Protein 6LNL (pdb70)

Secondary structure (DSSP, 8-state):
--SBSSHHHHHHHH-HHHHHHHHHTT-TTTTS--TT---EEEEEE-SHHHHHHHHHHHTSS-THHHHHHHHHHEESS---SGGG--SS-B-TT-BBP-EEEEETTEEEETTT--EEEE-TT--BPTT--EEEEEEEES----SSPBP----/--SBSSHHHHHHHH-HHHHHHHHHTT-TTTTS--TT---EEEEEE-SHHHHHHHHHHHTSS-THHHHHHHHHTEESS---SGGG--SS-B-SS-BBP-EEEEETTEEEETTT--EEEE-TT--B-TT--EEEEEEEES---SSSPBP-/--SBSSHHHHHHHH-HHHHHHHHHTT-HHHHS--TT-S-EEEEEE-SHHHHHHHHHHHTSS-THHHHHHHHHTEESS---SGGGS-SS-B-TT-BBP-EEEEETTEEEESSSB-EEEE-TT--B-TT--EEEEEEEESB--SSSPBPP-

Foldseek 3Di:
DQAAAFCLVVCCVPPVVLSVLCVVVVNVVLRDDDDPFQAKEFEAEPDVVVVVVLVVLSPDPHSVVNVLQRQQGIWSHQDAFPVRLDAQTGGNLQAGWAFPDHDRFWTFTPQWRFIWGWDPRYHYDVPHSYTYIYRHDTGRHRDHDGGDDDD/DQADAFVLVVCCVVPVPVSVLCVLVVNSVLRGDDDPQQAKEFEAEPDVVLVVVLVVLSPDPHSPVNVLQRQQGMWSHQQAAPVRLDALTGGNQQAGWAFDDDDRFWTFTPQWRFIWGWDPRYHYDPVHSYTYIYRHDTGRHRDDDGRD/DQADAFVLVVCCVPPVVLSVLCVVVVNSVLRDDDPPFQAKEFEAEPDVVVVVVLNVLSPDPHNPVNVLQRQQGIWSHQQAAQVSLDALTGGNLQAGWAFDDDDRFWTFTPQWRFIWGWDPRYHYDPPHSYTYIYGHGTGGHSDHDGGDD

Radius of gyration: 25.39 Å; Cα contacts (8 Å, |Δi|>4): 952; chains: 3; bounding box: 70×62×46 Å

Sequence (448 aa):
MKQFCKISVWLQQHDPDLLEIINNLCMLGNLSAAKYKHGVTFIYPKQAKIRDEIKKHAYSNDPSQAIKTLESLILPFYIPTPAEFTGEIGSYTGVKLEVEKTEANKVILKNGEAVLVPAADFKPFPDRRLAVWIMESGSMPLEGPPYKRKKMKQFCKISVWLQQHDPDLLEIINNLCMLGNLSAAKYKHGVTFIYPKQAKIRDEIKKHAYSNDPSQAIKTLESLILPFYIPTPAEFTGEIGSYTGVKLEVEKTEANKVILKNGEAVLVPAADFKPFPDRRLAVWIMESGSMPLEGPPYKMKQFCKISVWLQQHDPDLLEIINNLCMLGNLSAAKYKHGVTFIYPKQAKIRDEIKKHAYSNDPSQAIKTLESLILPFYIPTPAEFTGEIGSYTGVKLEVEKTEANKVILKNGEAVLVPAADFKPFPDRRLAVWIMESGSMPLEGPPYKR

Nearest PDB structures (foldseek):
  7bq9-assembly1_A  TM=1.002E+00  e=6.071E-31  African swine fever virus
  7cp2-assembly1_C  TM=9.998E-01  e=6.945E-30  African swine fever virus
  7bq9-assembly1_A  TM=1.002E+00  e=2.542E-31  African swine fever virus
  7cp2-assembly1_C  TM=1.000E+00  e=1.228E-29  African swine fever virus
  7bq9-assembly1_A  TM=1.001E+00  e=1.688E-31  African swine fever virus

B-factor: mean 36.99, std 9.95, range [17.79, 78.56]

Solvent-accessible surface area: 21957 Å² total; per-residue (Å²): 29,103,19,2,7,72,0,19,12,0,0,98,87,79,7,62,78,0,16,92,0,0,47,29,4,38,8,72,52,29,4,42,73,58,184,175,44,88,3,0,0,0,0,19,0,126,88,52,134,36,34,73,77,5,37,154,62,0,96,36,98,84,2,60,113,1,37,85,36,0,35,3,5,0,0,22,30,53,2,38,60,17,82,72,12,95,43,70,16,0,3,67,21,3,12,58,8,80,38,106,111,72,91,104,91,50,0,29,1,103,83,32,128,0,22,0,21,32,8,117,70,23,108,35,11,100,143,87,115,4,6,4,0,28,3,59,48,35,58,10,4,83,140,34,108,106,16,167,158,154,243,28,105,26,3,7,77,2,17,9,5,0,94,95,88,19,61,84,3,16,94,3,0,46,22,6,42,7,73,53,28,4,46,71,63,186,208,38,91,4,0,0,0,0,11,0,121,90,50,155,37,59,73,87,3,86,160,65,0,65,35,83,81,2,63,115,1,40,82,34,0,47,3,2,0,0,20,29,55,4,38,59,18,79,71,2,97,46,84,13,0,2,82,9,43,11,45,10,80,47,112,110,74,71,106,84,57,0,38,1,102,84,36,127,0,21,0,26,31,8,90,85,15,116,41,18,130,118,81,112,5,7,5,1,27,5,62,43,28,52,10,5,80,138,38,104,92,51,212,25,102,34,2,4,72,3,18,8,1,0,88,89,83,9,62,84,0,18,97,0,0,46,26,6,39,8,71,48,32,5,47,64,33,213,186,27,93,4,0,0,0,0,17,1,122,76,56,137,28,35,83,75,4,39,124,28,0,89,27,113,84,0,62,96,1,40,82,27,0,42,3,4,0,0,22,32,54,4,42,59,12,77,75,2,91,44,58,15,0,2,73,24,10,7,57,10,84,42,118,97,78,78,103,84,53,0,35,2,97,83,31,127,0,22,0,26,31,4,100,69,10,130,36,19,132,114,69,118,5,7,6,1,36,5,62,42,30,56,7,4,80,135,39,105,90,12,147,224

Organism: African swine fever virus (strain Badajoz 1971 Vero-adapted) (NCBI:txid10498)

GO terms:
  GO:0019069 viral capsid assembly (P, IDA)

Structure (mmCIF, N/CA/C/O backbone):
data_6LNL
#
_entry.id   6LNL
#
_cell.length_a   127.808
_cell.length_b   57.017
_cell.length_c   72.456
_cell.angle_alpha   90.000
_cell.angle_beta   116.180
_cell.angle_gamma   90.000
#
_symmetry.space_group_name_H-M   'C 1 2 1'
#
loop_
_entity.id
_entity.type
_entity.pdbx_description
1 polymer '60 kDa polyprotein'
2 water water
#
loop_
_atom_site.group_PDB
_atom_site.id
_atom_site.type_symbol
_atom_site.label_atom_id
_atom_site.label_alt_id
_atom_site.label_comp_id
_atom_site.label_asym_id
_atom_site.label_entity_id
_atom_site.label_seq_id
_atom_site.pdbx_PDB_ins_code
_atom_site.Cartn_x
_atom_site.Cartn_y
_atom_site.Cartn_z
_atom_site.occupancy
_atom_site.B_iso_or_equiv
_atom_site.auth_seq_id
_atom_site.auth_comp_id
_atom_site.auth_asym_id
_atom_site.auth_atom_id
_atom_site.pdbx_PDB_model_num
ATOM 1 N N . MET A 1 5 ? 33.739 24.685 -0.058 1.00 38.52 5 MET A N 1
ATOM 2 C CA . MET A 1 5 ? 33.936 23.544 0.828 1.00 36.26 5 MET A CA 1
ATOM 3 C C . MET A 1 5 ? 32.964 22.447 0.437 1.00 35.25 5 MET A C 1
ATOM 4 O O . MET A 1 5 ? 31.812 22.708 0.056 1.00 33.12 5 MET A O 1
ATOM 9 N N . LYS A 1 6 ? 33.426 21.209 0.564 1.00 34.42 6 LYS A N 1
ATOM 10 C CA . LYS A 1 6 ? 32.625 20.046 0.229 1.00 33.28 6 LYS A CA 1
ATOM 11 C C . LYS A 1 6 ? 32.347 19.151 1.430 1.00 38.26 6 LYS A C 1
ATOM 12 O O . LYS A 1 6 ? 31.418 18.335 1.372 1.00 36.65 6 LYS A O 1
ATOM 18 N N . GLN A 1 7 ? 33.107 19.291 2.517 1.00 35.32 7 GLN A N 1
ATOM 19 C CA . GLN A 1 7 ? 32.774 18.704 3.811 1.00 31.38 7 GLN A CA 1
ATOM 20 C C . GLN A 1 7 ? 32.716 19.835 4.830 1.00 31.88 7 GLN A C 1
ATOM 21 O O . GLN A 1 7 ? 33.443 20.828 4.709 1.00 32.71 7 GLN A O 1
ATOM 27 N N . PHE A 1 8 ? 31.858 19.706 5.839 1.00 27.86 8 PHE A N 1
ATOM 28 C CA . PHE A 1 8 ? 31.535 20.876 6.647 1.00 28.79 8 PHE A CA 1
ATOM 29 C C . PHE A 1 8 ? 31.771 20.613 8.126 1.00 30.11 8 PHE A C 1
ATOM 30 O O . PHE A 1 8 ? 31.194 19.686 8.699 1.00 27.85 8 PHE A O 1
ATOM 38 N N . CYS A 1 9 ? 32.581 21.455 8.766 1.00 26.12 9 CYS A N 1
ATOM 39 C CA . CYS A 1 9 ? 32.772 21.306 10.203 1.00 28.05 9 CYS A CA 1
ATOM 40 C C . CYS A 1 9 ? 31.815 22.150 11.017 1.00 27.26 9 CYS A C 1
ATOM 41 O O . CYS A 1 9 ? 31.742 21.967 12.242 1.00 29.41 9 CYS A O 1
ATOM 44 N N . LYS A 1 10 ? 31.123 23.090 10.372 1.00 27.95 10 LYS A N 1
ATOM 45 C CA . LYS A 1 10 ? 30.094 23.924 10.984 1.00 23.10 10 LYS A CA 1
ATOM 46 C C . LYS A 1 10 ? 29.080 24.250 9.898 1.00 22.94 10 LYS A C 1
ATOM 47 O O . LYS A 1 10 ? 29.423 24.342 8.713 1.00 21.32 10 LYS A O 1
ATOM 53 N N . ILE A 1 11 ? 27.813 24.359 10.301 1.00 20.55 11 ILE A N 1
ATOM 54 C CA . ILE A 1 11 ? 26.755 24.621 9.328 1.00 20.95 11 ILE A CA 1
ATOM 55 C C . ILE A 1 11 ? 26.908 26.000 8.701 1.00 21.72 11 ILE A C 1
ATOM 56 O O . ILE A 1 11 ? 26.533 26.205 7.537 1.00 23.42 11 ILE A O 1
ATOM 61 N N . SER A 1 12 ? 27.465 26.969 9.440 1.00 23.23 12 SER A N 1
ATOM 62 C CA . SER A 1 12 ? 27.594 28.316 8.884 1.00 23.59 12 SER A CA 1
ATOM 63 C C . SER A 1 12 ? 28.349 28.309 7.551 1.00 23.77 12 SER A C 1
ATOM 64 O O . SER A 1 12 ? 28.042 29.097 6.648 1.00 25.19 12 SER A O 1
ATOM 67 N N . VAL A 1 13 ? 29.328 27.418 7.398 1.00 23.22 13 VAL A N 1
ATOM 68 C CA . VAL A 1 13 ? 30.115 27.400 6.162 1.00 21.91 13 VAL A CA 1
ATOM 69 C C . VAL A 1 13 ? 29.232 27.000 4.989 1.00 28.25 13 VAL A C 1
ATOM 70 O O . VAL A 1 13 ? 29.328 27.571 3.899 1.00 26.00 13 VAL A O 1
ATOM 74 N N . TRP A 1 14 ? 28.319 26.045 5.213 1.00 22.98 14 TRP A N 1
ATOM 75 C CA . TRP A 1 14 ? 27.359 25.639 4.185 1.00 24.92 14 TRP A CA 1
ATOM 76 C C . TRP A 1 14 ? 26.393 26.772 3.867 1.00 24.76 14 TRP A C 1
ATOM 77 O O . TRP A 1 14 ? 26.151 27.082 2.691 1.00 26.46 14 TRP A O 1
ATOM 88 N N . LEU A 1 15 ? 25.851 27.428 4.904 1.00 25.64 15 LEU A N 1
ATOM 89 C CA . LEU A 1 15 ? 24.889 28.501 4.675 1.00 23.87 15 LEU A CA 1
ATOM 90 C C . LEU A 1 15 ? 25.545 29.692 3.977 1.00 26.42 15 LEU A C 1
ATOM 91 O O . LEU A 1 15 ? 24.932 30.325 3.115 1.00 27.57 15 LEU A O 1
ATOM 96 N N . GLN A 1 16 ? 26.796 29.997 4.319 1.00 25.10 16 GLN A N 1
ATOM 97 C CA . GLN A 1 16 ? 27.487 31.073 3.616 1.00 30.18 16 GLN A CA 1
ATOM 98 C C . GLN A 1 16 ? 27.510 30.836 2.112 1.00 31.62 16 GLN A C 1
ATOM 99 O O . GLN A 1 16 ? 27.412 31.787 1.331 1.00 31.60 16 GLN A O 1
ATOM 105 N N . GLN A 1 17 ? 27.575 29.573 1.682 1.00 30.57 17 GLN A N 1
ATOM 106 C CA . GLN A 1 17 ? 27.573 29.275 0.252 1.00 32.16 17 GLN A CA 1
ATOM 107 C C . GLN A 1 17 ? 26.183 29.364 -0.382 1.00 35.97 17 GLN A C 1
ATOM 108 O O . GLN A 1 17 ? 26.096 29.508 -1.605 1.00 38.15 17 GLN A O 1
ATOM 114 N N . HIS A 1 18 ? 25.092 29.158 0.374 1.00 32.73 18 HIS A N 1
ATOM 115 C CA . HIS A 1 18 ? 23.752 29.171 -0.225 1.00 32.24 18 HIS A CA 1
ATOM 116 C C . HIS A 1 18 ? 22.973 30.463 -0.007 1.00 34.57 18 HIS A C 1
ATOM 117 O O . HIS A 1 18 ? 22.266 30.921 -0.917 1.00 33.63 18 HIS A O 1
ATOM 124 N N . ASP A 1 19 ? 23.066 31.080 1.166 1.00 26.75 19 ASP A N 1
ATOM 125 C CA . ASP A 1 19 ? 22.319 32.304 1.445 1.00 33.59 19 ASP A CA 1
ATOM 126 C C . ASP A 1 19 ? 23.096 33.083 2.488 1.00 32.40 19 ASP A C 1
ATOM 127 O O . ASP A 1 19 ? 22.755 33.088 3.684 1.00 27.08 19 ASP A O 1
ATOM 132 N N . PRO A 1 20 ? 24.183 33.750 2.061 1.00 33.44 20 PRO A N 1
ATOM 133 C CA . PRO A 1 20 ? 24.998 34.545 3.004 1.00 29.78 20 PRO A CA 1
ATOM 134 C C . PRO A 1 20 ? 24.209 35.617 3.713 1.00 28.30 20 PRO A C 1
ATOM 135 O O . PRO A 1 20 ? 24.523 35.952 4.864 1.00 31.33 20 PRO A O 1
ATOM 139 N N . ASP A 1 21 ? 23.204 36.189 3.052 1.00 31.15 21 ASP A N 1
ATOM 140 C CA . ASP A 1 21 ? 22.349 37.172 3.712 1.00 29.19 21 ASP A CA 1
ATOM 141 C C . ASP A 1 21 ? 21.637 36.555 4.907 1.00 31.37 21 ASP A C 1
ATOM 142 O O . ASP A 1 21 ? 21.450 37.201 5.946 1.00 30.43 21 ASP A O 1
ATOM 147 N N . LEU A 1 22 ? 21.170 35.322 4.754 1.00 31.34 22 LEU A N 1
ATOM 148 C CA . LEU A 1 22 ? 20.504 34.673 5.875 1.00 29.80 22 LEU A CA 1
ATOM 149 C C . LEU A 1 22 ? 21.488 34.406 7.009 1.00 28.05 22 LEU A C 1
ATOM 150 O O . LEU A 1 22 ? 21.156 34.568 8.193 1.00 26.22 22 LEU A O 1
ATOM 155 N N . LEU A 1 23 ? 22.716 34.011 6.671 1.00 26.52 23 LEU A N 1
ATOM 156 C CA . LEU A 1 23 ? 23.709 33.790 7.717 1.00 26.30 23 LEU A CA 1
ATOM 157 C C . LEU A 1 23 ? 24.018 35.095 8.457 1.00 27.73 23 LEU A C 1
ATOM 158 O O . LEU A 1 23 ? 24.136 35.119 9.695 1.00 27.36 23 LEU A O 1
ATOM 163 N N . GLU A 1 24 ? 24.098 36.204 7.723 1.00 31.06 24 GLU A N 1
ATOM 164 C CA . GLU A 1 24 ? 24.353 37.495 8.362 1.00 30.33 24 GLU A CA 1
ATOM 165 C C . GLU A 1 24 ? 23.240 37.844 9.355 1.00 31.34 24 GLU A C 1
ATOM 166 O O . GLU A 1 24 ? 23.505 38.367 10.451 1.00 33.10 24 GLU A O 1
ATOM 172 N N . ILE A 1 25 ? 21.987 37.549 8.992 1.00 30.21 25 ILE A N 1
ATOM 173 C CA . ILE A 1 25 ? 20.862 37.807 9.900 1.00 32.87 25 ILE A CA 1
ATOM 174 C C . ILE A 1 25 ? 20.982 36.958 11.167 1.00 28.88 25 ILE A C 1
ATOM 175 O O . ILE A 1 25 ? 20.801 37.447 12.294 1.00 31.56 25 ILE A O 1
ATOM 180 N N . ILE A 1 26 ? 21.294 35.672 11.003 1.00 25.62 26 ILE A N 1
ATOM 181 C CA . ILE A 1 26 ? 21.448 34.809 12.166 1.00 26.36 26 ILE A CA 1
ATOM 182 C C . ILE A 1 26 ? 22.546 35.357 13.076 1.00 29.98 26 ILE A C 1
ATOM 183 O O . ILE A 1 26 ? 22.399 35.403 14.307 1.00 27.62 26 ILE A O 1
ATOM 188 N N . ASN A 1 27 ? 23.663 35.778 12.484 1.00 30.12 27 ASN A N 1
ATOM 189 C CA . ASN A 1 27 ? 24.711 36.425 13.268 1.00 29.27 27 ASN A CA 1
ATOM 190 C C . ASN A 1 27 ? 24.197 37.703 13.929 1.00 29.05 27 ASN A C 1
ATOM 191 O O . ASN A 1 27 ? 24.442 37.943 15.113 1.00 29.75 27 ASN A O 1
ATOM 196 N N . ASN A 1 28 ? 23.495 38.546 13.164 1.00 30.33 28 ASN A N 1
ATOM 197 C CA . ASN A 1 28 ? 23.042 39.824 13.699 1.00 30.55 28 ASN A CA 1
ATOM 198 C C . ASN A 1 28 ? 21.939 39.663 14.731 1.00 36.37 28 ASN A C 1
ATOM 199 O O . ASN A 1 28 ? 21.676 40.613 15.476 1.00 33.20 28 ASN A O 1
ATOM 204 N N . LEU A 1 29 ? 21.272 38.504 14.786 1.00 31.82 29 LEU A N 1
ATOM 205 C CA . LEU A 1 29 ? 20.251 38.278 15.802 1.00 28.00 29 LEU A CA 1
ATOM 206 C C . LEU A 1 29 ? 20.781 37.465 16.969 1.00 32.74 29 LEU A C 1
ATOM 207 O O . LEU A 1 29 ? 19.988 36.972 17.778 1.00 34.69 29 LEU A O 1
ATOM 212 N N . CYS A 1 30 ? 22.103 37.330 17.076 1.00 29.58 30 CYS A N 1
ATOM 213 C CA . CYS A 1 30 ? 22.753 36.586 18.151 1.00 30.67 30 CYS A CA 1
ATOM 214 C C . CYS A 1 30 ? 22.236 35.147 18.218 1.00 29.09 30 CYS A C 1
ATOM 215 O O . CYS A 1 30 ? 22.006 34.601 19.296 1.00 31.06 30 CYS A O 1
ATOM 218 N N . MET A 1 31 ? 22.095 34.509 17.055 1.00 29.29 31 MET A N 1
ATOM 219 C CA . MET A 1 31 ? 21.607 33.134 16.975 1.00 29.72 31 MET A CA 1
ATOM 220 C C . MET A 1 31 ? 22.662 32.164 16.467 1.00 29.65 31 MET A C 1
ATOM 221 O O . MET A 1 31 ? 22.354 30.991 16.228 1.00 25.51 31 MET A O 1
ATOM 226 N N . LEU A 1 32 ? 23.915 32.606 16.326 1.00 25.87 32 LEU A N 1
ATOM 227 C CA . LEU A 1 32 ? 24.941 31.687 15.862 1.00 29.22 32 LEU A CA 1
ATOM 228 C C . LEU A 1 32 ? 25.134 30.526 16.824 1.00 27.26 32 LEU A C 1
ATOM 229 O O . LEU A 1 32 ? 25.374 29.390 16.385 1.00 25.50 32 LEU A O 1
ATOM 234 N N . GLY A 1 33 ? 24.985 30.776 18.123 1.00 26.80 33 GLY A N 1
ATOM 235 C CA . GLY A 1 33 ? 25.114 29.695 19.087 1.00 30.06 33 GLY A CA 1
ATOM 236 C C . GLY A 1 33 ? 24.080 28.597 18.879 1.00 27.97 33 GLY A C 1
ATOM 237 O O . GLY A 1 33 ? 24.396 27.413 19.001 1.00 25.44 33 GLY A O 1
ATOM 238 N N . ASN A 1 34 ? 22.829 28.975 18.578 1.00 29.96 34 ASN A N 1
ATOM 239 C CA . ASN A 1 34 ? 21.819 27.975 18.220 1.00 28.52 34 ASN A CA 1
ATOM 240 C C . ASN A 1 34 ? 22.333 27.074 17.104 1.00 28.58 34 ASN A C 1
ATOM 241 O O . ASN A 1 34 ? 22.156 25.846 17.153 1.00 26.31 34 ASN A O 1
ATOM 246 N N . LEU A 1 35 ? 23.031 27.665 16.118 1.00 26.59 35 LEU A N 1
ATOM 247 C CA . LEU A 1 35 ? 23.491 26.921 14.949 1.00 27.67 35 LEU A CA 1
ATOM 248 C C . LEU A 1 35 ? 24.760 26.123 15.209 1.00 26.62 35 LEU A C 1
ATOM 249 O O . LEU A 1 35 ? 25.241 25.445 14.289 1.00 28.55 35 LEU A O 1
ATOM 254 N N . SER A 1 36 ? 25.366 26.270 16.389 1.00 27.47 36 SER A N 1
ATOM 255 C CA . SER A 1 36 ? 26.686 25.730 16.671 1.00 27.57 36 SER A CA 1
ATOM 256 C C . SER A 1 36 ? 26.632 24.527 17.603 1.00 26.83 36 SER A C 1
ATOM 257 O O . SER A 1 36 ? 25.788 24.443 18.511 1.00 29.12 36 SER A O 1
ATOM 260 N N . ALA A 1 37 ? 27.577 23.620 17.382 1.00 26.65 37 ALA A N 1
ATOM 261 C CA . ALA A 1 37 ? 27.791 22.489 18.265 1.00 30.17 37 ALA A CA 1
ATOM 262 C C . ALA A 1 37 ? 28.170 22.995 19.657 1.00 38.36 37 ALA A C 1
ATOM 263 O O . ALA A 1 37 ? 28.711 24.101 19.817 1.00 33.85 37 ALA A O 1
ATOM 265 N N . ALA A 1 38 ? 27.824 22.202 20.676 1.00 32.43 38 ALA A N 1
ATOM 266 C CA . ALA A 1 38 ? 28.206 22.495 22.056 1.00 36.98 38 ALA A CA 1
ATOM 267 C C . ALA A 1 38 ? 28.288 21.179 22.822 1.00 41.92 38 ALA A C 1
ATOM 268 O O . ALA A 1 38 ? 27.555 20.229 22.528 1.00 39.23 38 ALA A O 1
ATOM 270 N N . LYS A 1 39 ? 29.092 21.183 23.893 1.00 40.75 39 LYS A N 1
ATOM 271 C CA . LYS A 1 39 ? 29.545 19.937 24.523 1.00 48.74 39 LYS A CA 1
ATOM 272 C C . LYS A 1 39 ? 28.398 19.000 24.915 1.00 48.97 39 LYS A C 1
ATOM 273 O O . LYS A 1 39 ? 28.471 17.786 24.675 1.00 50.49 39 LYS A O 1
ATOM 279 N N . TYR A 1 40 ? 27.360 19.523 25.566 1.00 44.89 40 TYR A N 1
ATOM 280 C CA . TYR A 1 40 ? 26.248 18.689 26.017 1.00 47.82 40 TYR A CA 1
ATOM 281 C C . TYR A 1 40 ? 25.026 18.783 25.107 1.00 43.24 40 TYR A C 1
ATOM 282 O O . TYR A 1 40 ? 23.917 18.436 25.527 1.00 44.83 40 TYR A O 1
ATOM 291 N N . LYS A 1 41 ? 25.210 19.266 23.882 1.00 39.17 41 LYS A N 1
ATOM 292 C CA . LYS A 1 41 ? 24.126 19.472 22.926 1.00 36.32 41 LYS A CA 1
ATOM 293 C C . LYS A 1 41 ? 24.092 18.282 21.975 1.00 31.80 41 LYS A C 1
ATOM 294 O O . LYS A 1 41 ? 25.108 17.951 21.349 1.00 31.43 41 LYS A O 1
ATOM 300 N N . HIS A 1 42 ? 22.908 17.676 21.842 1.00 33.37 42 HIS A N 1
ATOM 301 C CA . HIS A 1 42 ? 22.747 16.453 21.052 1.00 32.35 42 HIS A CA 1
ATOM 302 C C . HIS A 1 42 ? 23.261 16.645 19.638 1.00 28.72 42 HIS A C 1
ATOM 303 O O . HIS A 1 42 ? 23.935 15.766 19.083 1.00 29.67 42 HIS A O 1
ATOM 310 N N . GLY A 1 43 ? 23.032 17.823 19.073 1.00 28.61 43 GLY A N 1
ATOM 311 C CA . GLY A 1 43 ? 23.572 18.126 17.767 1.00 24.80 43 GLY A CA 1
ATOM 312 C C . GLY A 1 43 ? 22.947 19.400 17.248 1.00 25.70 43 GLY A C 1
ATOM 313 O O . GLY A 1 43 ? 22.273 20.117 17.986 1.00 25.55 43 GLY A O 1
ATOM 314 N N . VAL A 1 44 ? 23.182 19.664 15.963 1.00 22.37 44 VAL A N 1
ATOM 315 C CA . VAL A 1 44 ? 22.500 20.750 15.272 1.00 24.66 44 VAL A CA 1
ATOM 316 C C . VAL A 1 44 ? 21.948 20.201 13.968 1.00 23.27 44 VAL A C 1
ATOM 317 O O . VAL A 1 44 ? 22.689 19.616 13.163 1.00 22.41 44 VAL A O 1
ATOM 321 N N . THR A 1 45 ? 20.652 20.419 13.750 1.00 19.99 45 THR A N 1
ATOM 322 C CA . THR A 1 45 ? 20.027 20.137 12.470 1.00 18.88 45 THR A CA 1
ATOM 323 C C . THR A 1 45 ? 19.363 21.422 12.027 1.00 18.87 45 THR A C 1
ATOM 324 O O . THR A 1 45 ? 18.547 21.984 12.764 1.00 23.70 45 THR A O 1
ATOM 328 N N . PHE A 1 46 ? 19.747 21.907 10.845 1.00 20.47 46 PHE A N 1
ATOM 329 C CA . PHE A 1 46 ? 19.233 23.160 10.296 1.00 19.88 46 PHE A CA 1
ATOM 330 C C . PHE A 1 46 ? 18.297 22.858 9.131 1.00 19.75 46 PHE A C 1
ATOM 331 O O . PHE A 1 46 ? 18.651 22.070 8.247 1.00 19.43 46 PHE A O 1
ATOM 339 N N . ILE A 1 47 ? 17.137 23.525 9.108 1.00 21.98 47 ILE A N 1
ATOM 340 C CA . ILE A 1 47 ? 16.146 23.398 8.040 1.00 20.76 47 ILE A CA 1
ATOM 341 C C . ILE A 1 47 ? 16.217 24.636 7.153 1.00 22.90 47 ILE A C 1
ATOM 342 O O . ILE A 1 47 ? 15.859 25.740 7.570 1.00 23.60 47 ILE A O 1
ATOM 347 N N . TYR A 1 48 ? 16.692 24.467 5.933 1.00 22.91 48 TYR A N 1
ATOM 348 C CA . TYR A 1 48 ? 16.812 25.586 5.016 1.00 24.56 48 TYR A CA 1
ATOM 349 C C . TYR A 1 48 ? 15.558 25.687 4.170 1.00 28.04 48 TYR A C 1
ATOM 350 O O . TYR A 1 48 ? 15.241 24.729 3.444 1.00 25.92 48 TYR A O 1
ATOM 359 N N . PRO A 1 49 ? 14.812 26.795 4.231 1.00 27.84 49 PRO A N 1
ATOM 360 C CA . PRO A 1 49 ? 13.638 26.932 3.347 1.00 29.68 49 PRO A CA 1
ATOM 361 C C . PRO A 1 49 ? 14.061 27.147 1.900 1.00 31.18 49 PRO A C 1
ATOM 362 O O . PRO A 1 49 ? 14.665 28.174 1.577 1.00 33.68 49 PRO A O 1
ATOM 366 N N . LYS A 1 50 ? 13.763 26.189 1.021 1.00 31.10 50 LYS A N 1
ATOM 367 C CA . LYS A 1 50 ? 14.136 26.348 -0.384 1.00 35.10 50 LYS A CA 1
ATOM 368 C C . LYS A 1 50 ? 13.460 27.562 -1.000 1.00 39.72 50 LYS A C 1
ATOM 369 O O . LYS A 1 50 ? 14.078 28.297 -1.777 1.00 39.34 50 LYS A O 1
ATOM 375 N N . GLN A 1 51 ? 12.183 27.771 -0.687 1.00 39.80 51 GLN A N 1
ATOM 376 C CA . GLN A 1 51 ? 11.382 28.772 -1.382 1.00 41.44 51 GLN A CA 1
ATOM 377 C C . GLN A 1 51 ? 11.765 30.168 -0.904 1.00 42.96 51 GLN A C 1
ATOM 378 O O . GLN A 1 51 ? 11.644 30.479 0.289 1.00 41.12 51 GLN A O 1
ATOM 384 N N . ALA A 1 52 ? 12.171 31.021 -1.845 1.00 41.60 52 ALA A N 1
ATOM 385 C CA . ALA A 1 52 ? 12.618 32.367 -1.515 1.00 45.55 52 ALA A CA 1
ATOM 386 C C . ALA A 1 52 ? 11.537 33.158 -0.804 1.00 47.99 52 ALA A C 1
ATOM 387 O O . ALA A 1 52 ? 11.848 34.149 -0.130 1.00 49.88 52 ALA A O 1
ATOM 389 N N . LYS A 1 53 ? 10.277 32.735 -0.950 1.00 48.81 53 LYS A N 1
ATOM 390 C CA . LYS A 1 53 ? 9.159 33.401 -0.291 1.00 51.43 53 LYS A CA 1
ATOM 391 C C . LYS A 1 53 ? 9.356 33.404 1.217 1.00 49.70 53 LYS A C 1
ATOM 392 O O . LYS A 1 53 ? 9.322 34.463 1.852 1.00 52.17 53 LYS A O 1
ATOM 398 N N . ILE A 1 54 ? 9.670 32.236 1.790 1.00 48.14 54 ILE A N 1
ATOM 399 C CA . ILE A 1 54 ? 9.859 32.127 3.239 1.00 47.01 54 ILE A CA 1
ATOM 400 C C . ILE A 1 54 ? 11.085 32.917 3.691 1.00 39.27 54 ILE A C 1
ATOM 401 O O . ILE A 1 54 ? 11.081 33.526 4.767 1.00 39.63 54 ILE A O 1
ATOM 406 N N . ARG A 1 55 ? 12.172 32.867 2.921 1.00 41.68 55 ARG A N 1
ATOM 407 C CA . ARG A 1 55 ? 13.390 33.555 3.342 1.00 40.37 55 ARG A CA 1
ATOM 408 C C . ARG A 1 55 ? 13.233 35.070 3.231 1.00 43.19 55 ARG A C 1
ATOM 409 O O . ARG A 1 55 ? 13.727 35.819 4.085 1.00 41.49 55 ARG A O 1
ATOM 417 N N . ASP A 1 56 ? 12.546 35.541 2.190 1.00 45.59 56 ASP A N 1
ATOM 418 C CA . ASP A 1 56 ? 12.316 36.978 2.060 1.00 44.97 56 ASP A CA 1
ATOM 419 C C . ASP A 1 56 ? 11.506 37.510 3.242 1.00 44.95 56 ASP A C 1
ATOM 420 O O . ASP A 1 56 ? 11.775 38.604 3.754 1.00 46.16 56 ASP A O 1
ATOM 425 N N . GLU A 1 57 ? 10.561 36.709 3.736 1.00 44.03 57 GLU A N 1
ATOM 426 C CA . GLU A 1 57 ? 9.741 37.099 4.879 1.00 43.31 57 GLU A CA 1
ATOM 427 C C . GLU A 1 57 ? 10.597 37.216 6.151 1.00 45.27 57 GLU A C 1
ATOM 428 O O . GLU A 1 57 ? 10.427 38.149 6.956 1.00 46.54 57 GLU A O 1
ATOM 434 N N . ILE A 1 58 ? 11.534 36.279 6.344 1.00 39.55 58 ILE A N 1
ATOM 435 C CA . ILE A 1 58 ? 12.466 36.379 7.460 1.00 37.93 58 ILE A CA 1
ATOM 436 C C . ILE A 1 58 ? 13.265 37.671 7.345 1.00 38.21 58 ILE A C 1
ATOM 437 O O . ILE A 1 58 ? 13.462 38.399 8.330 1.00 37.41 58 ILE A O 1
ATOM 442 N N . LYS A 1 59 ? 13.755 37.957 6.137 1.00 39.39 59 LYS A N 1
ATOM 443 C CA . LYS A 1 59 ? 14.551 39.152 5.898 1.00 39.32 59 LYS A CA 1
ATOM 444 C C . LYS A 1 59 ? 13.756 40.422 6.180 1.00 43.03 59 LYS A C 1
ATOM 445 O O . LYS A 1 59 ? 14.291 41.357 6.782 1.00 43.93 59 LYS A O 1
ATOM 451 N N . LYS A 1 60 ? 12.483 40.481 5.775 1.00 42.84 60 LYS A N 1
ATOM 452 C CA . LYS A 1 60 ? 11.720 41.697 6.047 1.00 46.94 60 LYS A CA 1
ATOM 453 C C . LYS A 1 60 ? 11.576 41.920 7.546 1.00 45.39 60 LYS A C 1
ATOM 454 O O . LYS A 1 60 ? 11.781 43.031 8.043 1.00 45.48 60 LYS A O 1
ATOM 460 N N . HIS A 1 61 ? 11.250 40.864 8.295 1.00 42.85 61 HIS A N 1
ATOM 461 C CA . HIS A 1 61 ? 11.084 41.034 9.736 1.00 42.53 61 HIS A CA 1
ATOM 462 C C . HIS A 1 61 ? 12.408 41.340 10.419 1.00 41.05 61 HIS A C 1
ATOM 463 O O . HIS A 1 61 ? 12.467 42.187 11.312 1.00 41.18 61 HIS A O 1
ATOM 470 N N . ALA A 1 62 ? 13.489 40.681 10.002 1.00 38.63 62 ALA A N 1
ATOM 471 C CA . ALA A 1 62 ? 14.773 40.911 10.655 1.00 43.82 62 ALA A CA 1
ATOM 472 C C . ALA A 1 62 ? 15.205 42.370 10.529 1.00 40.64 62 ALA A C 1
ATOM 473 O O . ALA A 1 62 ? 15.761 42.946 11.470 1.00 43.34 62 ALA A O 1
ATOM 475 N N . TYR A 1 63 ? 14.943 42.992 9.383 1.00 43.27 63 TYR A N 1
ATOM 476 C CA . TYR A 1 63 ? 15.327 44.378 9.155 1.00 42.50 63 TYR A CA 1
ATOM 477 C C . TYR A 1 63 ? 14.235 45.370 9.567 1.00 45.97 63 TYR A C 1
ATOM 478 O O . TYR A 1 63 ? 14.312 46.547 9.199 1.00 49.33 63 TYR A O 1
ATOM 487 N N . SER A 1 64 ? 13.260 44.937 10.359 1.00 44.41 64 SER A N 1
ATOM 488 C CA . SER A 1 64 ? 12.178 45.788 10.808 1.00 44.08 64 SER A CA 1
ATOM 489 C C . SER A 1 64 ? 12.525 46.267 12.216 1.00 51.59 64 SER A C 1
ATOM 490 O O . SER A 1 64 ? 13.546 45.885 12.793 1.00 47.50 64 SER A O 1
ATOM 493 N N . ASN A 1 65 ? 11.658 47.104 12.794 1.00 50.21 65 ASN A N 1
ATOM 494 C CA . ASN A 1 65 ? 11.949 47.654 14.120 1.00 53.41 65 ASN A CA 1
ATOM 495 C C . ASN A 1 65 ? 11.649 46.671 15.238 1.00 52.10 65 ASN A C 1
ATOM 496 O O . ASN A 1 65 ? 12.077 46.898 16.379 1.00 54.35 65 ASN A O 1
ATOM 501 N N . ASP A 1 66 ? 10.974 45.571 14.919 1.00 51.80 66 ASP A N 1
ATOM 502 C CA . ASP A 1 66 ? 10.776 44.486 15.866 1.00 48.42 66 ASP A CA 1
ATOM 503 C C . ASP A 1 66 ? 11.050 43.197 15.105 1.00 47.28 66 ASP A C 1
ATOM 504 O O . ASP A 1 66 ? 10.175 42.691 14.386 1.00 45.71 66 ASP A O 1
ATOM 509 N N . PRO A 1 67 ? 12.251 42.653 15.218 1.00 46.33 67 PRO A N 1
ATOM 510 C CA . PRO A 1 67 ? 12.556 41.402 14.514 1.00 42.47 67 PRO A CA 1
ATOM 511 C C . PRO A 1 67 ? 12.096 40.142 15.236 1.00 40.50 67 PRO A C 1
ATOM 512 O O . PRO A 1 67 ? 12.548 39.052 14.874 1.00 39.61 67 PRO A O 1
ATOM 516 N N . SER A 1 68 ? 11.197 40.247 16.223 1.00 39.31 68 SER A N 1
ATOM 517 C CA . SER A 1 68 ? 10.821 39.067 17.007 1.00 38.33 68 SER A CA 1
ATOM 518 C C . SER A 1 68 ? 10.263 37.950 16.128 1.00 37.68 68 SER A C 1
ATOM 519 O O . SER A 1 68 ? 10.471 36.761 16.409 1.00 38.61 68 SER A O 1
ATOM 522 N N . GLN A 1 69 ? 9.554 38.300 15.056 1.00 37.47 69 GLN A N 1
ATOM 523 C CA . GLN A 1 69 ? 8.993 37.238 14.225 1.00 42.01 69 GLN A CA 1
ATOM 524 C C . GLN A 1 69 ? 10.072 36.580 13.374 1.00 35.78 69 GLN A C 1
ATOM 525 O O . GLN A 1 69 ? 9.982 35.378 13.078 1.00 34.23 69 GLN A O 1
ATOM 531 N N . ALA A 1 70 ? 11.102 37.338 12.987 1.00 32.07 70 ALA A N 1
ATOM 532 C CA . ALA A 1 70 ? 12.258 36.721 12.352 1.00 30.48 70 ALA A CA 1
ATOM 533 C C . ALA A 1 70 ? 12.943 35.752 13.309 1.00 33.81 70 ALA A C 1
ATOM 534 O O . ALA A 1 70 ? 13.393 34.676 12.897 1.00 32.53 70 ALA A O 1
ATOM 536 N N . ILE A 1 71 ? 13.037 36.119 14.591 1.00 31.28 71 ILE A N 1
ATOM 537 C CA . ILE A 1 71 ? 13.680 35.251 15.576 1.00 28.67 71 ILE A CA 1
ATOM 538 C C . ILE A 1 71 ? 12.902 33.958 15.723 1.00 30.71 71 ILE A C 1
ATOM 539 O O . ILE A 1 71 ? 13.459 32.848 15.637 1.00 25.78 71 ILE A O 1
ATOM 544 N N . LYS A 1 72 ? 11.586 34.078 15.891 1.00 29.76 72 LYS A N 1
ATOM 545 C CA . LYS A 1 72 ? 10.764 32.892 16.091 1.00 32.04 72 LYS A CA 1
ATOM 546 C C . LYS A 1 72 ? 10.863 31.944 14.895 1.00 27.38 72 LYS A C 1
ATOM 547 O O . LYS A 1 72 ? 11.014 30.730 15.064 1.00 28.73 72 LYS A O 1
ATOM 553 N N . THR A 1 73 ? 10.799 32.482 13.676 1.00 29.13 73 THR A N 1
ATOM 554 C CA . THR A 1 73 ? 10.872 31.627 12.492 1.00 29.00 73 THR A CA 1
ATOM 555 C C . THR A 1 73 ? 12.209 30.906 12.420 1.00 27.31 73 THR A C 1
ATOM 556 O O . THR A 1 73 ? 12.266 29.693 12.175 1.00 22.80 73 THR A O 1
ATOM 560 N N . LEU A 1 74 ? 13.297 31.647 12.646 1.00 26.38 74 LEU A N 1
ATOM 561 C CA . LEU A 1 74 ? 14.626 31.052 12.659 1.00 27.66 74 LEU A CA 1
ATOM 562 C C . LEU A 1 74 ? 14.767 30.011 13.771 1.00 23.58 74 LEU A C 1
ATOM 563 O O . LEU A 1 74 ? 15.309 28.930 13.543 1.00 23.63 74 LEU A O 1
ATOM 568 N N . GLU A 1 75 ? 14.218 30.282 14.963 1.00 24.94 75 GLU A N 1
ATOM 569 C CA . GLU A 1 75 ? 14.213 29.257 16.007 1.00 26.33 75 GLU A CA 1
ATOM 570 C C . GLU A 1 75 ? 13.486 27.984 15.544 1.00 25.62 75 GLU A C 1
ATOM 571 O O . GLU A 1 75 ? 13.911 26.867 15.864 1.00 25.02 75 GLU A O 1
ATOM 577 N N . SER A 1 76 ? 12.382 28.134 14.800 1.00 25.36 76 SER A N 1
ATOM 578 C CA . SER A 1 76 ? 11.638 26.965 14.306 1.00 24.82 76 SER A CA 1
ATOM 579 C C . SER A 1 76 ? 12.415 26.168 13.256 1.00 25.02 76 SER A C 1
ATOM 580 O O . SER A 1 76 ? 12.063 25.006 12.972 1.00 24.84 76 SER A O 1
ATOM 583 N N . LEU A 1 77 ? 13.457 26.753 12.681 1.00 22.35 77 LEU A N 1
ATOM 584 C CA . LEU A 1 77 ? 14.251 26.115 11.643 1.00 20.09 77 LEU A CA 1
ATOM 585 C C . LEU A 1 77 ? 15.511 25.468 12.183 1.00 21.78 77 LEU A C 1
ATOM 586 O O . LEU A 1 77 ? 16.216 24.821 11.418 1.00 22.14 77 LEU A O 1
ATOM 591 N N . ILE A 1 78 ? 15.801 25.595 13.479 1.00 22.68 78 ILE A N 1
ATOM 592 C CA . ILE A 1 78 ? 17.051 25.096 14.040 1.00 22.45 78 ILE A CA 1
ATOM 593 C C . ILE A 1 78 ? 16.732 24.117 15.152 1.00 21.90 78 ILE A C 1
ATOM 594 O O . ILE A 1 78 ? 16.061 24.489 16.128 1.00 25.49 78 ILE A O 1
ATOM 599 N N . LEU A 1 79 ? 17.209 22.867 15.015 1.00 21.48 79 LEU A N 1
ATOM 600 C CA . LEU A 1 79 ? 16.947 21.817 15.988 1.00 23.04 79 LEU A CA 1
ATOM 601 C C . LEU A 1 79 ? 18.202 21.535 16.784 1.00 22.95 79 LEU A C 1
ATOM 602 O O . LEU A 1 79 ? 19.254 21.284 16.177 1.00 23.55 79 LEU A O 1
ATOM 607 N N . PRO A 1 80 ? 18.151 21.558 18.130 1.00 24.47 80 PRO A N 1
ATOM 608 C CA . PRO A 1 80 ? 19.344 21.218 18.916 1.00 26.15 80 PRO A CA 1
ATOM 609 C C . PRO A 1 80 ? 19.527 19.716 19.022 1.00 29.86 80 PRO A C 1
ATOM 610 O O . PRO A 1 80 ? 19.869 19.193 20.091 1.00 26.13 80 PRO A O 1
ATOM 614 N N . PHE A 1 81 ? 19.293 19.024 17.905 1.00 22.88 81 PHE A N 1
ATOM 615 C CA . PHE A 1 81 ? 19.465 17.592 17.792 1.00 26.35 81 PHE A CA 1
ATOM 616 C C . PHE A 1 81 ? 20.183 17.287 16.488 1.00 23.35 81 PHE A C 1
ATOM 617 O O . PHE A 1 81 ? 20.120 18.067 15.527 1.00 24.64 81 PHE A O 1
ATOM 625 N N . TYR A 1 82 ? 20.844 16.135 16.470 1.00 22.77 82 TYR A N 1
ATOM 626 C CA . TYR A 1 82 ? 21.479 15.592 15.268 1.00 25.02 82 TYR A CA 1
ATOM 627 C C . TYR A 1 82 ? 20.521 14.578 14.641 1.00 27.14 82 TYR A C 1
ATOM 628 O O . TYR A 1 82 ? 20.374 13.460 15.144 1.00 26.73 82 TYR A O 1
ATOM 637 N N . ILE A 1 83 ? 19.885 14.964 13.541 1.00 23.50 83 ILE A N 1
ATOM 638 C CA . ILE A 1 83 ? 18.908 14.105 12.867 1.00 23.52 83 ILE A CA 1
ATOM 639 C C . ILE A 1 83 ? 19.340 13.965 11.413 1.00 21.81 83 ILE A C 1
ATOM 640 O O . ILE A 1 83 ? 18.881 14.739 10.566 1.00 24.26 83 ILE A O 1
ATOM 645 N N . PRO A 1 84 ? 20.228 13.022 11.091 1.00 22.97 84 PRO A N 1
ATOM 646 C CA . PRO A 1 84 ? 20.793 12.952 9.732 1.00 25.20 84 PRO A CA 1
ATOM 647 C C . PRO A 1 84 ? 19.905 12.307 8.673 1.00 28.77 84 PRO A C 1
ATOM 648 O O . PRO A 1 84 ? 20.052 12.629 7.486 1.00 25.04 84 PRO A O 1
ATOM 652 N N . THR A 1 85 ? 19.059 11.352 9.049 1.00 27.29 85 THR A N 1
ATOM 653 C CA . THR A 1 85 ? 18.279 10.565 8.102 1.00 27.74 85 THR A CA 1
ATOM 654 C C . THR A 1 85 ? 16.836 10.481 8.576 1.00 27.67 85 THR A C 1
ATOM 655 O O . THR A 1 85 ? 16.529 10.812 9.729 1.00 25.69 85 THR A O 1
ATOM 659 N N . PRO A 1 86 ? 15.906 10.035 7.705 1.00 27.15 86 PRO A N 1
ATOM 660 C CA . PRO A 1 86 ? 14.510 9.863 8.151 1.00 28.84 86 PRO A CA 1
ATOM 661 C C . PRO A 1 86 ? 14.371 9.014 9.374 1.00 27.55 86 PRO A C 1
ATOM 662 O O . PRO A 1 86 ? 13.512 9.315 10.210 1.00 29.47 86 PRO A O 1
ATOM 666 N N . ALA A 1 87 ? 15.223 7.992 9.538 1.00 30.12 87 ALA A N 1
ATOM 667 C CA . ALA A 1 87 ? 15.103 7.073 10.680 1.00 32.78 87 ALA A CA 1
ATOM 668 C C . ALA A 1 87 ? 15.204 7.788 12.032 1.00 37.14 87 ALA A C 1
ATOM 669 O O . ALA A 1 87 ? 14.567 7.368 13.014 1.00 31.46 87 ALA A O 1
ATOM 671 N N . GLU A 1 88 ? 16.011 8.847 12.123 1.00 29.94 88 GLU A N 1
ATOM 672 C CA . GLU A 1 88 ? 16.199 9.545 13.392 1.00 29.96 88 GLU A CA 1
ATOM 673 C C . GLU A 1 88 ? 15.144 10.596 13.701 1.00 29.71 88 GLU A C 1
ATOM 674 O O . GLU A 1 88 ? 15.224 11.212 14.780 1.00 30.36 88 GLU A O 1
ATOM 680 N N . PHE A 1 89 ? 14.209 10.874 12.781 1.00 27.36 89 PHE A N 1
ATOM 681 C CA . PHE A 1 89 ? 13.131 11.840 13.023 1.00 31.36 89 PHE A CA 1
ATOM 682 C C . PHE A 1 89 ? 12.059 11.156 13.873 1.00 34.19 89 PHE A C 1
ATOM 683 O O . PHE A 1 89 ? 10.967 10.828 13.412 1.00 30.98 89 PHE A O 1
ATOM 691 N N . THR A 1 90 ? 12.402 10.924 15.134 1.00 33.29 90 THR A N 1
ATOM 692 C CA . THR A 1 90 ? 11.504 10.237 16.046 1.00 33.29 90 THR A CA 1
ATOM 693 C C . THR A 1 90 ? 11.716 10.769 17.459 1.00 33.59 90 THR A C 1
ATOM 694 O O . THR A 1 90 ? 12.722 11.429 17.767 1.00 32.56 90 THR A O 1
ATOM 698 N N . GLY A 1 91 ? 10.754 10.470 18.325 1.00 32.08 91 GLY A N 1
ATOM 699 C CA . GLY A 1 91 ? 10.954 10.701 19.733 1.00 29.79 91 GLY A CA 1
ATOM 700 C C . GLY A 1 91 ? 10.699 12.148 20.110 1.00 28.18 91 GLY A C 1
ATOM 701 O O . GLY A 1 91 ? 10.069 12.920 19.379 1.00 29.90 91 GLY A O 1
ATOM 702 N N . GLU A 1 92 ? 11.216 12.517 21.285 1.00 30.24 92 GLU A N 1
ATOM 703 C CA . GLU A 1 92 ? 10.975 13.835 21.875 1.00 30.58 92 GLU A CA 1
ATOM 704 C C . GLU A 1 92 ? 11.990 14.828 21.291 1.00 27.64 92 GLU A C 1
ATOM 705 O O . GLU A 1 92 ? 13.052 15.104 21.861 1.00 30.23 92 GLU A O 1
ATOM 711 N N . ILE A 1 93 ? 11.693 15.306 20.085 1.00 24.88 93 ILE A N 1
ATOM 712 C CA . ILE A 1 93 ? 12.582 16.238 19.393 1.00 30.13 93 ILE A CA 1
ATOM 713 C C . ILE A 1 93 ? 11.778 17.432 18.888 1.00 29.07 93 ILE A C 1
ATOM 714 O O . ILE A 1 93 ? 10.557 17.374 18.754 1.00 27.34 93 ILE A O 1
ATOM 719 N N . GLY A 1 94 ? 12.487 18.525 18.615 1.00 30.00 94 GLY A N 1
ATOM 720 C CA . GLY A 1 94 ? 11.871 19.727 18.075 1.00 23.83 94 GLY A CA 1
ATOM 721 C C . GLY A 1 94 ? 12.906 20.837 17.973 1.00 26.19 94 GLY A C 1
ATOM 722 O O . GLY A 1 94 ? 14.088 20.638 18.267 1.00 25.91 94 GLY A O 1
ATOM 723 N N . SER A 1 95 ? 12.443 22.006 17.533 1.00 25.29 95 SER A N 1
ATOM 724 C CA . SER A 1 95 ? 13.273 23.177 17.273 1.00 27.96 95 SER A CA 1
ATOM 725 C C . SER A 1 95 ? 13.549 23.968 18.550 1.00 29.71 95 SER A C 1
ATOM 726 O O . SER A 1 95 ? 13.117 23.589 19.642 1.00 25.99 95 SER A O 1
ATOM 729 N N . TYR A 1 96 ? 14.217 25.132 18.414 1.00 25.85 96 TYR A N 1
ATOM 730 C CA . TYR A 1 96 ? 14.373 26.024 19.568 1.00 26.95 96 TYR A CA 1
ATOM 731 C C . TYR A 1 96 ? 13.083 26.711 20.001 1.00 29.22 96 TYR A C 1
ATOM 732 O O . TYR A 1 96 ? 13.082 27.368 21.048 1.00 30.01 96 TYR A O 1
ATOM 741 N N . THR A 1 97 ? 11.981 26.576 19.256 1.00 27.22 97 THR A N 1
ATOM 742 C CA . THR A 1 97 ? 10.700 27.000 19.802 1.00 28.81 97 THR A CA 1
ATOM 743 C C . THR A 1 97 ? 10.185 26.065 20.885 1.00 33.22 97 THR A C 1
ATOM 744 O O . THR A 1 97 ? 9.257 26.437 21.617 1.00 30.02 97 THR A O 1
ATOM 748 N N . GLY A 1 98 ? 10.747 24.867 21.004 1.00 28.70 98 GLY A N 1
ATOM 749 C CA . GLY A 1 98 ? 10.261 23.872 21.942 1.00 26.85 98 GLY A CA 1
ATOM 750 C C . GLY A 1 98 ? 9.109 23.018 21.438 1.00 23.75 98 GLY A C 1
ATOM 751 O O . GLY A 1 98 ? 8.728 22.065 22.120 1.00 27.03 98 GLY A O 1
ATOM 752 N N . VAL A 1 99 ? 8.581 23.298 20.2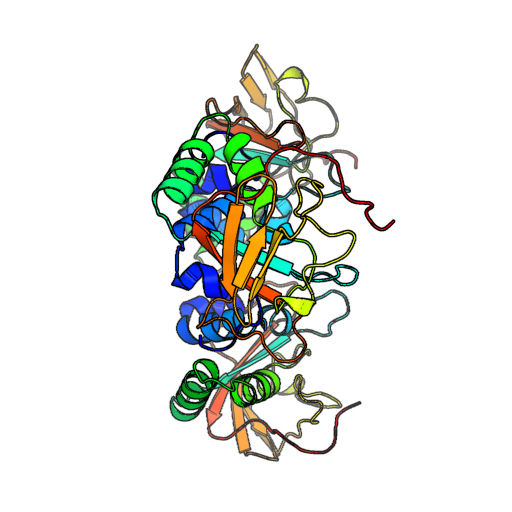62 1.00 25.16 99 VAL A N 1
ATOM 753 C CA . VAL A 1 99 ? 7.402 22.613 19.742 1.00 28.13 99 VAL A CA 1
ATOM 754 C C . VAL A 1 99 ? 7.819 21.228 19.268 1.00 30.72 99 VAL A C 1
ATOM 755 O O . VAL A 1 99 ? 8.768 21.091 18.483 1.00 25.29 99 VAL A O 1
ATOM 75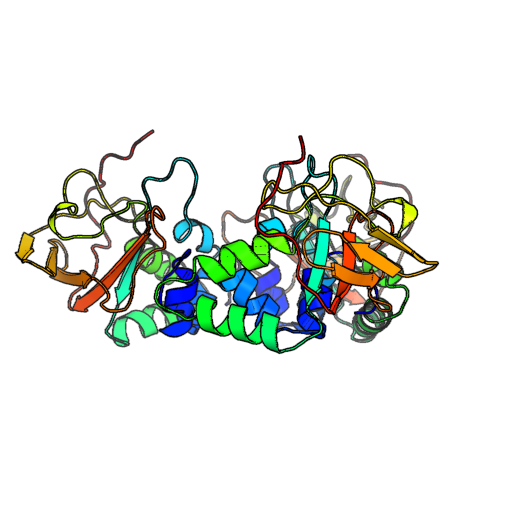9 N N . LYS A 1 100 ? 7.113 20.191 19.720 1.00 27.84 100 LYS A N 1
ATOM 760 C CA . LYS A 1 100 ? 7.478 18.843 19.300 1.00 25.50 100 LYS A CA 1
ATOM 761 C C . LYS A 1 100 ? 7.241 18.668 17.802 1.00 31.10 100 LYS A C 1
ATOM 762 O O . LYS A 1 100 ? 6.214 19.101 17.266 1.00 29.30 100 LYS A O 1
ATOM 768 N N . LEU A 1 101 ? 8.216 18.081 17.115 1.00 28.93 101 LEU A N 1
ATOM 769 C CA . LEU A 1 101 ? 8.059 17.736 15.707 1.00 28.49 101 LEU A CA 1
ATOM 770 C C . LEU A 1 101 ? 7.544 16.313 15.585 1.00 29.56 101 LEU A C 1
ATOM 771 O O . LEU A 1 101 ? 8.074 15.407 16.228 1.00 28.61 101 LEU A O 1
ATOM 776 N N . GLU A 1 102 ? 6.570 16.104 14.709 1.00 30.49 102 GLU A N 1
ATOM 777 C CA . GLU A 1 102 ? 6.029 14.765 14.499 1.00 36.86 102 GLU A CA 1
ATOM 778 C C . GLU A 1 102 ? 5.977 14.413 13.033 1.00 32.37 102 GLU A C 1
ATOM 779 O O . GLU A 1 102 ? 5.394 15.159 12.239 1.00 28.93 102 GLU A O 1
ATOM 785 N N . VAL A 1 103 ? 6.504 13.244 12.698 1.00 31.33 103 VAL A N 1
ATOM 786 C CA . VAL A 1 103 ? 6.483 12.789 11.319 1.00 32.44 103 VAL A CA 1
ATOM 787 C C . VAL A 1 103 ? 5.078 12.294 10.968 1.00 32.07 103 VAL A C 1
ATOM 788 O O . VAL A 1 103 ? 4.463 11.548 11.731 1.00 29.28 103 VAL A O 1
ATOM 792 N N . GLU A 1 104 ? 4.575 12.695 9.798 1.00 29.53 104 GLU A N 1
ATOM 793 C CA . GLU A 1 104 ? 3.406 12.041 9.217 1.00 30.34 104 GLU A CA 1
ATOM 794 C C . GLU A 1 104 ? 3.837 10.815 8.406 1.00 32.52 104 GLU A C 1
ATOM 795 O O . GLU A 1 104 ? 3.308 9.706 8.576 1.00 29.46 104 GLU A O 1
ATOM 801 N N . LYS A 1 105 ? 4.814 10.990 7.523 1.00 30.19 105 LYS A N 1
ATOM 802 C CA . LYS A 1 105 ? 5.273 9.885 6.697 1.00 30.91 105 LYS A CA 1
ATOM 803 C C . LYS A 1 105 ? 6.747 10.095 6.386 1.00 32.52 105 LYS A C 1
ATOM 804 O O . LYS A 1 105 ? 7.221 11.233 6.355 1.00 27.71 105 LYS A O 1
ATOM 810 N N . THR A 1 106 ? 7.463 8.988 6.184 1.00 24.36 106 THR A N 1
ATOM 811 C CA . THR A 1 106 ? 8.865 9.025 5.777 1.00 29.67 106 THR A CA 1
ATOM 812 C C . THR A 1 106 ? 9.034 8.264 4.472 1.00 32.83 106 THR A C 1
ATOM 813 O O . THR A 1 106 ? 8.237 7.380 4.143 1.00 30.17 106 THR A O 1
ATOM 817 N N . GLU A 1 107 ? 10.064 8.629 3.722 1.00 27.49 107 GLU A N 1
ATOM 818 C CA . GLU A 1 107 ? 10.497 7.849 2.585 1.00 26.74 107 GLU A CA 1
ATOM 819 C C . GLU A 1 107 ? 11.973 7.524 2.786 1.00 27.72 107 GLU A C 1
ATOM 820 O O . GLU A 1 107 ? 12.556 7.782 3.845 1.00 26.83 107 GLU A O 1
ATOM 826 N N . ALA A 1 108 ? 12.593 6.986 1.753 1.00 27.04 108 ALA A N 1
ATOM 827 C CA . ALA A 1 108 ? 14.015 6.689 1.879 1.00 30.24 108 ALA A CA 1
ATOM 828 C C . ALA A 1 108 ? 14.796 7.981 2.107 1.00 23.77 108 ALA A C 1
ATOM 829 O O . ALA A 1 108 ? 15.792 8.003 2.835 1.00 30.98 108 ALA A O 1
ATOM 831 N N . ASN A 1 109 ? 14.365 9.065 1.484 1.00 22.61 109 ASN A N 1
ATOM 832 C CA . ASN A 1 109 ? 15.165 10.283 1.523 1.00 25.72 109 ASN A CA 1
ATOM 833 C C . ASN A 1 109 ? 14.293 11.501 1.727 1.00 24.79 109 ASN A C 1
ATOM 834 O O . ASN A 1 109 ? 14.555 12.568 1.160 1.00 23.93 109 ASN A O 1
ATOM 839 N N . LYS A 1 110 ? 13.257 11.371 2.556 1.00 22.20 110 LYS A N 1
ATOM 840 C CA . LYS 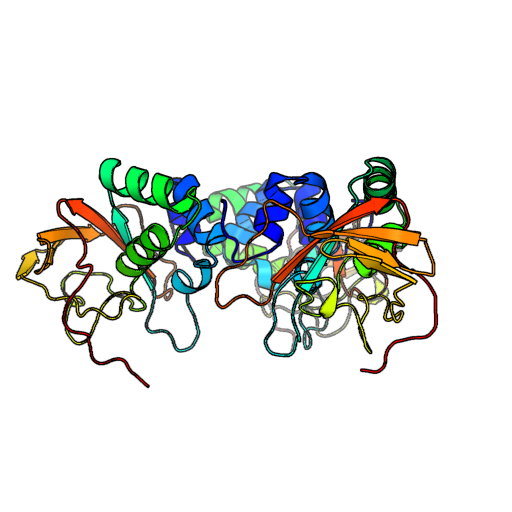A 1 110 ? 12.320 12.463 2.750 1.00 25.75 110 LYS A CA 1
ATOM 841 C C . LYS A 1 110 ? 11.547 12.208 4.039 1.00 22.64 110 LYS A C 1
ATOM 842 O O . LYS A 1 110 ? 11.251 11.055 4.381 1.00 22.63 110 LYS A O 1
ATOM 848 N N . VAL A 1 111 ? 11.224 13.278 4.753 1.00 24.89 111 VAL A N 1
ATOM 849 C CA . VAL A 1 111 ? 10.222 13.185 5.809 1.00 26.37 111 VAL A CA 1
ATOM 850 C C . VAL A 1 111 ? 9.193 14.266 5.549 1.00 28.16 111 VAL A C 1
ATOM 851 O O . VAL A 1 111 ? 9.518 15.313 4.993 1.00 24.48 111 VAL A O 1
ATOM 855 N N . ILE A 1 112 ? 7.928 13.968 5.851 1.00 25.17 112 ILE A N 1
ATOM 856 C CA . ILE A 1 112 ? 6.857 14.949 5.800 1.00 26.19 112 ILE A CA 1
ATOM 857 C C . ILE A 1 112 ? 6.262 15.046 7.208 1.00 26.95 112 ILE A C 1
ATOM 858 O O . ILE A 1 112 ? 5.936 14.020 7.835 1.00 24.35 112 ILE A O 1
ATOM 863 N N . LEU A 1 113 ? 6.216 16.265 7.734 1.00 24.41 113 LEU A N 1
ATOM 864 C CA . LEU A 1 113 ? 5.870 16.501 9.132 1.00 24.36 113 LEU A CA 1
ATOM 865 C C . LEU A 1 113 ? 4.391 16.830 9.257 1.00 26.10 113 LEU A C 1
ATOM 866 O O . LEU A 1 113 ? 3.805 17.410 8.346 1.00 25.79 113 LEU A O 1
ATOM 871 N N . LYS A 1 114 ? 3.820 16.523 10.424 1.00 25.90 114 LYS A N 1
ATOM 872 C CA . LYS A 1 114 ? 2.497 17.068 10.755 1.00 33.03 114 LYS A CA 1
ATOM 873 C C . LYS A 1 114 ? 2.619 18.559 11.065 1.00 34.27 114 LYS A C 1
ATOM 874 O O . LYS A 1 114 ? 3.724 19.093 11.219 1.00 33.51 114 LYS A O 1
ATOM 880 N N . ASN A 1 115 ? 1.465 19.226 11.207 1.00 37.30 115 ASN A N 1
ATOM 881 C CA . ASN A 1 115 ? 1.388 20.634 11.636 1.00 35.76 115 ASN A CA 1
ATOM 882 C C . ASN A 1 115 ? 2.115 21.574 10.667 1.00 39.03 115 ASN A C 1
ATOM 883 O O . ASN A 1 115 ? 2.993 22.361 11.037 1.00 38.84 115 ASN A O 1
ATOM 888 N N . GLY A 1 116 ? 1.761 21.476 9.400 1.00 41.28 116 GLY A N 1
ATOM 889 C CA . GLY A 1 116 ? 2.384 22.340 8.421 1.00 33.79 116 GLY A CA 1
ATOM 890 C C . GLY A 1 116 ? 2.815 21.622 7.154 1.00 32.29 116 GLY A C 1
ATOM 891 O O . GLY A 1 116 ? 3.159 22.277 6.167 1.00 33.02 116 GLY A O 1
ATOM 892 N N . GLU A 1 117 ? 2.825 20.281 7.186 1.00 36.46 117 GLU A N 1
ATOM 893 C CA . GLU A 1 117 ? 3.212 19.442 6.040 1.00 35.65 117 GLU A CA 1
ATOM 894 C C . GLU A 1 117 ? 4.573 19.868 5.479 1.00 30.84 117 GLU A C 1
ATOM 895 O O . GLU A 1 117 ? 4.774 19.949 4.269 1.00 29.70 117 GLU A O 1
ATOM 901 N N . ALA A 1 118 ? 5.491 20.190 6.379 1.00 27.10 118 ALA A N 1
ATOM 902 C CA . ALA A 1 118 ? 6.865 20.467 5.991 1.00 29.70 118 ALA A CA 1
ATOM 903 C C . ALA A 1 118 ? 7.445 19.261 5.252 1.00 23.65 118 ALA A C 1
ATOM 904 O O . ALA A 1 118 ? 7.493 18.158 5.806 1.00 24.51 118 ALA A O 1
ATOM 906 N N . VAL A 1 119 ? 7.873 19.453 4.012 1.00 24.82 119 VAL A N 1
ATOM 907 C CA . VAL A 1 119 ? 8.497 18.374 3.233 1.00 25.95 119 VAL A CA 1
ATOM 908 C C . VAL A 1 119 ? 10.012 18.606 3.234 1.00 24.18 119 VAL A C 1
ATOM 909 O O . VAL A 1 119 ? 10.499 19.571 2.644 1.00 23.53 119 VAL A O 1
ATOM 913 N N . LEU A 1 120 ? 10.758 17.694 3.870 1.00 24.96 120 LEU A N 1
ATOM 914 C CA . LEU A 1 120 ? 12.177 17.869 4.177 1.00 24.41 120 LEU A CA 1
ATOM 915 C C . LEU A 1 120 ? 13.001 16.804 3.465 1.00 22.24 120 LEU A C 1
ATOM 916 O O . LEU A 1 120 ? 12.720 15.606 3.608 1.00 24.96 120 LEU A O 1
ATOM 921 N N . VAL A 1 121 ? 14.034 17.234 2.742 1.00 24.05 121 VAL A N 1
ATOM 922 C CA . VAL A 1 121 ? 14.943 16.292 2.094 1.00 21.17 121 VAL A CA 1
ATOM 923 C C . VAL A 1 121 ? 16.373 16.668 2.502 1.00 22.19 121 VAL A C 1
ATOM 924 O O . VAL A 1 121 ? 16.722 17.855 2.469 1.00 21.35 121 VAL A O 1
ATOM 928 N N . PRO A 1 122 ? 17.216 15.716 2.894 1.00 22.06 122 PRO A N 1
ATOM 929 C CA . PRO A 1 122 ? 18.599 16.060 3.274 1.00 24.86 122 PRO A CA 1
ATOM 930 C C . PRO A 1 122 ? 19.285 16.811 2.154 1.00 23.65 122 PRO A C 1
ATOM 931 O O . PRO A 1 122 ? 19.045 16.558 0.968 1.00 23.79 122 PRO A O 1
ATOM 935 N N . ALA A 1 123 ? 20.059 17.817 2.526 1.00 24.22 123 ALA A N 1
ATOM 936 C CA . ALA A 1 123 ? 20.777 18.600 1.530 1.00 21.02 123 ALA A CA 1
ATOM 937 C C . ALA A 1 123 ? 21.797 17.719 0.823 1.00 24.37 123 ALA A C 1
ATOM 938 O O . ALA A 1 123 ? 22.644 17.101 1.467 1.00 26.57 123 ALA A O 1
ATOM 940 N N . ALA A 1 124 ? 21.703 17.668 -0.510 1.00 24.98 124 ALA A N 1
ATOM 941 C CA . ALA A 1 124 ? 22.559 16.782 -1.284 1.00 29.86 124 ALA A CA 1
ATOM 942 C C . ALA A 1 124 ? 24.026 17.172 -1.123 1.00 27.86 124 ALA A C 1
ATOM 943 O O . ALA A 1 124 ? 24.910 16.315 -1.166 1.00 31.70 124 ALA A O 1
ATOM 945 N N . ASP A 1 125 ? 24.300 18.451 -0.911 1.00 29.86 125 ASP A N 1
ATOM 946 C CA . ASP A 1 125 ? 25.668 18.938 -0.824 1.00 30.68 125 ASP A CA 1
ATOM 947 C C . ASP A 1 125 ? 26.111 19.200 0.607 1.00 32.41 125 ASP A C 1
ATOM 948 O O . ASP A 1 125 ? 26.981 20.041 0.812 1.00 33.34 125 ASP A O 1
ATOM 953 N N . PHE A 1 126 ? 25.488 18.574 1.618 1.00 28.33 126 PHE A N 1
ATOM 954 C CA . PHE A 1 126 ? 25.943 18.749 2.999 1.00 27.54 126 PHE A CA 1
ATOM 955 C C . PHE A 1 126 ? 26.470 17.421 3.521 1.00 27.66 126 PHE A C 1
ATOM 956 O O . PHE A 1 126 ? 25.714 16.454 3.685 1.00 26.27 126 PHE A O 1
ATOM 964 N N . LYS A 1 127 ? 27.774 17.352 3.731 1.00 27.92 127 LYS A N 1
ATOM 965 C CA . LYS A 1 127 ? 28.381 16.200 4.392 1.00 31.29 127 LYS A CA 1
ATOM 966 C C . LYS A 1 127 ? 29.157 16.744 5.579 1.00 31.13 127 LYS A C 1
ATOM 967 O O . LYS A 1 127 ? 30.046 17.593 5.387 1.00 32.71 127 LYS A O 1
ATOM 973 N N . PRO A 1 128 ? 28.839 16.364 6.804 1.00 29.90 128 PRO A N 1
ATOM 974 C CA . PRO A 1 128 ? 29.622 16.849 7.939 1.00 30.21 128 PRO A CA 1
ATOM 975 C C . PRO A 1 128 ? 30.994 16.208 7.934 1.00 35.07 128 PRO A C 1
ATOM 976 O O . PRO A 1 128 ? 31.190 15.129 7.357 1.00 31.37 128 PRO A O 1
ATOM 980 N N . PHE A 1 129 ? 31.939 16.871 8.625 1.00 28.13 129 PHE A N 1
ATOM 981 C CA . PHE A 1 129 ? 33.190 16.205 8.960 1.00 34.63 129 PHE A CA 1
ATOM 982 C C . PHE A 1 129 ? 32.852 14.962 9.772 1.00 35.89 129 PHE A C 1
ATOM 983 O O . PHE A 1 129 ? 31.906 14.980 10.568 1.00 34.09 129 PHE A O 1
ATOM 991 N N . PRO A 1 130 ? 33.651 13.905 9.653 1.00 41.83 130 PRO A N 1
ATOM 992 C CA . PRO A 1 130 ? 33.378 12.694 10.432 1.00 43.47 130 PRO A CA 1
ATOM 993 C C . PRO A 1 130 ? 33.301 13.072 11.899 1.00 44.20 130 PRO A C 1
ATOM 994 O O . PRO A 1 130 ? 34.141 13.826 12.398 1.00 44.94 130 PRO A O 1
ATOM 998 N N . ASP A 1 131 ? 32.249 12.601 12.570 1.00 38.84 131 ASP A N 1
ATOM 999 C CA . ASP A 1 131 ? 32.031 12.817 13.995 1.00 48.46 131 ASP A CA 1
ATOM 1000 C C . ASP A 1 131 ? 31.595 14.240 14.355 1.00 44.10 131 ASP A C 1
ATOM 1001 O O . ASP A 1 131 ? 31.669 14.622 15.537 1.00 45.61 131 ASP A O 1
ATOM 1006 N N . ARG A 1 132 ? 31.196 15.060 13.387 1.00 40.56 132 ARG A N 1
ATOM 1007 C CA . ARG A 1 132 ? 30.527 16.319 13.680 1.00 35.49 132 ARG A CA 1
ATOM 1008 C C . ARG A 1 132 ? 29.052 15.967 13.628 1.00 31.65 132 ARG A C 1
ATOM 1009 O O . ARG A 1 132 ? 28.579 15.452 12.613 1.00 31.18 132 ARG A O 1
ATOM 1017 N N . ARG A 1 133 ? 28.318 16.265 14.685 1.00 27.99 133 ARG A N 1
ATOM 1018 C CA . ARG A 1 133 ? 26.912 15.839 14.724 1.00 24.94 133 ARG A CA 1
ATOM 1019 C C . ARG A 1 133 ? 26.038 16.972 14.193 1.00 22.68 133 ARG A C 1
ATOM 1020 O O . ARG A 1 133 ? 25.317 17.658 14.924 1.00 24.48 133 ARG A O 1
ATOM 1028 N N . LEU A 1 134 ? 26.138 17.158 12.875 1.00 20.60 134 LEU A N 1
ATOM 1029 C CA . LEU A 1 134 ? 25.491 18.254 12.173 1.00 22.68 134 LEU A CA 1
ATOM 1030 C C . LEU A 1 134 ? 24.678 17.709 11.004 1.00 21.40 134 LEU A C 1
ATOM 1031 O O . LEU A 1 134 ? 25.107 16.774 10.323 1.00 24.44 134 LEU A O 1
ATOM 1036 N N . ALA A 1 135 ? 23.532 18.328 10.742 1.00 20.62 135 ALA A N 1
ATOM 1037 C CA . ALA A 1 135 ? 22.727 17.903 9.607 1.00 22.48 135 ALA A CA 1
ATOM 1038 C C . ALA A 1 135 ? 21.980 19.092 9.034 1.00 20.48 135 ALA A C 1
ATOM 1039 O O . ALA A 1 135 ? 21.608 20.030 9.755 1.00 20.58 135 ALA A O 1
ATOM 1041 N N . VAL A 1 136 ? 21.780 19.055 7.718 1.00 20.41 136 VAL A N 1
ATOM 1042 C CA . VAL A 1 136 ? 21.009 20.070 7.020 1.00 21.67 136 VAL A CA 1
ATOM 1043 C C . VAL A 1 136 ? 19.976 19.380 6.135 1.00 20.88 136 VAL A C 1
ATOM 1044 O O . VAL A 1 136 ? 20.317 18.471 5.365 1.00 20.85 136 VAL A O 1
ATOM 1048 N N . TRP A 1 137 ? 18.721 19.803 6.257 1.00 19.41 137 TRP A N 1
ATOM 1049 C CA . TRP A 1 137 ? 17.650 19.368 5.378 1.00 21.80 137 TRP A CA 1
ATOM 1050 C C . TRP A 1 137 ? 17.153 20.578 4.608 1.00 23.85 137 TRP A C 1
ATOM 1051 O O . TRP A 1 137 ? 17.198 21.708 5.115 1.00 25.33 137 TRP A O 1
ATOM 1062 N N . ILE A 1 138 ? 16.640 20.341 3.392 1.00 22.72 138 ILE A N 1
ATOM 1063 C CA . ILE A 1 138 ? 15.974 21.377 2.601 1.00 21.35 138 ILE A CA 1
ATOM 1064 C C . ILE A 1 138 ? 14.477 21.214 2.798 1.00 24.02 138 ILE A C 1
ATOM 1065 O O . ILE A 1 138 ? 13.944 20.114 2.628 1.00 23.41 138 ILE A O 1
ATOM 1070 N N . MET A 1 139 ? 13.802 22.283 3.202 1.00 27.43 139 MET A N 1
ATOM 1071 C CA . MET A 1 139 ? 12.352 22.274 3.260 1.00 22.33 139 MET A CA 1
ATOM 1072 C C . MET A 1 139 ? 11.851 22.721 1.896 1.00 28.64 139 MET A C 1
ATOM 1073 O O . MET A 1 139 ? 11.972 23.898 1.534 1.00 29.23 139 MET A O 1
ATOM 1078 N N . GLU A 1 140 ? 11.294 21.771 1.128 1.00 30.50 140 GLU A N 1
ATOM 1079 C CA . GLU A 1 140 ? 10.909 22.066 -0.246 1.00 27.53 140 GLU A CA 1
ATOM 1080 C C . GLU A 1 140 ? 9.559 22.749 -0.309 1.00 32.31 140 GLU A C 1
ATOM 1081 O O . GLU A 1 140 ? 9.306 23.536 -1.224 1.00 34.42 140 GLU A O 1
ATOM 1087 N N . SER A 1 141 ? 8.688 22.476 0.645 1.00 28.13 141 SER A N 1
ATOM 1088 C CA . SER A 1 141 ? 7.363 23.077 0.651 1.00 30.06 141 SER A CA 1
ATOM 1089 C C . SER A 1 141 ? 6.788 22.884 2.044 1.00 32.05 141 SER A C 1
ATOM 1090 O O . SER A 1 141 ? 7.343 22.138 2.858 1.00 29.77 141 SER A O 1
ATOM 1093 N N . GLY A 1 142 ? 5.675 23.586 2.319 1.00 31.23 142 GLY A N 1
ATOM 1094 C CA . GLY A 1 142 ? 5.054 23.539 3.635 1.00 32.06 142 GLY A CA 1
ATOM 1095 C C . GLY A 1 142 ? 5.731 24.531 4.574 1.00 35.88 142 GLY A C 1
ATOM 1096 O O . GLY A 1 142 ? 6.483 25.409 4.148 1.00 37.77 142 GLY A O 1
ATOM 1097 N N . SER A 1 143 ? 5.479 24.372 5.877 1.00 38.81 143 SER A N 1
ATOM 1098 C CA . SER A 1 143 ? 6.135 25.219 6.868 1.00 36.03 143 SER A CA 1
ATOM 1099 C C . SER A 1 143 ? 6.462 24.393 8.103 1.00 32.21 143 SER A C 1
ATOM 1100 O O . SER A 1 143 ? 5.710 23.483 8.468 1.00 34.29 143 SER A O 1
ATOM 1103 N N . MET A 1 144 ? 7.608 24.706 8.728 1.00 35.61 144 MET A N 1
ATOM 1104 C CA . MET A 1 144 ? 7.946 24.052 9.983 1.00 34.07 144 MET A CA 1
ATOM 1105 C C . MET A 1 144 ? 6.946 24.502 11.030 1.00 39.10 144 MET A C 1
ATOM 1106 O O . MET A 1 144 ? 6.590 25.692 11.066 1.00 39.67 144 MET A O 1
ATOM 1111 N N . PRO A 1 145 ? 6.528 23.602 11.920 1.00 38.69 145 PRO A N 1
ATOM 1112 C CA . PRO A 1 145 ? 5.533 23.976 12.936 1.00 41.07 145 PRO A CA 1
ATOM 1113 C C . PRO A 1 145 ? 6.025 25.191 13.718 1.00 43.46 145 PRO A C 1
ATOM 1114 O O . PRO A 1 145 ? 7.200 25.275 14.096 1.00 38.46 145 PRO A O 1
ATOM 1118 N N . LEU A 1 146 ? 5.149 26.183 13.861 1.00 39.84 146 LEU A N 1
ATOM 1119 C CA . LEU A 1 146 ? 5.475 27.378 14.624 1.00 44.45 146 LEU A CA 1
ATOM 1120 C C . LEU A 1 146 ? 4.918 27.332 16.042 1.00 45.09 146 LEU A C 1
ATOM 1121 O O . LEU A 1 146 ? 5.623 27.710 16.991 1.00 42.77 146 LEU A O 1
ATOM 1126 N N . GLU A 1 147 ? 3.678 26.851 16.199 1.00 41.61 147 GLU A N 1
ATOM 1127 C CA . GLU A 1 147 ? 3.042 26.694 17.495 1.00 43.10 147 GLU A CA 1
ATOM 1128 C C . GLU A 1 147 ? 2.512 25.268 17.619 1.00 44.53 147 GLU A C 1
ATOM 1129 O O . GLU A 1 147 ? 2.056 24.672 16.640 1.00 43.56 147 GLU A O 1
ATOM 1135 N N . GLY A 1 148 ? 2.520 24.747 18.848 1.00 40.85 148 GLY A N 1
ATOM 1136 C CA . GLY A 1 148 ? 2.037 23.417 19.125 1.00 33.94 148 GLY A CA 1
ATOM 1137 C C . GLY A 1 148 ? 2.572 22.887 20.444 1.00 31.62 148 GLY A C 1
ATOM 1138 O O . GLY A 1 148 ? 3.366 23.537 21.125 1.00 34.13 148 GLY A O 1
ATOM 1139 N N . PRO A 1 149 ? 2.143 21.691 20.823 1.00 35.65 149 PRO A N 1
ATOM 1140 C CA . PRO A 1 149 ? 2.546 21.118 22.112 1.00 34.52 149 PRO A CA 1
ATOM 1141 C C . PRO A 1 149 ? 4.049 20.956 22.204 1.00 31.17 149 PRO A C 1
ATOM 1142 O O . PRO A 1 149 ? 4.694 20.520 21.236 1.00 30.14 149 PRO A O 1
ATOM 1146 N N . PRO A 1 150 ? 4.625 21.235 23.368 1.00 30.79 150 PRO A N 1
ATOM 1147 C CA . PRO A 1 150 ? 6.084 21.158 23.524 1.00 28.56 150 PRO A CA 1
ATOM 1148 C C . PRO A 1 150 ? 6.546 19.720 23.659 1.00 31.88 150 PRO A C 1
ATOM 1149 O O . PRO A 1 150 ? 5.81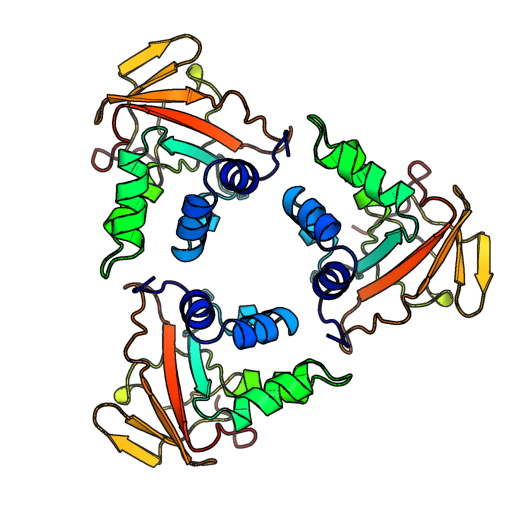1 18.849 24.126 1.00 28.48 150 PRO A O 1
ATOM 1153 N N . TYR A 1 151 ? 7.758 19.453 23.178 1.00 26.64 151 TYR A N 1
ATOM 1154 C CA . TYR A 1 151 ? 8.397 18.188 23.484 1.00 27.04 151 TYR A CA 1
ATOM 1155 C C . TYR A 1 151 ? 9.044 18.228 24.868 1.00 30.00 151 TYR A C 1
ATOM 1156 O O . TYR A 1 151 ? 9.343 19.294 25.411 1.00 31.77 151 TYR A O 1
ATOM 1165 N N . LYS A 1 152 ? 9.269 17.044 25.438 1.00 29.17 152 LYS A N 1
ATOM 1166 C CA . LYS A 1 152 ? 9.939 16.929 26.740 1.00 34.35 152 LYS A CA 1
ATOM 1167 C C . LYS A 1 152 ? 11.447 17.124 26.576 1.00 35.81 152 LYS A C 1
ATOM 1168 O O . LYS A 1 152 ? 12.127 16.241 26.055 1.00 37.27 152 LYS A O 1
ATOM 1174 N N . ARG A 1 153 ? 11.976 18.258 27.051 1.00 37.74 153 ARG A N 1
ATOM 1175 C CA . ARG A 1 153 ? 13.401 18.564 26.936 1.00 35.62 153 ARG A CA 1
ATOM 1176 C C . ARG A 1 153 ? 14.197 17.904 28.051 1.00 41.06 153 ARG A C 1
ATOM 1177 O O . ARG A 1 153 ? 13.720 17.756 29.179 1.00 40.95 153 ARG A O 1
ATOM 1185 N N . LYS A 1 154 ? 15.445 17.558 27.749 1.00 40.24 154 LYS A N 1
ATOM 1186 C CA . LYS A 1 154 ? 16.316 17.084 28.813 1.00 44.81 154 LYS A CA 1
ATOM 1187 C C . LYS A 1 154 ? 16.589 18.212 29.803 1.00 44.36 154 LYS A C 1
ATOM 1188 O O . LYS A 1 154 ? 16.476 19.401 29.487 1.00 39.21 154 LYS A O 1
ATOM 1194 N N . LYS A 1 155 ? 16.955 17.823 31.015 1.00 48.93 155 LYS A N 1
ATOM 1195 C CA . LYS A 1 155 ? 17.446 18.772 31.999 1.00 50.59 155 LYS A CA 1
ATOM 1196 C C . LYS A 1 155 ? 18.924 19.079 31.734 1.00 45.41 155 LYS A C 1
ATOM 1197 O O . LYS A 1 155 ? 19.282 20.235 31.509 1.00 56.90 155 LYS A O 1
ATOM 1203 N N . MET B 1 5 ? 47.069 47.295 9.802 1.00 42.12 5 MET B N 1
ATOM 1204 C CA . MET B 1 5 ? 47.660 47.181 11.141 1.00 42.37 5 MET B CA 1
ATOM 1205 C C . MET B 1 5 ? 49.160 46.857 11.092 1.00 42.00 5 MET B C 1
ATOM 1206 O O . MET B 1 5 ? 49.620 46.078 10.257 1.00 43.71 5 MET B O 1
ATOM 1211 N N . LYS B 1 6 ? 49.918 47.438 12.018 1.00 38.65 6 LYS B N 1
ATOM 1212 C CA . LYS B 1 6 ? 51.354 47.217 12.097 1.00 40.25 6 LYS B CA 1
ATOM 1213 C C . LYS B 1 6 ? 51.785 46.552 13.394 1.00 40.56 6 LYS B C 1
ATOM 1214 O O . LYS B 1 6 ? 52.931 46.109 13.493 1.00 37.66 6 LYS B O 1
ATOM 1220 N N . GLN B 1 7 ? 50.925 46.512 14.404 1.00 36.75 7 GLN B N 1
ATOM 1221 C CA . GLN B 1 7 ? 51.142 45.724 15.608 1.00 36.95 7 GLN B CA 1
ATOM 1222 C C . GLN B 1 7 ? 49.933 44.821 15.817 1.00 35.60 7 GLN B C 1
ATOM 1223 O O . GLN B 1 7 ? 48.804 45.201 15.467 1.00 34.47 7 GLN B O 1
ATOM 1229 N N . PHE B 1 8 ? 50.156 43.630 16.386 1.00 31.22 8 PHE B N 1
ATOM 1230 C CA . PHE B 1 8 ? 49.154 42.559 16.300 1.00 33.60 8 PHE B CA 1
ATOM 1231 C C . PHE B 1 8 ? 48.802 41.975 17.667 1.00 31.42 8 PHE B C 1
ATOM 1232 O O . PHE B 1 8 ? 49.673 41.482 18.389 1.00 29.00 8 PHE B O 1
ATOM 1240 N N . CYS B 1 9 ? 47.512 41.986 18.008 1.00 33.52 9 CYS B N 1
ATOM 1241 C CA . CYS B 1 9 ? 47.070 41.285 19.207 1.00 32.41 9 CYS B CA 1
ATOM 1242 C C . CYS B 1 9 ? 46.616 39.858 18.916 1.00 32.84 9 CYS B C 1
ATOM 1243 O O . CYS B 1 9 ? 46.458 39.070 19.854 1.00 33.73 9 CYS B O 1
ATOM 1246 N N . LYS B 1 10 ? 46.453 39.502 17.639 1.00 32.03 10 LYS B N 1
ATOM 1247 C CA . LYS B 1 10 ? 46.010 38.189 17.178 1.00 27.82 10 LYS B CA 1
ATOM 1248 C C . LYS B 1 10 ? 46.776 37.858 15.914 1.00 23.96 10 LYS B C 1
ATOM 1249 O O . LYS B 1 10 ? 46.954 38.727 15.063 1.00 25.99 10 LYS B O 1
ATOM 1255 N N . ILE B 1 11 ? 47.151 36.588 15.749 1.00 22.21 11 ILE B N 1
ATOM 1256 C CA . ILE B 1 11 ? 47.848 36.217 14.515 1.00 23.63 11 ILE B CA 1
ATOM 1257 C C . ILE B 1 11 ? 46.923 36.364 13.303 1.00 25.22 11 ILE B C 1
ATOM 1258 O O . ILE B 1 11 ? 47.381 36.691 12.196 1.00 22.38 11 ILE B O 1
ATOM 1263 N N . SER B 1 12 ? 45.610 36.114 13.479 1.00 20.32 12 SER B N 1
ATOM 1264 C CA . SER B 1 12 ? 44.677 36.233 12.357 1.00 22.25 12 SER B CA 1
ATOM 1265 C C . SER B 1 12 ? 44.741 37.608 11.692 1.00 22.18 12 SER B C 1
ATOM 1266 O O . SER B 1 12 ? 44.513 37.717 10.481 1.00 24.65 12 SER B O 1
ATOM 1269 N N . VAL B 1 13 ? 45.008 38.673 12.454 1.00 21.78 13 VAL B N 1
ATOM 1270 C CA . VAL B 1 13 ? 45.036 40.003 11.835 1.00 24.85 13 VAL B CA 1
ATOM 1271 C C . VAL B 1 13 ? 46.204 40.103 10.857 1.00 23.59 13 VAL B C 1
ATOM 1272 O O . VAL B 1 13 ? 46.073 40.648 9.759 1.00 26.40 13 VAL B O 1
ATOM 1276 N N . TRP B 1 14 ? 47.346 39.542 11.224 1.00 20.61 14 TRP B N 1
ATOM 1277 C CA . TRP B 1 14 ? 48.483 39.516 10.301 1.00 22.29 14 TRP B CA 1
ATOM 1278 C C . TRP B 1 14 ? 48.182 38.636 9.097 1.00 25.27 14 TRP B C 1
ATOM 1279 O O . TRP B 1 14 ? 48.498 38.995 7.947 1.00 22.90 14 TRP B O 1
ATOM 1290 N N . LEU B 1 15 ? 47.576 37.469 9.338 1.00 22.61 15 LEU B N 1
ATOM 1291 C CA . LEU B 1 15 ? 47.276 36.563 8.238 1.00 22.17 15 LEU B CA 1
ATOM 1292 C C . LEU B 1 15 ? 46.229 37.154 7.308 1.00 23.23 15 LEU B C 1
ATOM 1293 O O . LEU B 1 15 ? 46.284 36.947 6.091 1.00 22.90 15 LEU B O 1
ATOM 1298 N N . GLN B 1 16 ? 45.264 37.886 7.853 1.00 23.93 16 GLN B N 1
ATOM 1299 C CA . GLN B 1 16 ? 44.297 38.526 6.976 1.00 26.90 16 GLN B CA 1
ATOM 1300 C C . GLN B 1 16 ? 44.990 39.474 5.997 1.00 26.29 16 GLN B C 1
ATOM 1301 O O . GLN B 1 16 ? 44.509 39.662 4.879 1.00 26.28 16 GLN B O 1
ATOM 1307 N N . GLN B 1 17 ? 46.101 40.105 6.397 1.00 25.96 17 GLN B N 1
ATOM 1308 C CA . GLN B 1 17 ? 46.806 40.968 5.442 1.00 26.72 17 GLN B CA 1
ATOM 1309 C C . GLN B 1 17 ? 47.739 40.188 4.523 1.00 26.60 17 GLN B C 1
ATOM 1310 O O . GLN B 1 17 ? 47.817 40.468 3.323 1.00 28.54 17 GLN B O 1
ATOM 1316 N N . HIS B 1 18 ? 48.373 39.141 5.027 1.00 26.01 18 HIS B N 1
ATOM 1317 C CA . HIS B 1 18 ? 49.436 38.487 4.269 1.00 26.63 18 HIS B CA 1
ATOM 1318 C C . HIS B 1 18 ? 48.886 37.407 3.337 1.00 27.63 18 HIS B C 1
ATOM 1319 O O . HIS B 1 18 ? 49.436 37.186 2.245 1.00 20.93 18 HIS B O 1
ATOM 1326 N N . ASP B 1 19 ? 47.820 36.701 3.755 1.00 22.80 19 ASP B N 1
ATOM 1327 C CA . ASP B 1 19 ? 47.240 35.625 2.964 1.00 23.79 19 ASP B CA 1
ATOM 1328 C C . ASP B 1 19 ? 45.789 35.425 3.413 1.00 24.23 19 ASP B C 1
ATOM 1329 O O . ASP B 1 19 ? 45.501 34.458 4.129 1.00 23.96 19 ASP B O 1
ATOM 1334 N N . PRO B 1 20 ? 44.854 36.319 3.051 1.00 27.25 20 PRO B N 1
ATOM 1335 C CA . PRO B 1 20 ? 43.461 36.115 3.484 1.00 27.67 20 PRO B CA 1
ATOM 1336 C C . PRO B 1 20 ? 42.891 34.797 3.015 1.00 24.94 20 PRO B C 1
ATOM 1337 O O . PRO B 1 20 ? 42.024 34.226 3.694 1.00 24.78 20 PRO B O 1
ATOM 1341 N N . ASP B 1 21 ? 43.338 34.289 1.870 1.00 26.20 21 ASP B N 1
ATOM 1342 C CA . ASP B 1 21 ? 42.852 32.977 1.440 1.00 31.10 21 ASP B CA 1
ATOM 1343 C C . ASP B 1 21 ? 43.181 31.882 2.452 1.00 29.70 21 ASP B C 1
ATOM 1344 O O . ASP B 1 21 ? 42.333 31.036 2.761 1.00 29.19 21 ASP B O 1
ATOM 1349 N N . LEU B 1 22 ? 44.416 31.865 2.971 1.00 24.94 22 LEU B N 1
ATOM 1350 C CA . LEU B 1 22 ? 44.772 30.848 3.955 1.00 23.35 22 LEU B CA 1
ATOM 1351 C C . LEU B 1 22 ? 44.005 31.056 5.249 1.00 23.29 22 LEU B C 1
ATOM 1352 O O . LEU B 1 22 ? 43.685 30.090 5.955 1.00 23.98 22 LEU B O 1
ATOM 1357 N N . LEU B 1 23 ? 43.775 32.308 5.636 1.00 24.55 23 LEU B N 1
ATOM 1358 C CA . LEU B 1 23 ? 42.980 32.524 6.838 1.00 22.59 23 LEU B CA 1
ATOM 1359 C C . LEU B 1 23 ? 41.570 31.955 6.655 1.00 26.85 23 LEU B C 1
ATOM 1360 O O . LEU B 1 23 ? 41.014 31.336 7.574 1.00 24.28 23 LEU B O 1
ATOM 1365 N N . GLU B 1 24 ? 40.988 32.144 5.467 1.00 26.39 24 GLU B N 1
ATOM 1366 C CA . GLU B 1 24 ? 39.653 31.593 5.199 1.00 30.33 24 GLU B CA 1
ATOM 1367 C C . GLU B 1 24 ? 39.654 30.064 5.262 1.00 28.26 24 GLU B C 1
ATOM 1368 O O . GLU B 1 24 ? 38.719 29.448 5.792 1.00 30.75 24 GLU B O 1
ATOM 1374 N N . ILE B 1 25 ? 40.709 29.431 4.744 1.00 26.71 25 ILE B N 1
ATOM 1375 C CA . ILE B 1 25 ? 40.819 27.977 4.860 1.00 26.60 25 ILE B CA 1
ATOM 1376 C C . ILE B 1 25 ? 40.850 27.572 6.331 1.00 27.51 25 ILE B C 1
ATOM 1377 O O . ILE B 1 25 ? 40.194 26.599 6.743 1.00 28.09 25 ILE B O 1
ATOM 1382 N N . ILE B 1 26 ? 41.620 28.302 7.147 1.00 22.24 26 ILE B N 1
ATOM 1383 C CA . ILE B 1 26 ? 41.725 27.974 8.565 1.00 20.30 26 ILE B CA 1
ATOM 1384 C C . ILE B 1 26 ? 40.360 28.112 9.239 1.00 25.26 26 ILE B C 1
ATOM 1385 O O . ILE B 1 26 ? 39.933 27.240 10.006 1.00 25.76 26 ILE B O 1
ATOM 1390 N N . ASN B 1 27 ? 39.655 29.210 8.961 1.00 22.65 27 ASN B N 1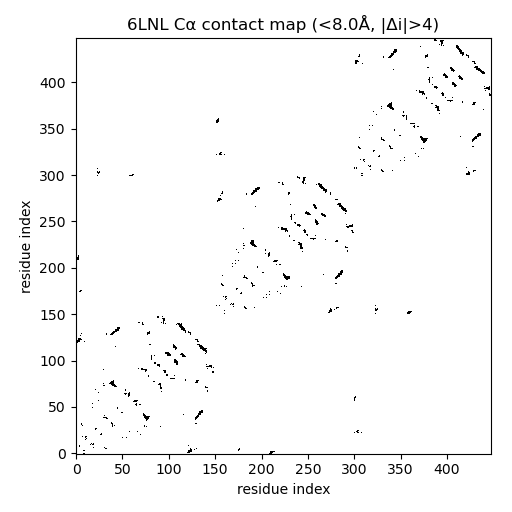
ATOM 1391 C CA . ASN B 1 27 ? 38.295 29.363 9.506 1.00 26.47 27 ASN B CA 1
ATOM 1392 C C . ASN B 1 27 ? 37.365 28.260 8.989 1.00 29.95 27 ASN B C 1
ATOM 1393 O O . ASN B 1 27 ? 36.559 27.716 9.755 1.00 27.11 27 ASN B O 1
ATOM 1398 N N . ASN B 1 28 ? 37.457 27.926 7.689 1.00 29.08 28 ASN B N 1
ATOM 1399 C CA . ASN B 1 28 ? 36.587 26.906 7.099 1.00 31.31 28 ASN B CA 1
ATOM 1400 C C . ASN B 1 28 ? 36.885 25.500 7.610 1.00 36.65 28 ASN B C 1
ATOM 1401 O O . ASN B 1 28 ? 36.064 24.593 7.407 1.00 33.86 28 ASN B O 1
ATOM 1406 N N . LEU B 1 29 ? 38.051 25.276 8.216 1.00 27.13 29 LEU B N 1
ATOM 1407 C CA . LEU B 1 29 ? 38.370 23.992 8.819 1.00 30.03 29 LEU B CA 1
ATOM 1408 C C . LEU B 1 29 ? 38.179 24.014 10.318 1.00 28.61 29 LEU B C 1
ATOM 1409 O O . LEU B 1 29 ? 38.617 23.083 11.009 1.00 26.76 29 LEU B O 1
ATOM 1414 N N . CYS B 1 30 ? 37.545 25.059 10.835 1.00 28.55 30 CYS B N 1
ATOM 1415 C CA . CYS B 1 30 ? 37.301 25.205 12.268 1.00 28.64 30 CYS B CA 1
ATOM 1416 C C . CYS B 1 30 ? 38.601 25.110 13.061 1.00 29.58 30 CYS B C 1
ATOM 1417 O O . CYS B 1 30 ? 38.657 24.500 14.128 1.00 28.20 30 CYS B O 1
ATOM 1420 N N . MET B 1 31 ? 39.656 25.762 12.564 1.00 26.97 31 MET B N 1
ATOM 1421 C CA . MET B 1 31 ? 40.960 25.740 13.225 1.00 28.26 31 MET B CA 1
ATOM 1422 C C . MET B 1 31 ? 41.380 27.102 13.765 1.00 29.91 31 MET B C 1
ATOM 1423 O O . MET B 1 31 ? 42.530 27.268 14.179 1.00 28.60 31 MET B O 1
ATOM 1428 N N . LEU B 1 32 ? 40.485 28.083 13.782 1.00 28.46 32 LEU B N 1
ATOM 1429 C CA . LEU B 1 32 ? 40.884 29.389 14.308 1.00 28.48 32 LEU B CA 1
ATOM 1430 C C . LEU B 1 32 ? 41.318 29.306 15.769 1.00 32.37 32 LEU B C 1
ATOM 1431 O O . LEU B 1 32 ? 42.228 30.034 16.183 1.00 29.52 32 LEU B O 1
ATOM 1436 N N . GLY B 1 33 ? 40.719 28.391 16.546 1.00 30.50 33 GLY B N 1
ATOM 1437 C CA . GLY B 1 33 ? 41.115 28.206 17.938 1.00 32.37 33 GLY B CA 1
ATOM 1438 C C . GLY B 1 33 ? 42.555 27.748 18.118 1.00 32.05 33 GLY B C 1
ATOM 1439 O O . GLY B 1 33 ? 43.215 28.134 19.089 1.00 29.04 33 GLY B O 1
ATOM 1440 N N . ASN B 1 34 ? 43.037 26.867 17.235 1.00 29.24 34 ASN B N 1
ATOM 1441 C CA . ASN B 1 34 ? 44.450 26.490 17.261 1.00 31.22 34 ASN B CA 1
ATOM 1442 C C . ASN B 1 34 ? 45.338 27.727 17.220 1.00 31.03 34 ASN B C 1
ATOM 1443 O O . ASN B 1 34 ? 46.370 27.786 17.896 1.00 32.26 34 ASN B O 1
ATOM 1448 N N . LEU B 1 35 ? 44.946 28.726 16.437 1.00 29.61 35 LEU B N 1
ATOM 1449 C CA . LEU B 1 35 ? 45.769 29.914 16.213 1.00 30.39 35 LEU B CA 1
ATOM 1450 C C . LEU B 1 35 ? 45.652 30.935 17.326 1.00 33.82 35 LEU B C 1
ATOM 1451 O O . LEU B 1 35 ? 46.391 31.930 17.306 1.00 29.40 35 LEU B O 1
ATOM 1456 N N . SER B 1 36 ? 44.732 30.732 18.279 1.00 28.65 36 SER B N 1
ATOM 1457 C CA . SER B 1 36 ? 44.352 31.766 19.226 1.00 29.07 36 SER B CA 1
ATOM 1458 C C . SER B 1 36 ? 44.978 31.522 20.598 1.00 29.12 36 SER B C 1
ATOM 1459 O O . SER B 1 36 ? 45.164 30.382 21.026 1.00 30.42 36 SER B O 1
ATOM 1462 N N . ALA B 1 37 ? 45.288 32.609 21.293 1.00 29.06 37 ALA B N 1
ATOM 1463 C CA . ALA B 1 37 ? 45.741 32.532 22.683 1.00 34.24 37 ALA B CA 1
ATOM 1464 C C . ALA B 1 37 ? 44.640 31.922 23.572 1.00 41.10 37 ALA B C 1
ATOM 1465 O O . ALA B 1 37 ? 43.448 32.026 23.261 1.00 36.09 37 ALA B O 1
ATOM 1467 N N . ALA B 1 38 ? 45.049 31.256 24.667 1.00 41.97 38 ALA B N 1
ATOM 1468 C CA . ALA B 1 38 ? 44.147 30.673 25.671 1.00 44.83 38 ALA B CA 1
ATOM 1469 C C . ALA B 1 38 ? 44.865 30.716 27.026 1.00 48.54 38 ALA B C 1
ATOM 1470 O O . ALA B 1 38 ? 46.106 30.694 27.072 1.00 43.01 38 ALA B O 1
ATOM 1472 N N . LYS B 1 39 ? 44.099 30.738 28.146 1.00 53.21 39 LYS B N 1
ATOM 1473 C CA . LYS B 1 39 ? 44.727 31.022 29.452 1.00 53.73 39 LYS B CA 1
ATOM 1474 C C . LYS B 1 39 ? 45.860 30.054 29.774 1.00 51.69 39 LYS B C 1
ATOM 1475 O O . LYS B 1 39 ? 46.961 30.478 30.143 1.00 59.53 39 LYS B O 1
ATOM 1481 N N . TYR B 1 40 ? 45.625 28.756 29.588 1.00 47.70 40 TYR B N 1
ATOM 1482 C CA . TYR B 1 40 ? 46.555 27.701 29.980 1.00 53.20 40 TYR B CA 1
ATOM 1483 C C . TYR B 1 40 ? 47.450 27.252 28.824 1.00 50.63 40 TYR B C 1
ATOM 1484 O O . TYR B 1 40 ? 48.031 26.159 28.871 1.00 48.57 40 TYR B O 1
ATOM 1493 N N . LYS B 1 41 ? 47.523 28.059 27.771 1.00 43.95 41 LYS B N 1
ATOM 1494 C CA . LYS B 1 41 ? 48.284 27.755 26.569 1.00 45.07 41 LYS B CA 1
ATOM 1495 C C . LYS B 1 41 ? 49.581 28.546 26.624 1.00 39.33 41 LYS B C 1
ATOM 1496 O O . LYS B 1 41 ? 49.547 29.770 26.795 1.00 38.74 41 LYS B O 1
ATOM 1502 N N . HIS B 1 42 ? 50.714 27.850 26.475 1.00 39.06 42 HIS B N 1
ATOM 1503 C CA . HIS B 1 42 ? 52.024 28.501 26.563 1.00 38.87 42 HIS B CA 1
ATOM 1504 C C . HIS B 1 42 ? 52.125 29.665 25.580 1.00 37.49 42 HIS B C 1
ATOM 1505 O O . HIS B 1 42 ? 52.769 30.681 25.868 1.00 38.90 42 HIS B O 1
ATOM 1512 N N . GLY B 1 43 ? 51.506 29.535 24.416 1.00 37.02 43 GLY B N 1
ATOM 1513 C CA . GLY B 1 43 ? 51.490 30.620 23.456 1.00 34.21 43 GLY B CA 1
ATOM 1514 C C . GLY B 1 43 ? 51.001 30.112 22.115 1.00 32.33 43 GLY B C 1
ATOM 1515 O O . GLY B 1 43 ? 50.472 29.007 22.014 1.00 32.25 43 GLY B O 1
ATOM 1516 N N . VAL B 1 44 ? 51.190 30.932 21.079 1.00 27.11 44 VAL B N 1
ATOM 1517 C CA . VAL B 1 44 ? 50.940 30.461 19.726 1.00 26.41 44 VAL B CA 1
ATOM 1518 C C . VAL B 1 44 ? 52.112 30.879 18.856 1.00 25.96 44 VAL B C 1
ATOM 1519 O O . VAL B 1 44 ? 52.454 32.062 18.810 1.00 23.96 44 VAL B O 1
ATOM 1523 N N . THR B 1 45 ? 52.677 29.927 18.122 1.00 21.34 45 THR B N 1
ATOM 1524 C CA . THR B 1 45 ? 53.648 30.248 17.080 1.00 25.06 45 THR B CA 1
ATOM 1525 C C . THR B 1 45 ? 53.140 29.658 15.776 1.00 23.84 45 THR B C 1
ATOM 1526 O O . THR B 1 45 ? 52.952 28.445 15.672 1.00 24.38 45 THR B O 1
ATOM 1530 N N . PHE B 1 46 ? 52.946 30.512 14.784 1.00 21.08 46 PHE B N 1
ATOM 1531 C CA . PHE B 1 46 ? 52.449 30.108 13.478 1.00 23.39 46 PHE B CA 1
ATOM 1532 C C . PHE B 1 46 ? 53.614 30.092 12.505 1.00 25.35 46 PHE B C 1
ATOM 1533 O O . PHE B 1 46 ? 54.394 31.053 12.452 1.00 23.30 46 PHE B O 1
ATOM 1541 N N . ILE B 1 47 ? 53.710 29.030 11.719 1.00 21.90 47 ILE B N 1
ATOM 1542 C CA . ILE B 1 47 ? 54.736 28.899 10.695 1.00 21.99 47 ILE B CA 1
ATOM 1543 C C . ILE B 1 47 ? 54.047 29.058 9.347 1.00 23.16 47 ILE B C 1
ATOM 1544 O O . ILE B 1 47 ? 53.225 28.218 8.945 1.00 22.93 47 ILE B O 1
ATOM 1549 N N . TYR B 1 48 ? 54.334 30.175 8.683 1.00 20.76 48 TYR B N 1
ATOM 1550 C CA . TYR B 1 48 ? 53.721 30.498 7.398 1.00 22.04 48 TYR B CA 1
ATOM 1551 C C . TYR B 1 48 ? 54.540 29.895 6.275 1.00 23.63 48 TYR B C 1
ATOM 1552 O O . TYR B 1 48 ? 55.717 30.234 6.145 1.00 23.47 48 TYR B O 1
ATOM 1561 N N . PRO B 1 49 ? 53.980 29.017 5.438 1.00 25.74 49 PRO B N 1
ATOM 1562 C CA . PRO B 1 49 ? 54.754 28.482 4.313 1.00 27.31 49 PRO B CA 1
ATOM 1563 C C . PRO B 1 49 ? 54.985 29.488 3.190 1.00 27.32 49 PRO B C 1
ATOM 1564 O O . PRO B 1 49 ? 54.048 29.841 2.479 1.00 28.14 49 PRO B O 1
ATOM 1568 N N . LYS B 1 50 ? 56.232 29.922 2.991 1.00 26.40 50 LYS B N 1
ATOM 1569 C CA . LYS B 1 50 ? 56.515 30.888 1.927 1.00 27.26 50 LYS B CA 1
ATOM 1570 C C . LYS B 1 50 ? 56.195 30.313 0.552 1.00 32.89 50 LYS B C 1
ATOM 1571 O O . LYS B 1 50 ? 55.575 30.980 -0.283 1.00 30.38 50 LYS B O 1
ATOM 1577 N N . GLN B 1 51 ? 56.591 29.062 0.304 1.00 31.50 51 GLN B N 1
ATOM 1578 C CA . GLN B 1 51 ? 56.529 28.502 -1.048 1.00 34.41 51 GLN B CA 1
ATOM 1579 C C . GLN B 1 51 ? 55.097 28.103 -1.413 1.00 35.69 51 GLN B C 1
ATOM 1580 O O . GLN B 1 51 ? 54.369 27.517 -0.601 1.00 34.95 51 GLN B O 1
ATOM 1586 N N . ALA B 1 52 ? 54.662 28.526 -2.599 1.00 32.54 52 ALA B N 1
ATOM 1587 C CA . ALA B 1 52 ? 53.266 28.324 -2.986 1.00 37.15 52 ALA B CA 1
ATOM 1588 C C . ALA B 1 52 ? 52.864 26.855 -3.064 1.00 37.95 52 ALA B C 1
ATOM 1589 O O . ALA B 1 52 ? 51.680 26.540 -2.912 1.00 33.05 52 ALA B O 1
ATOM 1591 N N . LYS B 1 53 ? 53.813 25.940 -3.283 1.00 33.96 53 LYS B N 1
ATOM 1592 C CA . LYS B 1 53 ? 53.422 24.539 -3.431 1.00 38.68 53 LYS B CA 1
ATOM 1593 C C . LYS B 1 53 ? 52.760 24.001 -2.172 1.00 37.45 53 LYS B C 1
ATOM 1594 O O . LYS B 1 53 ? 51.727 23.330 -2.253 1.00 33.90 53 LYS B O 1
ATOM 1600 N N . ILE B 1 54 ? 53.320 24.302 -0.996 1.00 35.56 54 ILE B N 1
ATOM 1601 C CA . ILE B 1 54 ? 52.715 23.831 0.248 1.00 35.94 54 ILE B CA 1
ATOM 1602 C C . ILE B 1 54 ? 51.316 24.422 0.402 1.00 34.14 54 ILE B C 1
ATOM 1603 O O . ILE B 1 54 ? 50.360 23.715 0.743 1.00 34.78 54 ILE B O 1
ATOM 1608 N N . ARG B 1 55 ? 51.162 25.712 0.105 1.00 33.25 55 ARG B N 1
ATOM 1609 C CA . ARG B 1 55 ? 49.868 26.360 0.326 1.00 32.60 55 ARG B CA 1
ATOM 1610 C C . ARG B 1 55 ? 48.826 25.867 -0.678 1.00 36.52 55 ARG B C 1
ATOM 1611 O O . ARG B 1 55 ? 47.670 25.637 -0.305 1.00 33.92 55 ARG B O 1
ATOM 1619 N N . ASP B 1 56 ? 49.225 25.669 -1.942 1.00 31.63 56 ASP B N 1
ATOM 1620 C CA . ASP B 1 56 ? 48.301 25.143 -2.949 1.00 37.13 56 ASP B CA 1
ATOM 1621 C C . ASP B 1 56 ? 47.819 23.742 -2.595 1.00 34.52 56 ASP B C 1
ATOM 1622 O O . ASP B 1 56 ? 46.657 23.401 -2.839 1.00 39.74 56 ASP B O 1
ATOM 1627 N N . GLU B 1 57 ? 48.694 22.912 -2.019 1.00 35.13 57 GLU B N 1
ATOM 1628 C CA . GLU B 1 57 ? 48.264 21.581 -1.612 1.00 32.65 57 GLU B CA 1
ATOM 1629 C C . GLU B 1 57 ? 47.297 21.665 -0.440 1.00 39.49 57 GLU B C 1
ATOM 1630 O O . GLU B 1 57 ? 46.315 20.911 -0.386 1.00 32.98 57 GLU B O 1
ATOM 1636 N N . ILE B 1 58 ? 47.540 22.597 0.492 1.00 33.49 58 ILE B N 1
ATOM 1637 C CA . ILE B 1 58 ? 46.563 22.826 1.554 1.00 34.59 58 ILE B CA 1
ATOM 1638 C C . ILE B 1 58 ? 45.240 23.241 0.942 1.00 34.00 58 ILE B C 1
ATOM 1639 O O . ILE B 1 58 ? 44.175 22.703 1.294 1.00 33.05 58 ILE B O 1
ATOM 1644 N N . LYS B 1 59 ? 45.275 24.188 0.001 1.00 29.27 59 LYS B N 1
ATOM 1645 C CA . LYS B 1 59 ? 44.003 24.648 -0.548 1.00 34.91 59 LYS B CA 1
ATOM 1646 C C . LYS B 1 59 ? 43.284 23.518 -1.287 1.00 41.01 59 LYS B C 1
ATOM 1647 O O . LYS B 1 59 ? 42.077 23.306 -1.081 1.00 36.09 59 LYS B O 1
ATOM 1653 N N . LYS B 1 60 ? 44.025 22.730 -2.087 1.00 37.08 60 LYS B N 1
ATOM 1654 C CA . LYS B 1 60 ? 43.361 21.703 -2.888 1.00 39.80 60 LYS B CA 1
ATOM 1655 C C . LYS B 1 60 ? 42.738 20.663 -1.969 1.00 39.97 60 LYS B C 1
ATOM 1656 O O . LYS B 1 60 ? 41.612 20.199 -2.197 1.00 42.38 60 LYS B O 1
ATOM 1662 N N . HIS B 1 61 ? 43.471 20.260 -0.920 1.00 35.23 61 HIS B N 1
ATOM 1663 C CA . HIS B 1 61 ? 42.895 19.278 -0.007 1.00 36.13 61 HIS B CA 1
ATOM 1664 C C . HIS B 1 61 ? 41.755 19.869 0.794 1.00 39.62 61 HIS B C 1
ATOM 1665 O O . HIS B 1 61 ? 40.769 19.176 1.075 1.00 37.88 61 HIS B O 1
ATOM 1672 N N . ALA B 1 62 ? 41.872 21.143 1.169 1.00 34.88 62 ALA B N 1
ATOM 1673 C CA . ALA B 1 62 ? 40.848 21.762 2.005 1.00 38.06 62 ALA B CA 1
ATOM 1674 C C . ALA B 1 62 ? 39.486 21.760 1.319 1.00 37.80 62 ALA B C 1
ATOM 1675 O O . ALA B 1 62 ? 38.457 21.525 1.966 1.00 35.40 62 ALA B O 1
ATOM 1677 N N . TYR B 1 63 ? 39.461 22.040 0.017 1.00 38.75 63 TYR B N 1
ATOM 1678 C CA . TYR B 1 63 ? 38.218 22.119 -0.736 1.00 41.55 63 TYR B CA 1
ATOM 1679 C C . TYR B 1 63 ? 37.838 20.793 -1.418 1.00 43.12 63 TYR B C 1
ATOM 1680 O O . TYR B 1 63 ? 36.991 20.799 -2.320 1.00 45.86 63 TYR B O 1
ATOM 1689 N N . SER B 1 64 ? 38.405 19.657 -0.971 1.00 42.65 64 SER B N 1
ATOM 1690 C CA . SER B 1 64 ? 38.108 18.337 -1.515 1.00 42.66 64 SER B CA 1
ATOM 1691 C C . SER B 1 64 ? 37.069 17.627 -0.637 1.00 45.83 64 SER B C 1
ATOM 1692 O O . SER B 1 64 ? 36.607 18.154 0.379 1.00 42.05 64 SER B O 1
ATOM 1695 N N . ASN B 1 65 ? 36.687 16.412 -1.024 1.00 48.83 65 ASN B N 1
ATOM 1696 C CA . ASN B 1 65 ? 35.707 15.703 -0.204 1.00 48.42 65 ASN B CA 1
ATOM 1697 C C . ASN B 1 65 ? 36.358 14.994 0.977 1.00 49.78 65 ASN B C 1
ATOM 1698 O O . ASN B 1 65 ? 35.659 14.310 1.735 1.00 46.55 65 ASN B O 1
ATOM 1703 N N . ASP B 1 66 ? 37.682 15.102 1.111 1.00 41.37 66 ASP B N 1
ATOM 1704 C CA . ASP B 1 66 ? 38.397 14.674 2.310 1.00 42.84 66 ASP B CA 1
ATOM 1705 C C . ASP B 1 66 ? 39.443 15.742 2.615 1.00 44.00 66 ASP B C 1
ATOM 1706 O O . ASP B 1 66 ? 40.542 15.737 2.044 1.00 39.49 66 ASP B O 1
ATOM 1711 N N . PRO B 1 67 ? 39.106 16.722 3.477 1.00 40.86 67 PRO B N 1
ATOM 1712 C CA . PRO B 1 67 ? 40.094 17.754 3.843 1.00 42.61 67 PRO B CA 1
ATOM 1713 C C . PRO B 1 67 ? 41.033 17.338 4.969 1.00 41.32 67 PRO B C 1
ATOM 1714 O O . PRO B 1 67 ? 41.713 18.191 5.560 1.00 36.95 67 PRO B O 1
ATOM 1718 N N . SER B 1 68 ? 41.092 16.027 5.255 1.00 42.25 68 SER B N 1
ATOM 1719 C CA . SER B 1 68 ? 41.858 15.517 6.396 1.00 39.61 68 SER B CA 1
ATOM 1720 C C . SER B 1 68 ? 43.343 15.877 6.326 1.00 39.01 68 SER B C 1
ATOM 1721 O O . SER B 1 68 ? 43.980 16.098 7.368 1.00 38.05 68 SER B O 1
ATOM 1724 N N . GLN B 1 69 ? 43.932 15.857 5.128 1.00 36.38 69 GLN B N 1
ATOM 1725 C CA . GLN B 1 69 ? 45.362 16.148 5.022 1.00 41.57 69 GLN B CA 1
ATOM 1726 C C . GLN B 1 69 ? 45.642 17.645 5.108 1.00 36.09 69 GLN B C 1
ATOM 1727 O O . GLN B 1 69 ? 46.697 18.051 5.608 1.00 36.16 69 GLN B O 1
ATOM 1733 N N . ALA B 1 70 ? 44.707 18.481 4.669 1.00 36.91 70 ALA B N 1
ATOM 1734 C CA . ALA B 1 70 ? 44.860 19.909 4.927 1.00 38.78 70 ALA B CA 1
ATOM 1735 C C . ALA B 1 70 ? 44.850 20.189 6.428 1.00 33.77 70 ALA B C 1
ATOM 1736 O O . ALA B 1 70 ? 45.643 20.995 6.928 1.00 32.30 70 ALA B O 1
ATOM 1738 N N . ILE B 1 71 ? 43.975 19.519 7.170 1.00 33.10 71 ILE B N 1
ATOM 1739 C CA . ILE B 1 71 ? 43.927 19.721 8.618 1.00 29.21 71 ILE B CA 1
ATOM 1740 C C . ILE B 1 71 ? 45.247 19.306 9.262 1.00 34.12 71 ILE B C 1
ATOM 1741 O O . ILE B 1 71 ? 45.829 20.059 10.048 1.00 32.44 71 ILE B O 1
ATOM 1746 N N . LYS B 1 72 ? 45.741 18.103 8.943 1.00 33.75 72 LYS B N 1
ATOM 1747 C CA . LYS B 1 72 ? 46.999 17.669 9.550 1.00 34.82 72 LYS B CA 1
ATOM 1748 C C . LYS B 1 72 ? 48.165 18.571 9.152 1.00 31.81 72 LYS B C 1
ATOM 1749 O O . LYS B 1 72 ? 49.024 18.854 9.988 1.00 34.43 72 LYS B O 1
ATOM 1755 N N . THR B 1 73 ? 48.231 19.028 7.900 1.00 32.72 73 THR B N 1
ATOM 1756 C CA . THR B 1 73 ? 49.312 19.952 7.553 1.00 36.06 73 THR B CA 1
ATOM 1757 C C . THR B 1 73 ? 49.211 21.233 8.380 1.00 31.53 73 THR B C 1
ATOM 1758 O O . THR B 1 73 ? 50.212 21.716 8.925 1.00 28.64 73 THR B O 1
ATOM 1762 N N . LEU B 1 74 ? 48.009 21.808 8.479 1.00 29.67 74 LEU B N 1
ATOM 1763 C CA . LEU B 1 74 ? 47.858 23.040 9.257 1.00 28.30 74 LEU B CA 1
ATOM 1764 C C . LEU B 1 74 ? 48.188 22.806 10.732 1.00 29.88 74 LEU B C 1
ATOM 1765 O O . LEU B 1 74 ? 48.813 23.654 11.373 1.00 28.34 74 LEU B O 1
ATOM 1770 N N . GLU B 1 75 ? 47.823 21.644 11.282 1.00 27.68 75 GLU B N 1
ATOM 1771 C CA . GLU B 1 75 ? 48.256 21.317 12.640 1.00 26.38 75 GLU B CA 1
ATOM 1772 C C . GLU B 1 75 ? 49.779 21.321 12.765 1.00 27.52 75 GLU B C 1
ATOM 1773 O O . GLU B 1 75 ? 50.325 21.729 13.799 1.00 27.77 75 GLU B O 1
ATOM 1779 N N . SER B 1 76 ? 50.480 20.828 11.752 1.00 25.62 76 SER B N 1
ATOM 1780 C CA . SER B 1 76 ? 51.948 20.801 11.837 1.00 30.74 76 SER B CA 1
ATOM 1781 C C . SER B 1 76 ? 52.574 22.189 11.746 1.00 31.88 76 SER B C 1
ATOM 1782 O O . SER B 1 76 ? 53.791 22.332 11.962 1.00 30.44 76 SER B O 1
ATOM 1785 N N . LEU B 1 77 ? 51.800 23.187 11.342 1.00 28.14 77 LEU B N 1
ATOM 1786 C CA . LEU B 1 77 ? 52.301 24.548 11.184 1.00 28.32 77 LEU B CA 1
ATOM 1787 C C . LEU B 1 77 ? 51.982 25.436 12.381 1.00 25.93 77 LEU B C 1
ATOM 1788 O O . LEU B 1 77 ? 52.365 26.605 12.387 1.00 26.25 77 LEU B O 1
ATOM 1793 N N . ILE B 1 78 ? 51.275 24.927 13.382 1.00 25.86 78 ILE B N 1
ATOM 1794 C CA . ILE B 1 78 ? 50.804 25.745 14.498 1.00 26.33 78 ILE B CA 1
ATOM 1795 C C . ILE B 1 78 ? 51.329 25.132 15.785 1.00 27.90 78 ILE B C 1
ATOM 1796 O O . ILE B 1 78 ? 51.077 23.952 16.063 1.00 29.39 78 ILE B O 1
ATOM 1801 N N . LEU B 1 79 ? 52.086 25.915 16.545 1.00 26.20 79 LEU B N 1
ATOM 1802 C CA . LEU B 1 79 ? 52.723 25.448 17.769 1.00 29.83 79 LEU B CA 1
ATOM 1803 C C . LEU B 1 79 ? 51.999 26.073 18.933 1.00 27.54 79 LEU B C 1
ATOM 1804 O O . LEU B 1 79 ? 51.872 27.295 18.962 1.00 27.19 79 LEU B O 1
ATOM 1809 N N . PRO B 1 80 ? 51.495 25.306 19.879 1.00 28.95 80 PRO B N 1
ATOM 1810 C CA . PRO B 1 80 ? 50.870 25.915 21.057 1.00 33.18 80 PRO B CA 1
ATOM 1811 C C . PRO B 1 80 ? 51.931 26.349 22.066 1.00 35.86 80 PRO B C 1
ATOM 1812 O O . PRO B 1 80 ? 51.775 26.190 23.284 1.00 32.83 80 PRO B O 1
ATOM 1816 N N . PHE B 1 81 ? 53.024 26.922 21.547 1.00 31.18 81 PHE B N 1
ATOM 1817 C CA . PHE B 1 81 ? 54.087 27.509 22.350 1.00 32.70 81 PHE B CA 1
ATOM 1818 C C . PHE B 1 81 ? 54.430 28.881 21.795 1.00 31.08 81 PHE B C 1
ATOM 1819 O O . PHE B 1 81 ? 54.254 29.140 20.600 1.00 31.47 81 PHE B O 1
ATOM 1827 N N . TYR B 1 82 ? 54.957 29.741 22.663 1.00 31.41 82 TYR B N 1
ATOM 1828 C CA . TYR B 1 82 ? 55.460 31.060 22.289 1.00 31.11 82 TYR B CA 1
ATOM 1829 C C . TYR B 1 82 ? 56.957 30.944 22.045 1.00 33.30 82 TYR B C 1
ATOM 1830 O O . TYR B 1 82 ? 57.733 30.814 23.001 1.00 31.06 82 TYR B O 1
ATOM 1839 N N . ILE B 1 83 ? 57.363 30.985 20.775 1.00 29.70 83 ILE B N 1
ATOM 1840 C CA . ILE B 1 83 ? 58.769 30.826 20.380 1.00 29.21 83 ILE B CA 1
ATOM 1841 C C . ILE B 1 83 ? 59.195 32.029 19.543 1.00 30.88 83 ILE B C 1
ATOM 1842 O O . ILE B 1 83 ? 59.175 31.958 18.301 1.00 28.72 83 ILE B O 1
ATOM 1847 N N . PRO B 1 84 ? 59.610 33.135 20.158 1.00 30.17 84 PRO B N 1
ATOM 1848 C CA . PRO B 1 84 ? 59.834 34.358 19.382 1.00 33.51 84 PRO B CA 1
ATOM 1849 C C . PRO B 1 84 ? 61.170 34.437 18.638 1.00 31.70 84 PRO B C 1
ATOM 1850 O O . PRO B 1 84 ? 61.232 35.137 17.624 1.00 29.07 84 PRO B O 1
ATOM 1854 N N . THR B 1 85 ? 62.234 33.811 19.133 1.00 30.21 85 THR B N 1
ATOM 1855 C CA . THR B 1 85 ? 63.583 33.947 18.580 1.00 32.03 85 THR B CA 1
ATOM 1856 C C . THR B 1 85 ? 64.245 32.593 18.466 1.00 32.19 85 THR B C 1
ATOM 1857 O O . THR B 1 85 ? 63.732 31.576 18.963 1.00 31.96 85 THR B O 1
ATOM 1861 N N . PRO B 1 86 ? 65.386 32.511 17.782 1.00 31.75 86 PRO B N 1
ATOM 1862 C CA . PRO B 1 86 ? 66.071 31.213 17.724 1.00 33.23 86 PRO B CA 1
ATOM 1863 C C . PRO B 1 86 ? 66.382 30.632 19.103 1.00 35.16 86 PRO B C 1
ATOM 1864 O O . PRO B 1 86 ? 66.331 29.406 19.280 1.00 35.44 86 PRO B O 1
ATOM 1868 N N . ALA B 1 87 ? 66.660 31.476 20.095 1.00 34.50 87 ALA B N 1
ATOM 1869 C CA . ALA B 1 87 ? 67.016 30.980 21.421 1.00 35.53 87 ALA B CA 1
ATOM 1870 C C . ALA B 1 87 ? 65.920 30.095 22.007 1.00 40.86 87 ALA B C 1
ATOM 1871 O O . ALA B 1 87 ? 66.215 29.113 22.694 1.00 43.05 87 ALA B O 1
ATOM 1873 N N . GLU B 1 88 ? 64.646 30.420 21.752 1.00 36.91 88 GLU B N 1
ATOM 1874 C CA . GLU B 1 88 ? 63.557 29.674 22.372 1.00 37.40 88 GLU B CA 1
ATOM 1875 C C . GLU B 1 88 ? 63.188 28.388 21.631 1.00 41.14 88 GLU B C 1
ATOM 1876 O O . GLU B 1 88 ? 62.318 27.649 22.103 1.00 34.85 88 GLU B O 1
ATOM 1882 N N . PHE B 1 89 ? 63.806 28.103 20.486 1.00 39.64 89 PHE B N 1
ATOM 1883 C CA . PHE B 1 89 ? 63.549 26.860 19.752 1.00 39.65 89 PHE B CA 1
ATOM 1884 C C . PHE B 1 89 ? 64.349 25.713 20.374 1.00 43.20 89 PHE B C 1
ATOM 1885 O O . PHE B 1 89 ? 65.335 25.229 19.820 1.00 44.94 89 PHE B O 1
ATOM 1893 N N . THR B 1 90 ? 63.938 25.304 21.569 1.00 45.39 90 THR B N 1
ATOM 1894 C CA . THR B 1 90 ? 64.598 24.207 22.267 1.00 46.01 90 THR B CA 1
ATOM 1895 C C . THR B 1 90 ? 63.573 23.478 23.109 1.00 46.86 90 THR B C 1
ATOM 1896 O O . THR B 1 90 ? 62.480 23.987 23.372 1.00 46.31 90 THR B O 1
ATOM 1900 N N . GLY B 1 91 ? 63.962 22.297 23.563 1.00 44.31 91 GLY B N 1
ATOM 1901 C CA . GLY B 1 91 ? 63.200 21.596 24.564 1.00 46.95 91 GLY B CA 1
ATOM 1902 C C . GLY B 1 91 ? 62.045 20.821 23.970 1.00 44.96 91 GLY B C 1
ATOM 1903 O O . GLY B 1 91 ? 62.012 20.502 22.788 1.00 46.93 91 GLY B O 1
ATOM 1904 N N . GLU B 1 92 ? 61.084 20.501 24.837 1.00 47.77 92 GLU B N 1
ATOM 1905 C CA . GLU B 1 92 ? 59.928 19.675 24.470 1.00 48.06 92 GLU B CA 1
ATOM 1906 C C . GLU B 1 92 ? 58.844 20.563 23.867 1.00 43.68 92 GLU B C 1
ATOM 1907 O O . GLU B 1 92 ? 57.841 20.903 24.503 1.00 48.07 92 GLU B O 1
ATOM 1913 N N . ILE B 1 93 ? 59.056 20.942 22.609 1.00 44.28 93 ILE B N 1
ATOM 1914 C CA . ILE B 1 93 ? 58.126 21.800 21.888 1.00 38.00 93 ILE B CA 1
ATOM 1915 C C . ILE B 1 93 ? 57.763 21.096 20.588 1.00 40.52 93 ILE B C 1
ATOM 1916 O O . ILE B 1 93 ? 58.481 20.221 20.106 1.00 39.91 93 ILE B O 1
ATOM 1921 N N . GLY B 1 94 ? 56.631 21.501 20.020 1.00 39.80 94 GLY B N 1
ATOM 1922 C CA . GLY B 1 94 ? 56.163 20.931 18.770 1.00 37.31 94 GLY B CA 1
ATOM 1923 C C . GLY B 1 94 ? 54.813 21.512 18.415 1.00 33.66 94 GLY B C 1
ATOM 1924 O O . GLY B 1 94 ? 54.284 22.381 19.106 1.00 29.66 94 GLY B O 1
ATOM 1925 N N . SER B 1 95 ? 54.299 21.060 17.283 1.00 32.23 95 SER B N 1
ATOM 1926 C CA . SER B 1 95 ? 53.053 21.563 16.715 1.00 34.81 95 SER B CA 1
ATOM 1927 C C . SER B 1 95 ? 51.849 20.881 17.363 1.00 35.77 95 SER B C 1
ATOM 1928 O O . SER B 1 95 ? 51.976 20.178 18.370 1.00 35.65 95 SER B O 1
ATOM 1931 N N . TYR B 1 96 ? 50.656 21.114 16.803 1.00 31.57 96 TYR B N 1
ATOM 1932 C CA . TYR B 1 96 ? 49.466 20.367 17.223 1.00 34.77 96 TYR B CA 1
ATOM 1933 C C . TYR B 1 96 ? 49.501 18.915 16.771 1.00 39.11 96 TYR B C 1
ATOM 1934 O O . TYR B 1 96 ? 48.722 18.093 17.268 1.00 38.30 96 TYR B O 1
ATOM 1943 N N . THR B 1 97 ? 50.398 18.556 15.876 1.00 38.67 97 THR B N 1
ATOM 1944 C CA . THR B 1 97 ? 50.745 17.158 15.831 1.00 39.97 97 THR B CA 1
ATOM 1945 C C . THR B 1 97 ? 51.643 16.945 17.043 1.00 44.36 97 THR B C 1
ATOM 1946 O O . THR B 1 97 ? 52.344 17.857 17.474 1.00 52.49 97 THR B O 1
ATOM 1950 N N . GLY B 1 98 ? 51.601 15.785 17.627 1.00 50.70 98 GLY B N 1
ATOM 1951 C CA . GLY B 1 98 ? 52.455 15.718 18.811 1.00 48.85 98 GLY B CA 1
ATOM 1952 C C . GLY B 1 98 ? 53.963 15.751 18.567 1.00 46.72 98 GLY B C 1
ATOM 1953 O O . GLY B 1 98 ? 54.725 15.680 19.535 1.00 49.28 98 GLY B O 1
ATOM 1954 N N . VAL B 1 99 ? 54.421 15.905 17.324 1.00 45.58 99 VAL B N 1
ATOM 1955 C CA . VAL B 1 99 ? 55.810 15.612 16.978 1.00 46.85 99 VAL B CA 1
ATOM 1956 C C . VAL B 1 99 ? 56.787 16.646 17.540 1.00 47.00 99 VAL B C 1
ATOM 1957 O O . VAL B 1 99 ? 56.636 17.858 17.340 1.00 40.54 99 VAL B O 1
ATOM 1961 N N . LYS B 1 100 ? 57.827 16.157 18.221 1.00 46.21 100 LYS B N 1
ATOM 1962 C CA . LYS B 1 100 ? 58.881 17.014 18.766 1.00 45.57 100 LYS B CA 1
ATOM 1963 C C . LYS B 1 100 ? 59.759 17.615 17.664 1.00 43.83 100 LYS B C 1
ATOM 1964 O O . LYS B 1 100 ? 60.221 16.910 16.762 1.00 44.50 100 LYS B O 1
ATOM 1970 N N . LEU B 1 101 ? 60.020 18.920 17.759 1.00 38.65 101 LEU B N 1
ATOM 1971 C CA . LEU B 1 101 ? 60.889 19.621 16.815 1.00 39.65 101 LEU B CA 1
ATOM 1972 C C . LEU B 1 101 ? 62.339 19.612 17.293 1.00 40.52 101 LEU B C 1
ATOM 1973 O O . LEU B 1 101 ? 62.606 19.842 18.471 1.00 43.05 101 LEU B O 1
ATOM 1978 N N . GLU B 1 102 ? 63.278 19.393 16.366 1.00 45.38 102 GLU B N 1
ATOM 1979 C CA . GLU B 1 102 ? 64.701 19.371 16.701 1.00 40.20 102 GLU B CA 1
ATOM 1980 C C . GLU B 1 102 ? 65.464 20.334 15.802 1.00 43.01 102 GLU B C 1
ATOM 1981 O O . GLU B 1 102 ? 65.336 20.282 14.574 1.00 42.52 102 GLU B O 1
ATOM 1987 N N . VAL B 1 103 ? 66.261 21.202 16.417 1.00 38.26 103 VAL B N 1
ATOM 1988 C CA . VAL B 1 103 ? 67.052 22.187 15.686 1.00 42.79 103 VAL B CA 1
ATOM 1989 C C . VAL B 1 103 ? 68.278 21.511 15.077 1.00 44.92 103 VAL B C 1
ATOM 1990 O O . VAL B 1 103 ? 69.012 20.793 15.764 1.00 45.97 103 VAL B O 1
ATOM 1994 N N . GLU B 1 104 ? 68.523 21.767 13.791 1.00 43.16 104 GLU B N 1
ATOM 1995 C CA . GLU B 1 104 ? 69.773 21.357 13.168 1.00 42.15 104 GLU B CA 1
ATOM 1996 C C . GLU B 1 104 ? 70.840 22.449 13.268 1.00 47.16 104 GLU B C 1
ATOM 1997 O O . GLU B 1 104 ? 71.975 22.190 13.690 1.00 47.31 104 GLU B O 1
ATOM 2003 N N . LYS B 1 105 ? 70.492 23.675 12.897 1.00 39.69 105 LYS B N 1
ATOM 2004 C CA . LYS B 1 105 ? 71.448 24.768 12.886 1.00 42.16 105 LYS B CA 1
ATOM 2005 C C . LYS B 1 105 ? 70.702 26.038 13.253 1.00 42.85 105 LYS B C 1
ATOM 2006 O O . LYS B 1 105 ? 69.504 26.168 12.975 1.00 39.00 105 LYS B O 1
ATOM 2012 N N . THR B 1 106 ? 71.400 26.948 13.929 1.00 39.02 106 THR B N 1
ATOM 2013 C CA . THR B 1 106 ? 70.842 28.235 14.321 1.00 38.89 106 THR B CA 1
ATOM 2014 C C . THR B 1 106 ? 71.707 29.350 13.760 1.00 43.41 106 THR B C 1
ATOM 2015 O O . THR B 1 106 ? 72.936 29.234 13.743 1.00 42.61 106 THR B O 1
ATOM 2019 N N . GLU B 1 107 ? 71.072 30.452 13.343 1.00 36.82 107 GLU B N 1
ATOM 2020 C CA . GLU B 1 107 ? 71.806 31.664 12.997 1.00 37.72 107 GLU B CA 1
ATOM 2021 C C . GLU B 1 107 ? 71.214 32.841 13.762 1.00 36.56 107 GLU B C 1
ATOM 2022 O O . GLU B 1 107 ? 70.336 32.648 14.610 1.00 38.60 107 GLU B O 1
ATOM 2028 N N . ALA B 1 108 ? 71.626 34.070 13.433 1.00 32.98 108 ALA B N 1
ATOM 2029 C CA . ALA B 1 108 ? 71.176 35.203 14.237 1.00 36.69 108 ALA B CA 1
ATOM 2030 C C . ALA B 1 108 ? 69.665 35.385 14.135 1.00 36.75 108 ALA B C 1
ATOM 2031 O O . ALA B 1 108 ? 68.996 35.675 15.140 1.00 39.04 108 ALA B O 1
ATOM 2033 N N . ASN B 1 109 ? 69.108 35.178 12.946 1.00 32.35 109 ASN B N 1
ATOM 2034 C CA . ASN B 1 109 ? 67.683 35.400 12.690 1.00 30.48 109 ASN B CA 1
ATOM 2035 C C . ASN B 1 109 ? 67.115 34.232 11.887 1.00 30.66 109 ASN B C 1
ATOM 2036 O O . ASN B 1 109 ? 66.279 34.413 10.995 1.00 30.18 109 ASN B O 1
ATOM 2041 N N . LYS B 1 110 ? 67.560 33.011 12.189 1.00 30.04 110 LYS B N 1
ATOM 2042 C CA . LYS B 1 110 ? 67.132 31.866 11.400 1.00 30.17 110 LYS B CA 1
ATOM 2043 C C . LYS B 1 110 ? 67.322 30.587 12.207 1.00 34.33 110 LYS B C 1
ATOM 2044 O O . LYS B 1 110 ? 68.291 30.445 12.962 1.00 34.26 110 LYS B O 1
ATOM 2050 N N . VAL B 1 111 ? 66.396 29.647 12.026 1.00 31.79 111 VAL B N 1
ATOM 2051 C CA . VAL B 1 111 ? 66.524 28.292 12.556 1.00 31.17 111 VAL B CA 1
ATOM 2052 C C . VAL B 1 111 ? 66.290 27.329 11.402 1.00 32.71 111 VAL B C 1
ATOM 2053 O O . VAL B 1 111 ? 65.495 27.623 10.504 1.00 32.41 111 VAL B O 1
ATOM 2057 N N . ILE B 1 112 ? 67.021 26.215 11.391 1.00 33.51 112 ILE B N 1
ATOM 2058 C CA . ILE B 1 112 ? 66.831 25.124 10.433 1.00 34.13 112 ILE B CA 1
ATOM 2059 C C . ILE B 1 112 ? 66.527 23.866 11.234 1.00 32.47 112 ILE B C 1
ATOM 2060 O O . ILE B 1 112 ? 67.252 23.544 12.179 1.00 34.90 112 ILE B O 1
ATOM 2065 N N . LEU B 1 113 ? 65.430 23.190 10.902 1.00 32.97 113 LEU B N 1
ATOM 2066 C CA . LEU B 1 113 ? 64.977 22.036 11.664 1.00 32.56 113 LEU B CA 1
ATOM 2067 C C . LEU B 1 113 ? 65.441 20.739 11.012 1.00 39.09 113 LEU B C 1
ATOM 2068 O O . LEU B 1 113 ? 65.637 20.671 9.799 1.00 35.07 113 LEU B O 1
ATOM 2073 N N . LYS B 1 114 ? 65.599 19.703 11.834 1.00 40.51 114 LYS B N 1
ATOM 2074 C CA . LYS B 1 114 ? 65.757 18.338 11.352 1.00 44.90 114 LYS B CA 1
ATOM 2075 C C . LYS B 1 114 ? 64.390 17.831 10.877 1.00 43.89 114 LYS B C 1
ATOM 2076 O O . LYS B 1 114 ? 63.364 18.482 11.075 1.00 40.27 114 LYS B O 1
ATOM 2082 N N . ASN B 1 115 ? 64.376 16.645 10.263 1.00 45.79 115 ASN B N 1
ATOM 2083 C CA . ASN B 1 115 ? 63.130 15.951 9.930 1.00 42.25 115 ASN B CA 1
ATOM 2084 C C . ASN B 1 115 ? 62.261 16.792 8.993 1.00 45.44 115 ASN B C 1
ATOM 2085 O O . ASN B 1 115 ? 61.069 17.014 9.241 1.00 42.74 115 ASN B O 1
ATOM 2090 N N . GLY B 1 116 ? 62.881 17.264 7.911 1.00 42.02 116 GLY B N 1
ATOM 2091 C CA . GLY B 1 116 ? 62.221 18.061 6.892 1.00 40.61 116 GLY B CA 1
ATOM 2092 C C . GLY B 1 116 ? 63.007 19.276 6.418 1.00 37.05 116 GLY B C 1
ATOM 2093 O O . GLY B 1 116 ? 62.678 19.850 5.377 1.00 36.92 116 GLY B O 1
ATOM 2094 N N . GLU B 1 117 ? 64.061 19.652 7.147 1.00 36.01 117 GLU B N 1
ATOM 2095 C CA . GLU B 1 117 ? 64.902 20.823 6.832 1.00 37.35 117 GLU B CA 1
ATOM 2096 C C . GLU B 1 117 ? 64.094 22.117 6.698 1.00 31.08 117 GLU B C 1
ATOM 2097 O O . GLU B 1 117 ? 64.317 22.923 5.789 1.00 30.29 117 GLU B O 1
ATOM 2103 N N . ALA B 1 118 ? 63.123 22.302 7.578 1.00 35.13 118 ALA B N 1
ATOM 2104 C CA . ALA B 1 118 ? 62.394 23.566 7.606 1.00 30.00 118 ALA B CA 1
ATOM 2105 C C . ALA B 1 118 ? 63.344 24.723 7.905 1.00 29.05 118 ALA B C 1
ATOM 2106 O O . ALA B 1 118 ? 64.006 24.727 8.943 1.00 31.26 118 ALA B O 1
ATOM 2108 N N . VAL B 1 119 ? 63.413 25.702 7.003 1.00 28.20 119 VAL B N 1
ATOM 2109 C CA . VAL B 1 119 ? 64.213 26.918 7.202 1.00 28.07 119 VAL B CA 1
ATOM 2110 C C . VAL B 1 119 ? 63.250 28.034 7.635 1.00 29.33 119 VAL B C 1
ATOM 2111 O O . VAL B 1 119 ? 62.427 28.514 6.837 1.00 25.87 119 VAL B O 1
ATOM 2115 N N . LEU B 1 120 ? 63.397 28.493 8.880 1.00 26.39 120 LEU B N 1
ATOM 2116 C CA . LEU B 1 120 ? 62.427 29.356 9.543 1.00 26.59 120 LEU B CA 1
ATOM 2117 C C . LEU B 1 120 ? 63.057 30.702 9.874 1.00 28.27 120 LEU B C 1
ATOM 2118 O O . LEU B 1 120 ? 64.103 30.753 10.531 1.00 30.53 120 LEU B O 1
ATOM 2123 N N . VAL B 1 121 ? 62.409 31.786 9.452 1.00 24.88 121 VAL B N 1
ATOM 2124 C CA . VAL B 1 121 ? 62.882 33.138 9.763 1.00 23.32 121 VAL B CA 1
ATOM 2125 C C . VAL B 1 121 ? 61.720 33.927 10.369 1.00 25.64 121 VAL B C 1
ATOM 2126 O O . VAL B 1 121 ? 60.635 33.940 9.772 1.00 24.51 121 VAL B O 1
ATOM 2130 N N . PRO B 1 122 ? 61.900 34.638 11.491 1.00 27.67 122 PRO B N 1
ATOM 2131 C CA . PRO B 1 122 ? 60.798 35.443 12.037 1.00 26.82 122 PRO B CA 1
ATOM 2132 C C . PRO B 1 122 ? 60.227 36.386 10.996 1.00 29.59 122 PRO B C 1
ATOM 2133 O O . PRO B 1 122 ? 60.959 36.957 10.187 1.00 24.53 122 PRO B O 1
ATOM 2137 N N . ALA B 1 123 ? 58.894 36.513 10.988 1.00 24.75 123 ALA B N 1
ATOM 2138 C CA . ALA B 1 123 ? 58.257 37.423 10.051 1.00 28.31 123 ALA B CA 1
ATOM 2139 C C . ALA B 1 123 ? 58.656 38.841 10.436 1.00 30.22 123 ALA B C 1
ATOM 2140 O O . ALA B 1 123 ? 58.343 39.287 11.541 1.00 27.58 123 ALA B O 1
ATOM 2142 N N . ALA B 1 124 ? 59.303 39.561 9.517 1.00 28.29 124 ALA B N 1
ATOM 2143 C CA . ALA B 1 124 ? 59.841 40.874 9.873 1.00 31.51 124 ALA B CA 1
ATOM 2144 C C . ALA B 1 124 ? 58.738 41.837 10.271 1.00 33.20 124 ALA B C 1
ATOM 2145 O O . ALA B 1 124 ? 58.920 42.669 11.167 1.00 37.48 124 ALA B O 1
ATOM 2147 N N . ASP B 1 125 ? 57.567 41.702 9.675 1.00 29.16 125 ASP B N 1
ATOM 2148 C CA . ASP B 1 125 ? 56.515 42.663 9.942 1.00 29.38 125 ASP B CA 1
ATOM 2149 C C . ASP B 1 125 ? 55.510 42.145 10.960 1.00 31.91 125 ASP B C 1
ATOM 2150 O O . ASP B 1 125 ? 54.418 42.702 11.068 1.00 31.49 125 ASP B O 1
ATOM 2155 N N . PHE B 1 126 ? 55.872 41.152 11.767 1.00 27.15 126 PHE B N 1
ATOM 2156 C CA . PHE B 1 126 ? 54.957 40.686 12.804 1.00 30.20 126 PHE B CA 1
ATOM 2157 C C . PHE B 1 126 ? 55.537 41.152 14.129 1.00 32.79 126 PHE B C 1
ATOM 2158 O O . PHE B 1 126 ? 56.546 40.614 14.593 1.00 35.92 126 PHE B O 1
ATOM 2166 N N . LYS B 1 127 ? 54.884 42.134 14.737 1.00 32.72 127 LYS B N 1
ATOM 2167 C CA . LYS B 1 127 ? 55.247 42.605 16.068 1.00 35.03 127 LYS B CA 1
ATOM 2168 C C . LYS B 1 127 ? 54.031 42.453 16.956 1.00 34.72 127 LYS B C 1
ATOM 2169 O O . LYS B 1 127 ? 53.044 43.184 16.760 1.00 34.93 127 LYS B O 1
ATOM 2175 N N . PRO B 1 128 ? 54.063 41.587 17.962 1.00 36.62 128 PRO B N 1
ATOM 2176 C CA . PRO B 1 128 ? 52.925 41.477 18.883 1.00 33.60 128 PRO B CA 1
ATOM 2177 C C . PRO B 1 128 ? 52.818 42.711 19.771 1.00 41.71 128 PRO B C 1
ATOM 2178 O O . PRO B 1 128 ? 53.739 43.527 19.867 1.00 37.99 128 PRO B O 1
ATOM 2182 N N . PHE B 1 129 ? 51.626 42.896 20.335 1.00 39.68 129 PHE B N 1
ATOM 2183 C CA . PHE B 1 129 ? 51.453 43.775 21.489 1.00 44.60 129 PHE B CA 1
ATOM 2184 C C . PHE B 1 129 ? 52.198 43.235 22.715 1.00 46.98 129 PHE B C 1
ATOM 2185 O O . PHE B 1 129 ? 52.403 42.018 22.847 1.00 46.76 129 PHE B O 1
ATOM 2193 N N . PRO B 1 130 ? 52.593 44.121 23.636 1.00 50.23 130 PRO B N 1
ATOM 2194 C CA . PRO B 1 130 ? 53.478 43.719 24.753 1.00 54.35 130 PRO B CA 1
ATOM 2195 C C . PRO B 1 130 ? 53.021 42.572 25.722 1.00 52.79 130 PRO B C 1
ATOM 2196 O O . PRO B 1 130 ? 53.884 41.988 26.390 1.00 61.11 130 PRO B O 1
ATOM 2200 N N . ASP B 1 131 ? 51.734 42.217 25.816 1.00 56.82 131 ASP B N 1
ATOM 2201 C CA . ASP B 1 131 ? 51.260 41.100 26.644 1.00 60.13 131 ASP B CA 1
ATOM 2202 C C . ASP B 1 131 ? 51.409 39.784 25.924 1.00 56.83 131 ASP B C 1
ATOM 2203 O O . ASP B 1 131 ? 51.495 38.705 26.552 1.00 56.86 131 ASP B O 1
ATOM 2208 N N . ARG B 1 132 ? 50.978 39.909 24.674 1.00 52.72 132 ARG B N 1
ATOM 2209 C CA . ARG B 1 132 ? 50.799 38.831 23.726 1.00 44.62 132 ARG B CA 1
ATOM 2210 C C . ARG B 1 132 ? 51.931 37.867 23.536 1.00 44.56 132 ARG B C 1
ATOM 2211 O O . ARG B 1 132 ? 53.038 38.240 23.163 1.00 42.14 132 ARG B O 1
ATOM 2219 N N . ARG B 1 133 ? 51.632 36.606 23.791 1.00 37.20 133 ARG B N 1
ATOM 2220 C CA . ARG B 1 133 ? 52.650 35.598 23.590 1.00 36.62 133 ARG B CA 1
ATOM 2221 C C . ARG B 1 133 ? 52.401 34.902 22.255 1.00 31.90 133 ARG B C 1
ATOM 2222 O O . ARG B 1 133 ? 52.055 33.728 22.187 1.00 28.36 133 ARG B O 1
ATOM 2230 N N . LEU B 1 134 ? 52.642 35.668 21.183 1.00 28.31 134 LEU B N 1
ATOM 2231 C CA . LEU B 1 134 ? 52.398 35.253 19.811 1.00 27.50 134 LEU B CA 1
ATOM 2232 C C . LEU B 1 134 ? 53.675 35.410 19.000 1.00 27.67 134 LEU B C 1
ATOM 2233 O O . LEU B 1 134 ? 54.413 36.378 19.191 1.00 27.00 134 LEU B O 1
ATOM 2238 N N . ALA B 1 135 ? 53.903 34.489 18.071 1.00 22.15 135 ALA B N 1
ATOM 2239 C CA . ALA B 1 135 ? 55.047 34.592 17.163 1.00 26.44 135 ALA B CA 1
ATOM 2240 C C . ALA B 1 135 ? 54.659 34.044 15.796 1.00 25.35 135 ALA B C 1
ATOM 2241 O O . ALA B 1 135 ? 53.868 33.103 15.688 1.00 24.50 135 ALA B O 1
ATOM 2243 N N . VAL B 1 136 ? 55.215 34.646 14.741 1.00 23.11 136 VAL B N 1
ATOM 2244 C CA . VAL B 1 136 ? 55.034 34.150 13.380 1.00 21.70 136 VAL B CA 1
ATOM 2245 C C . VAL B 1 136 ? 56.420 34.000 12.746 1.00 24.73 136 VAL B C 1
ATOM 2246 O O . VAL B 1 136 ? 57.183 34.974 12.705 1.00 22.51 136 VAL B O 1
ATOM 2250 N N . TRP B 1 137 ? 56.718 32.808 12.218 1.00 22.43 137 TRP B N 1
ATOM 2251 C CA . TRP B 1 137 ? 57.911 32.552 11.425 1.00 24.99 137 TRP B CA 1
ATOM 2252 C C . TRP B 1 137 ? 57.489 32.230 10.000 1.00 26.34 137 TRP B C 1
ATOM 2253 O O . TRP B 1 137 ? 56.445 31.605 9.776 1.00 24.55 137 TRP B O 1
ATOM 2264 N N . ILE B 1 138 ? 58.341 32.598 9.047 1.00 22.39 138 ILE B N 1
ATOM 2265 C CA . ILE B 1 138 ? 58.165 32.272 7.635 1.00 23.54 138 ILE B CA 1
ATOM 2266 C C . ILE B 1 138 ? 59.016 31.051 7.376 1.00 25.36 138 ILE B C 1
ATOM 2267 O O . ILE B 1 138 ? 60.219 31.061 7.665 1.00 24.56 138 ILE B O 1
ATOM 2272 N N . MET B 1 139 ? 58.402 29.986 6.873 1.00 23.62 139 MET B N 1
ATOM 2273 C CA . MET B 1 139 ? 59.166 28.817 6.450 1.00 26.87 139 MET B CA 1
ATOM 2274 C C . MET B 1 139 ? 59.586 29.056 5.008 1.00 27.16 139 MET B C 1
ATOM 2275 O O . MET B 1 139 ? 58.752 29.011 4.093 1.00 25.15 139 MET B O 1
ATOM 2280 N N . GLU B 1 140 ? 60.881 29.308 4.797 1.00 28.22 140 GLU B N 1
ATOM 2281 C CA . GLU B 1 140 ? 61.335 29.688 3.469 1.00 29.81 140 GLU B CA 1
ATOM 2282 C C . GLU B 1 140 ? 61.471 28.476 2.557 1.00 33.00 140 GLU B C 1
ATOM 2283 O O . GLU B 1 140 ? 61.345 28.614 1.337 1.00 31.27 140 GLU B O 1
ATOM 2289 N N . SER B 1 141 ? 61.744 27.303 3.126 1.00 31.87 141 SER B N 1
ATOM 2290 C CA . SER B 1 141 ? 61.922 26.078 2.354 1.00 31.53 141 SER B CA 1
ATOM 2291 C C . SER B 1 141 ? 61.826 24.906 3.320 1.00 32.85 141 SER B C 1
ATOM 2292 O O . SER B 1 141 ? 61.893 25.081 4.540 1.00 28.26 141 SER B O 1
ATOM 2295 N N . GLY B 1 142 ? 61.693 23.696 2.758 1.00 30.90 142 GLY B N 1
ATOM 2296 C CA . GLY B 1 142 ? 61.552 22.508 3.576 1.00 33.16 142 GLY B CA 1
ATOM 2297 C C . GLY B 1 142 ? 60.117 22.271 3.997 1.00 36.50 142 GLY B C 1
ATOM 2298 O O . GLY B 1 142 ? 59.183 22.897 3.499 1.00 34.53 142 GLY B O 1
ATOM 2299 N N . SER B 1 143 ? 59.946 21.387 4.981 1.00 37.64 143 SER B N 1
ATOM 2300 C CA . SER B 1 143 ? 58.628 21.022 5.490 1.00 39.99 143 SER B CA 1
ATOM 2301 C C . SER B 1 143 ? 58.712 20.846 6.993 1.00 39.43 143 SER B C 1
ATOM 2302 O O . SER B 1 143 ? 59.758 20.432 7.513 1.00 37.26 143 SER B O 1
ATOM 2305 N N . MET B 1 144 ? 57.620 21.208 7.690 1.00 36.63 144 MET B N 1
ATOM 2306 C CA . MET B 1 144 ? 57.498 20.925 9.113 1.00 37.95 144 MET B CA 1
ATOM 2307 C C . MET B 1 144 ? 57.204 19.435 9.314 1.00 42.64 144 MET B C 1
ATOM 2308 O O . MET B 1 144 ? 56.423 18.850 8.550 1.00 41.92 144 MET B O 1
ATOM 2313 N N . PRO B 1 145 ? 57.771 18.813 10.352 1.00 43.94 145 PRO B N 1
ATOM 2314 C CA . PRO B 1 145 ? 57.585 17.367 10.561 1.00 43.63 145 PRO B CA 1
ATOM 2315 C C . PRO B 1 145 ? 56.126 16.958 10.732 1.00 45.76 145 PRO B C 1
ATOM 2316 O O . PRO B 1 145 ? 55.358 17.592 11.468 1.00 43.31 145 PRO B O 1
ATOM 2320 N N . LEU B 1 146 ? 55.749 15.877 10.034 1.00 44.46 146 LEU B N 1
ATOM 2321 C CA . LEU B 1 146 ? 54.421 15.301 10.194 1.00 51.70 146 LEU B CA 1
ATOM 2322 C C . LEU B 1 146 ? 54.430 14.158 11.199 1.00 52.11 146 LEU B C 1
ATOM 2323 O O . LEU B 1 146 ? 53.532 14.067 12.040 1.00 53.29 146 LEU B O 1
ATOM 2328 N N . GLU B 1 147 ? 55.455 13.310 11.150 1.00 54.56 147 GLU B N 1
ATOM 2329 C CA . GLU B 1 147 ? 55.581 12.156 12.031 1.00 58.19 147 GLU B CA 1
ATOM 2330 C C . GLU B 1 147 ? 56.950 12.152 12.701 1.00 54.92 147 GLU B C 1
ATOM 2331 O O . GLU B 1 147 ? 57.933 12.665 12.161 1.00 49.68 147 GLU B O 1
ATOM 2337 N N . GLY B 1 148 ? 56.991 11.576 13.899 1.00 57.36 148 GLY B N 1
ATOM 2338 C CA . GLY B 1 148 ? 58.210 11.450 14.656 1.00 51.24 148 GLY B CA 1
ATOM 2339 C C . GLY B 1 148 ? 57.894 11.294 16.127 1.00 50.63 148 GLY B C 1
ATOM 2340 O O . GLY B 1 148 ? 56.728 11.259 16.531 1.00 51.89 148 GLY B O 1
ATOM 2341 N N . PRO B 1 149 ? 58.925 11.182 16.956 1.00 51.21 149 PRO B N 1
ATOM 2342 C CA . PRO B 1 149 ? 58.708 11.052 18.402 1.00 52.32 149 PRO B CA 1
ATOM 2343 C C . PRO B 1 149 ? 57.994 12.269 18.966 1.00 52.53 149 PRO B C 1
ATOM 2344 O O . PRO B 1 149 ? 58.276 13.414 18.583 1.00 51.09 149 PRO B O 1
ATOM 2348 N N . PRO B 1 150 ? 57.051 12.070 19.877 1.00 52.67 150 PRO B N 1
ATOM 2349 C CA . PRO B 1 150 ? 56.303 13.205 20.406 1.00 50.83 150 PRO B CA 1
ATOM 2350 C C . PRO B 1 150 ? 57.069 13.938 21.490 1.00 53.77 150 PRO B C 1
ATOM 2351 O O . PRO B 1 150 ? 57.855 13.352 22.236 1.00 54.99 150 PRO B O 1
ATOM 2355 N N . TYR B 1 151 ? 56.838 15.245 21.564 1.00 48.83 151 TYR B N 1
ATOM 2356 C CA . TYR B 1 151 ? 57.281 15.953 22.747 1.00 50.35 151 TYR B CA 1
ATOM 2357 C C . TYR B 1 151 ? 56.316 15.605 23.872 1.00 52.02 151 TYR B C 1
ATOM 2358 O O . TYR B 1 151 ? 55.195 15.150 23.632 1.00 54.14 151 TYR B O 1
ATOM 2367 N N . LYS B 1 152 ? 56.753 15.776 25.110 1.00 53.06 152 LYS B N 1
ATOM 2368 C CA . LYS B 1 152 ? 55.811 15.455 26.187 1.00 60.02 152 LYS B CA 1
ATOM 2369 C C . LYS B 1 152 ? 55.783 16.440 27.360 1.00 59.80 152 LYS B C 1
ATOM 2370 O O . LYS B 1 152 ? 56.715 17.213 27.564 1.00 59.63 152 LYS B O 1
ATOM 2376 N N . MET C 1 5 ? 19.133 46.466 10.518 1.00 54.52 5 MET C N 1
ATOM 2377 C CA . MET C 1 5 ? 18.667 46.109 11.865 1.00 52.01 5 MET C CA 1
ATOM 2378 C C . MET C 1 5 ? 18.227 47.362 12.656 1.00 48.42 5 MET C C 1
ATOM 2379 O O . MET C 1 5 ? 18.899 48.393 12.620 1.00 51.90 5 MET C O 1
ATOM 2384 N N . LYS C 1 6 ? 17.106 47.269 13.376 1.00 52.14 6 LYS C N 1
ATOM 2385 C CA . LYS C 1 6 ? 16.561 48.399 14.119 1.00 48.17 6 LYS C CA 1
ATOM 2386 C C . LYS C 1 6 ? 16.352 48.181 15.626 1.00 51.43 6 LYS C C 1
ATOM 2387 O O . LYS C 1 6 ? 16.159 49.171 16.355 1.00 50.33 6 LYS C O 1
ATOM 2393 N N . GLN C 1 7 ? 16.386 46.935 16.109 1.00 49.80 7 GLN C N 1
ATOM 2394 C CA . GLN C 1 7 ? 16.501 46.594 17.526 1.00 42.09 7 GLN C CA 1
ATOM 2395 C C . GLN C 1 7 ? 17.747 45.730 17.617 1.00 39.56 7 GLN C C 1
ATOM 2396 O O . GLN C 1 7 ? 18.047 44.985 16.686 1.00 42.55 7 GLN C O 1
ATOM 2402 N N . PHE C 1 8 ? 18.495 45.823 18.708 1.00 34.21 8 PHE C N 1
ATOM 2403 C CA . PHE C 1 8 ? 19.865 45.324 18.659 1.00 29.31 8 PHE C CA 1
ATOM 2404 C C . PHE C 1 8 ? 20.137 44.377 19.804 1.00 31.94 8 PHE C C 1
ATOM 2405 O O . PHE C 1 8 ? 19.830 44.698 20.958 1.00 29.21 8 PHE C O 1
ATOM 2413 N N . CYS C 1 9 ? 20.665 43.192 19.484 1.00 29.36 9 CYS C N 1
ATOM 2414 C CA . CYS C 1 9 ? 21.124 42.288 20.533 1.00 32.38 9 CYS C CA 1
ATOM 2415 C C . CYS C 1 9 ? 22.605 42.452 20.833 1.00 31.69 9 CYS C C 1
ATOM 2416 O O . CYS C 1 9 ? 23.086 41.874 21.810 1.00 30.68 9 CYS C O 1
ATOM 2419 N N . LYS C 1 10 ? 23.329 43.221 20.009 1.00 29.58 10 LYS C N 1
ATOM 2420 C CA . LYS C 1 10 ? 24.758 43.466 20.130 1.00 29.71 10 LYS C CA 1
ATOM 2421 C C . LYS C 1 10 ? 25.027 44.906 19.733 1.00 24.83 10 LYS C C 1
ATOM 2422 O O . LYS C 1 10 ? 24.459 45.386 18.751 1.00 27.22 10 LYS C O 1
ATOM 2428 N N . ILE C 1 11 ? 25.934 45.576 20.444 1.00 25.57 11 ILE C N 1
ATOM 2429 C CA . ILE C 1 11 ? 26.279 46.935 20.025 1.00 21.02 11 ILE C CA 1
ATOM 2430 C C . ILE C 1 11 ? 27.009 46.901 18.681 1.00 27.84 11 ILE C C 1
ATOM 2431 O O . ILE C 1 11 ? 26.823 47.793 17.837 1.00 24.93 11 ILE C O 1
ATOM 2436 N N . SER C 1 12 ? 27.807 45.854 18.434 1.00 22.98 12 SER C N 1
ATOM 2437 C CA . SER C 1 12 ? 28.541 45.776 17.168 1.00 25.91 12 SER C CA 1
ATOM 2438 C C . SER C 1 12 ? 27.617 45.925 15.962 1.00 27.79 12 SER C C 1
ATOM 2439 O O . SER C 1 12 ? 28.009 46.488 14.933 1.00 30.11 12 SER C O 1
ATOM 2442 N N . VAL C 1 13 ? 26.389 45.403 16.058 1.00 27.71 13 VAL C N 1
ATOM 2443 C CA . VAL C 1 13 ? 25.481 45.475 14.913 1.00 27.71 13 VAL C CA 1
ATOM 2444 C C . VAL C 1 13 ? 25.069 46.918 14.658 1.00 28.45 13 VAL C C 1
ATOM 2445 O O . VAL C 1 13 ? 24.962 47.358 13.511 1.00 30.82 13 VAL C O 1
ATOM 2449 N N . TRP C 1 14 ? 24.846 47.684 15.720 1.00 26.16 14 TRP C N 1
ATOM 2450 C CA . TRP C 1 14 ? 24.569 49.109 15.538 1.00 29.00 14 TRP C CA 1
ATOM 2451 C C . TRP C 1 14 ? 25.788 49.828 14.970 1.00 28.30 14 TRP C C 1
ATOM 2452 O O . TRP C 1 14 ? 25.667 50.650 14.052 1.00 30.23 14 TRP C O 1
ATOM 2463 N N . LEU C 1 15 ? 26.973 49.524 15.492 1.00 28.00 15 LEU C N 1
ATOM 2464 C CA . LEU C 1 15 ? 28.178 50.221 15.035 1.00 26.00 15 LEU C CA 1
ATOM 2465 C C . LEU C 1 15 ? 28.502 49.886 13.578 1.00 33.44 15 LEU C C 1
ATOM 2466 O O . LEU C 1 15 ? 28.947 50.754 12.815 1.00 31.50 15 LEU C O 1
ATOM 2471 N N . GLN C 1 16 ? 28.271 48.638 13.171 1.00 29.61 16 GLN C N 1
ATOM 2472 C CA . GLN C 1 16 ? 28.458 48.255 11.776 1.00 33.73 16 GLN C CA 1
ATOM 2473 C C . GLN C 1 16 ? 27.638 49.129 10.826 1.00 36.85 16 GLN C C 1
ATOM 2474 O O . GLN C 1 16 ? 28.077 49.399 9.696 1.00 34.06 16 GLN C O 1
ATOM 2480 N N . GLN C 1 17 ? 26.472 49.609 11.273 1.00 32.31 17 GLN C N 1
ATOM 2481 C CA . GLN C 1 17 ? 25.624 50.446 10.433 1.00 35.59 17 GLN C CA 1
ATOM 2482 C C . GLN C 1 17 ? 26.099 51.889 10.386 1.00 37.63 17 GLN C C 1
ATOM 2483 O O . GLN C 1 17 ? 25.845 52.581 9.393 1.00 39.10 17 GLN C O 1
ATOM 2489 N N . HIS C 1 18 ? 26.772 52.371 11.432 1.00 38.84 18 HIS C N 1
ATOM 2490 C CA . HIS C 1 18 ? 27.175 53.774 11.480 1.00 39.21 18 HIS C CA 1
ATOM 2491 C C . HIS C 1 18 ? 28.621 54.026 11.128 1.00 39.05 18 HIS C C 1
ATOM 2492 O O . HIS C 1 18 ? 28.911 55.018 10.462 1.00 41.87 18 HIS C O 1
ATOM 2499 N N . ASP C 1 19 ? 29.535 53.164 11.555 1.00 35.52 19 ASP C N 1
ATOM 2500 C CA . ASP C 1 19 ? 30.956 53.350 11.281 1.00 35.25 19 ASP C CA 1
ATOM 2501 C C . ASP C 1 19 ? 31.611 51.985 11.257 1.00 36.83 19 ASP C C 1
ATOM 2502 O O . ASP C 1 19 ? 32.273 51.578 12.219 1.00 34.14 19 ASP C O 1
ATOM 2507 N N . PRO C 1 20 ? 31.424 51.237 10.159 1.00 36.24 20 PRO C N 1
ATOM 2508 C CA . PRO C 1 20 ? 32.059 49.901 10.063 1.00 36.84 20 PRO C CA 1
ATOM 2509 C C . PRO C 1 20 ? 33.570 49.937 10.186 1.00 36.44 20 PRO C C 1
ATOM 2510 O O . PRO C 1 20 ? 34.164 48.973 10.694 1.00 33.79 20 PRO C O 1
ATOM 2514 N N . ASP C 1 21 ? 34.214 51.021 9.745 1.00 33.88 21 ASP C N 1
ATOM 2515 C CA . ASP C 1 21 ? 35.660 51.122 9.906 1.00 37.30 21 ASP C CA 1
ATOM 2516 C C . ASP C 1 21 ? 36.063 51.073 11.383 1.00 33.34 21 ASP C C 1
ATOM 2517 O O . ASP C 1 21 ? 37.037 50.399 11.752 1.00 36.24 21 ASP C O 1
ATOM 2522 N N . LEU C 1 22 ? 35.316 51.776 12.238 1.00 33.41 22 LEU C N 1
ATOM 2523 C CA . LEU C 1 22 ? 35.603 51.774 13.668 1.00 33.80 22 LEU C CA 1
ATOM 2524 C C . LEU C 1 22 ? 35.399 50.386 14.270 1.00 28.11 22 LEU C C 1
ATOM 2525 O O . LEU C 1 22 ? 36.234 49.909 15.039 1.00 27.56 22 LEU C O 1
ATOM 2530 N N . LEU C 1 23 ? 34.342 49.685 13.861 1.00 30.72 23 LEU C N 1
ATOM 2531 C CA . LEU C 1 23 ? 34.146 48.326 14.359 1.00 30.26 23 LEU C CA 1
ATOM 2532 C C . LEU C 1 23 ? 35.301 47.425 13.959 1.00 30.46 23 LEU C C 1
ATOM 2533 O O . LEU C 1 23 ? 35.765 46.607 14.757 1.00 30.47 23 LEU C O 1
ATOM 2538 N N . GLU C 1 24 ? 35.817 47.585 12.734 1.00 34.06 24 GLU C N 1
ATOM 2539 C CA . GLU C 1 24 ? 36.948 46.756 12.332 1.00 33.40 24 GLU C CA 1
ATOM 2540 C C . GLU C 1 24 ? 38.172 47.014 13.207 1.00 32.37 24 GLU C C 1
ATOM 2541 O O . GLU C 1 24 ? 38.908 46.081 13.558 1.00 36.54 24 GLU C O 1
ATOM 2547 N N . ILE C 1 25 ? 38.416 48.273 13.563 1.00 33.15 25 ILE C N 1
ATOM 2548 C CA . ILE C 1 25 ? 39.529 48.587 14.461 1.00 31.64 25 ILE C CA 1
ATOM 2549 C C . ILE C 1 25 ? 39.312 47.943 15.822 1.00 32.68 25 ILE C C 1
ATOM 2550 O O . ILE C 1 25 ? 40.236 47.402 16.439 1.00 30.46 25 ILE C O 1
ATOM 2555 N N . ILE C 1 26 ? 38.090 48.022 16.331 1.00 30.58 26 ILE C N 1
ATOM 2556 C CA . ILE C 1 26 ? 37.816 47.407 17.625 1.00 28.18 26 ILE C CA 1
ATOM 2557 C C . ILE C 1 26 ? 38.107 45.916 17.554 1.00 29.97 26 ILE C C 1
ATOM 2558 O O . ILE C 1 26 ? 38.759 45.347 18.436 1.00 30.58 26 ILE C O 1
ATOM 2563 N N . ASN C 1 27 ? 37.656 45.270 16.475 1.00 32.62 27 ASN C N 1
ATOM 2564 C CA . ASN C 1 27 ? 37.960 43.855 16.283 1.00 36.92 27 ASN C CA 1
ATOM 2565 C C . ASN C 1 27 ? 39.467 43.629 16.190 1.00 38.09 27 ASN C C 1
ATOM 2566 O O . ASN C 1 27 ? 40.026 42.765 16.879 1.00 34.17 27 ASN C O 1
ATOM 2571 N N . ASN C 1 28 ? 40.143 44.442 15.374 1.00 36.37 28 ASN C N 1
ATOM 2572 C CA . ASN C 1 28 ? 41.568 44.247 15.131 1.00 39.29 28 ASN C CA 1
ATOM 2573 C C . ASN C 1 28 ? 42.428 44.589 16.338 1.00 39.92 28 ASN C C 1
ATOM 2574 O O . ASN C 1 28 ? 43.592 44.180 16.370 1.00 44.83 28 ASN C O 1
ATOM 2579 N N . LEU C 1 29 ? 41.900 45.323 17.321 1.00 37.66 29 LEU C N 1
ATOM 2580 C CA . LEU C 1 29 ? 42.621 45.600 18.558 1.00 35.34 29 LEU C CA 1
ATOM 2581 C C . LEU C 1 29 ? 42.197 44.660 19.676 1.00 37.18 29 LEU C C 1
ATOM 2582 O O . LEU C 1 29 ? 42.546 44.891 20.842 1.00 39.70 29 LEU C O 1
ATOM 2587 N N . CYS C 1 30 ? 41.480 43.589 19.331 1.00 35.24 30 CYS C N 1
ATOM 2588 C CA . CYS C 1 30 ? 41.011 42.587 20.287 1.00 35.87 30 CYS C CA 1
ATOM 2589 C C . CYS C 1 30 ? 40.187 43.211 21.406 1.00 35.14 30 CYS C C 1
ATOM 2590 O O . CYS C 1 30 ? 40.268 42.806 22.566 1.00 36.92 30 CYS C O 1
ATOM 2593 N N . MET C 1 31 ? 39.312 44.142 21.043 1.00 32.84 31 MET C N 1
ATOM 2594 C CA . MET C 1 31 ? 38.478 44.810 22.034 1.00 31.67 31 MET C CA 1
ATOM 2595 C C . MET C 1 31 ? 37.003 44.485 21.858 1.00 30.04 31 MET C C 1
ATOM 2596 O O . MET C 1 31 ? 36.151 45.131 22.485 1.00 27.75 31 MET C O 1
ATOM 2601 N N . LEU C 1 32 ? 36.674 43.525 20.997 1.00 31.13 32 LEU C N 1
ATOM 2602 C CA . LEU C 1 32 ? 35.270 43.157 20.855 1.00 31.87 32 LEU C CA 1
ATOM 2603 C C . LEU C 1 32 ? 34.701 42.662 22.180 1.00 29.89 32 LEU C C 1
ATOM 2604 O O . LEU C 1 32 ? 33.512 42.834 22.437 1.00 32.35 32 LEU C O 1
ATOM 2609 N N . GLY C 1 33 ? 35.525 42.033 23.018 1.00 31.36 33 GLY C N 1
ATOM 2610 C CA . GLY C 1 33 ? 35.043 41.559 24.308 1.00 31.43 33 GLY C CA 1
ATOM 2611 C C . GLY C 1 33 ? 34.605 42.682 25.236 1.00 34.37 33 GLY C C 1
ATOM 2612 O O . GLY C 1 33 ? 33.591 42.564 25.938 1.00 29.94 33 GLY C O 1
ATOM 2613 N N . ASN C 1 34 ? 35.378 43.778 25.276 1.00 29.01 34 ASN C N 1
ATOM 2614 C CA . ASN C 1 34 ? 34.973 44.932 26.073 1.00 30.27 34 ASN C CA 1
ATOM 2615 C C . ASN C 1 34 ? 33.565 45.376 25.711 1.00 31.30 34 ASN C C 1
ATOM 2616 O O . ASN C 1 34 ? 32.797 45.811 26.574 1.00 29.84 34 ASN C O 1
ATOM 2621 N N . LEU C 1 35 ? 33.230 45.298 24.430 1.00 27.01 35 LEU C N 1
ATOM 2622 C CA . LEU C 1 35 ? 31.979 45.774 23.893 1.00 28.83 35 LEU C CA 1
ATOM 2623 C C . LEU C 1 35 ? 30.841 44.790 24.112 1.00 29.77 35 LEU C C 1
ATOM 2624 O O . LEU C 1 35 ? 29.679 45.168 23.929 1.00 29.88 35 LEU C O 1
ATOM 2629 N N . SER C 1 36 ? 31.133 43.566 24.572 1.00 30.64 36 SER C N 1
ATOM 2630 C CA . SER C 1 36 ? 30.149 42.489 24.591 1.00 30.79 36 SER C CA 1
ATOM 2631 C C . SER C 1 36 ? 29.594 42.266 25.995 1.00 34.12 36 SER C C 1
ATOM 2632 O O . SER C 1 36 ? 30.297 42.402 26.994 1.00 31.94 36 SER C O 1
ATOM 2635 N N . ALA C 1 37 ? 28.325 41.883 26.045 1.00 35.19 37 ALA C N 1
ATOM 2636 C CA . ALA C 1 37 ? 27.693 41.505 27.296 1.00 37.43 37 ALA C CA 1
ATOM 2637 C C . ALA C 1 37 ? 28.410 40.309 27.905 1.00 40.20 37 ALA C C 1
ATOM 2638 O O . ALA C 1 37 ? 29.011 39.488 27.207 1.00 43.08 37 ALA C O 1
ATOM 2640 N N . ALA C 1 38 ? 28.382 40.234 29.227 1.00 41.16 38 ALA C N 1
ATOM 2641 C CA . ALA C 1 38 ? 28.968 39.097 29.911 1.00 46.15 38 ALA C CA 1
ATOM 2642 C C . ALA C 1 38 ? 28.254 38.901 31.239 1.00 52.02 38 ALA C C 1
ATOM 2643 O O . ALA C 1 38 ? 27.634 39.822 31.780 1.00 48.51 38 ALA C O 1
ATOM 2645 N N . LYS C 1 39 ? 28.327 37.659 31.734 1.00 55.04 39 LYS C N 1
ATOM 2646 C CA . LYS C 1 39 ? 27.551 37.256 32.902 1.00 55.83 39 LYS C CA 1
ATOM 2647 C C . LYS C 1 39 ? 27.896 38.125 34.101 1.00 54.03 39 LYS C C 1
ATOM 2648 O O . LYS C 1 39 ? 27.011 38.547 34.855 1.00 55.17 39 LYS C O 1
ATOM 2654 N N . TYR C 1 40 ? 29.176 38.445 34.253 1.00 51.32 40 TYR C N 1
ATOM 2655 C CA . TYR C 1 40 ? 29.720 39.189 35.375 1.00 51.58 40 TYR C CA 1
ATOM 2656 C C . TYR C 1 40 ? 29.730 40.705 35.154 1.00 50.78 40 TYR C C 1
ATOM 2657 O O . TYR C 1 40 ? 30.224 41.438 36.015 1.00 50.61 40 TYR C O 1
ATOM 2666 N N . LYS C 1 41 ? 29.170 41.189 34.050 1.00 45.60 41 LYS C N 1
ATOM 2667 C CA . LY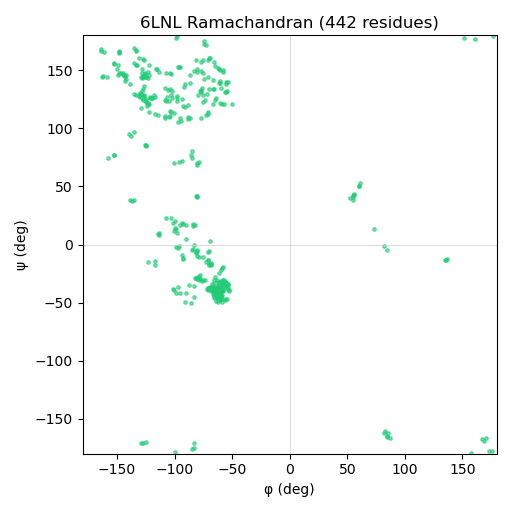S C 1 41 ? 29.221 42.601 33.689 1.00 42.08 41 LYS C CA 1
ATOM 2668 C C . LYS C 1 41 ? 27.896 43.271 34.012 1.00 34.76 41 LYS C C 1
ATOM 2669 O O . LYS C 1 41 ? 26.838 42.742 33.670 1.00 38.16 41 LYS C O 1
ATOM 2675 N N . HIS C 1 42 ? 27.957 44.426 34.679 1.00 34.16 42 HIS C N 1
ATOM 2676 C CA . HIS C 1 42 ? 26.746 45.200 34.934 1.00 34.43 42 HIS C CA 1
ATOM 2677 C C . HIS C 1 42 ? 26.014 45.510 33.622 1.00 34.25 42 HIS C C 1
ATOM 2678 O O . HIS C 1 42 ? 24.780 45.469 33.550 1.00 31.92 42 HIS C O 1
ATOM 2685 N N . GLY C 1 43 ? 26.770 45.745 32.552 1.00 30.93 43 GLY C N 1
ATOM 2686 C CA . GLY C 1 43 ? 26.184 45.998 31.253 1.00 31.07 43 GLY C CA 1
ATOM 2687 C C . GLY C 1 43 ? 27.274 46.469 30.303 1.00 27.07 43 GLY C C 1
ATOM 2688 O O . GLY C 1 43 ? 28.457 46.327 30.589 1.00 27.50 43 GLY C O 1
ATOM 2689 N N . VAL C 1 44 ? 26.854 47.007 29.161 1.00 25.02 44 VAL C N 1
ATOM 2690 C CA . VAL C 1 44 ? 27.775 47.704 28.266 1.00 24.12 44 VAL C CA 1
ATOM 2691 C C . VAL C 1 44 ? 27.148 49.004 27.786 1.00 24.41 44 VAL C C 1
ATOM 2692 O O . VAL C 1 44 ? 26.033 49.014 27.263 1.00 24.96 44 VAL C O 1
ATOM 2696 N N . THR C 1 45 ? 27.888 50.095 27.915 1.00 24.40 45 THR C N 1
ATOM 2697 C CA . THR C 1 45 ? 27.461 51.360 27.344 1.00 27.13 45 THR C CA 1
ATOM 2698 C C . THR C 1 45 ? 28.587 51.855 26.441 1.00 23.42 45 THR C C 1
ATOM 2699 O O . THR C 1 45 ? 29.740 51.928 26.872 1.00 22.89 45 THR C O 1
ATOM 2703 N N . PHE C 1 46 ? 28.256 52.123 25.181 1.00 22.31 46 PHE C N 1
ATOM 2704 C CA . PHE C 1 46 ? 29.238 52.561 24.197 1.00 24.30 46 PHE C CA 1
ATOM 2705 C C . PHE C 1 46 ? 29.046 54.051 23.939 1.00 25.21 46 PHE C C 1
ATOM 2706 O O . PHE C 1 46 ? 27.918 54.496 23.720 1.00 28.14 46 PHE C O 1
ATOM 2714 N N . ILE C 1 47 ? 30.145 54.804 23.944 1.00 26.63 47 ILE C N 1
ATOM 2715 C CA . ILE C 1 47 ? 30.107 56.234 23.677 1.00 25.54 47 ILE C CA 1
ATOM 2716 C C . ILE C 1 47 ? 30.641 56.417 22.261 1.00 23.61 47 ILE C C 1
ATOM 2717 O O . ILE C 1 47 ? 31.810 56.160 21.992 1.00 26.79 47 ILE C O 1
ATOM 2722 N N . TYR C 1 48 ? 29.767 56.777 21.329 1.00 26.68 48 TYR C N 1
ATOM 2723 C CA . TYR C 1 48 ? 30.169 56.955 19.942 1.00 28.63 48 TYR C CA 1
ATOM 2724 C C . TYR C 1 48 ? 30.588 58.398 19.705 1.00 29.78 48 TYR C C 1
ATOM 2725 O O . TYR C 1 48 ? 29.760 59.287 19.850 1.00 30.46 48 TYR C O 1
ATOM 2734 N N . PRO C 1 49 ? 31.842 58.676 19.315 1.00 33.27 49 PRO C N 1
ATOM 2735 C CA . PRO C 1 49 ? 32.226 60.068 19.020 1.00 36.02 49 PRO C CA 1
ATOM 2736 C C . PRO C 1 49 ? 31.598 60.570 17.734 1.00 34.05 49 PRO C C 1
ATOM 2737 O O . PRO C 1 49 ? 31.966 60.110 16.649 1.00 33.96 49 PRO C O 1
ATOM 2741 N N . LYS C 1 50 ? 30.675 61.525 17.822 1.00 34.83 50 LYS C N 1
ATOM 2742 C CA . LYS C 1 50 ? 30.074 62.054 16.601 1.00 38.90 50 LYS C CA 1
ATOM 2743 C C . LYS C 1 50 ? 31.122 62.739 15.720 1.00 42.75 50 LYS C C 1
ATOM 2744 O O . LYS C 1 50 ? 31.131 62.553 14.497 1.00 40.79 50 LYS C O 1
ATOM 2750 N N . GLN C 1 51 ? 32.048 63.488 16.325 1.00 43.46 51 GLN C N 1
ATOM 2751 C CA . GLN C 1 51 ? 32.960 64.326 15.546 1.00 46.15 51 GLN C CA 1
ATOM 2752 C C . GLN C 1 51 ? 34.005 63.479 14.833 1.00 47.63 51 GLN C C 1
ATOM 2753 O O . GLN C 1 51 ? 34.765 62.736 15.472 1.00 44.55 51 GLN C O 1
ATOM 2759 N N . ALA C 1 52 ? 34.088 63.628 13.507 1.00 51.15 52 ALA C N 1
ATOM 2760 C CA . ALA C 1 52 ? 35.014 62.810 12.731 1.00 48.28 52 ALA C CA 1
ATOM 2761 C C . ALA C 1 52 ? 36.451 63.025 13.183 1.00 47.94 52 ALA C C 1
ATOM 2762 O O . ALA C 1 52 ? 37.293 62.139 12.972 1.00 49.49 52 ALA C O 1
ATOM 2764 N N . LYS C 1 53 ? 36.732 64.170 13.831 1.00 50.50 53 LYS C N 1
ATOM 2765 C CA . LYS C 1 53 ? 38.066 64.452 14.370 1.00 52.88 53 LYS C CA 1
ATOM 2766 C C . LYS C 1 53 ? 38.524 63.376 15.329 1.00 48.86 53 LYS C C 1
ATOM 2767 O O . LYS C 1 53 ? 39.662 62.881 15.230 1.00 45.43 53 LYS C O 1
ATOM 2773 N N . ILE C 1 54 ? 37.648 63.006 16.269 1.00 46.15 54 ILE C N 1
ATOM 2774 C CA . ILE C 1 54 ? 38.040 62.008 17.246 1.00 42.57 54 ILE C CA 1
ATOM 2775 C C . ILE C 1 54 ? 38.258 60.664 16.579 1.00 37.77 54 ILE C C 1
ATOM 2776 O O . ILE C 1 54 ? 39.270 59.999 16.817 1.00 37.70 54 ILE C O 1
ATOM 2781 N N . ARG C 1 55 ? 37.352 60.274 15.685 1.00 38.52 55 ARG C N 1
ATOM 2782 C CA . ARG C 1 55 ? 37.461 58.948 15.089 1.00 39.31 55 ARG C CA 1
ATOM 2783 C C . ARG C 1 55 ? 38.635 58.867 14.123 1.00 42.80 55 ARG C C 1
ATOM 2784 O O . ARG C 1 55 ? 39.327 57.842 14.067 1.00 39.98 55 ARG C O 1
ATOM 2792 N N . ASP C 1 56 ? 38.891 59.943 13.373 1.00 44.00 56 ASP C N 1
ATOM 2793 C CA . ASP C 1 56 ? 40.061 59.949 12.501 1.00 43.60 56 ASP C CA 1
ATOM 2794 C C . ASP C 1 56 ? 41.341 59.810 13.308 1.00 43.00 56 ASP C C 1
ATOM 2795 O O . ASP C 1 56 ? 42.286 59.149 12.865 1.00 44.16 56 ASP C O 1
ATOM 2800 N N . GLU C 1 57 ? 41.397 60.416 14.496 1.00 42.09 57 GLU C N 1
ATOM 2801 C CA . GLU C 1 57 ? 42.588 60.242 15.320 1.00 40.79 57 GLU C CA 1
ATOM 2802 C C . GLU C 1 57 ? 42.693 58.806 15.813 1.00 41.71 57 GLU C C 1
ATOM 2803 O O . GLU C 1 57 ? 43.786 58.236 15.848 1.00 37.73 57 GLU C O 1
ATOM 2809 N N . ILE C 1 58 ? 41.556 58.177 16.135 1.00 38.23 58 ILE C N 1
ATOM 2810 C CA . ILE C 1 58 ? 41.602 56.774 16.523 1.00 37.38 58 ILE C CA 1
ATOM 2811 C C . ILE C 1 58 ? 42.159 55.936 15.379 1.00 36.87 58 ILE C C 1
ATOM 2812 O O . ILE C 1 58 ? 43.059 55.116 15.580 1.00 36.21 58 ILE C O 1
ATOM 2817 N N . LYS C 1 59 ? 41.658 56.157 14.156 1.00 37.50 59 LYS C N 1
ATOM 2818 C CA . LYS C 1 59 ? 42.102 55.346 13.020 1.00 39.48 59 LYS C CA 1
ATOM 2819 C C . LYS C 1 59 ? 43.593 55.544 12.748 1.00 38.69 59 LYS C C 1
ATOM 2820 O O . LYS C 1 59 ? 44.332 54.568 12.566 1.00 41.61 59 LYS C O 1
ATOM 2826 N N . LYS C 1 60 ? 44.065 56.792 12.782 1.00 38.60 60 LYS C N 1
ATOM 2827 C CA . LYS C 1 60 ? 45.481 57.052 12.513 1.00 41.17 60 LYS C CA 1
ATOM 2828 C C . LYS C 1 60 ? 46.376 56.373 13.538 1.00 43.10 60 LYS C C 1
ATOM 2829 O O . LYS C 1 60 ? 47.417 55.788 13.194 1.00 37.25 60 LYS C O 1
ATOM 2835 N N . HIS C 1 61 ? 45.982 56.414 14.805 1.00 40.15 61 HIS C N 1
ATOM 2836 C CA . HIS C 1 61 ? 46.801 55.757 15.812 1.00 41.78 61 HIS C CA 1
ATOM 2837 C C . HIS C 1 61 ? 46.709 54.242 15.695 1.00 39.16 61 HIS C C 1
ATOM 2838 O O . HIS C 1 61 ? 47.722 53.546 15.842 1.00 38.57 61 HIS C O 1
ATOM 2845 N N . ALA C 1 62 ? 45.510 53.719 15.396 1.00 39.54 62 ALA C N 1
ATOM 2846 C CA . ALA C 1 62 ? 45.315 52.270 15.330 1.00 38.84 62 ALA C CA 1
ATOM 2847 C C . ALA C 1 62 ? 46.147 51.628 14.222 1.00 39.87 62 ALA C C 1
ATOM 2848 O O . ALA C 1 62 ? 46.633 50.502 14.377 1.00 36.47 62 ALA C O 1
ATOM 2850 N N . TYR C 1 63 ? 46.259 52.299 13.071 1.00 40.75 63 TYR C N 1
ATOM 2851 C CA . TYR C 1 63 ? 47.015 51.805 11.925 1.00 40.00 63 TYR C CA 1
ATOM 2852 C C . TYR C 1 63 ? 48.462 52.293 11.911 1.00 45.61 63 TYR C C 1
ATOM 2853 O O . TYR C 1 63 ? 49.118 52.243 10.864 1.00 43.39 63 TYR C O 1
ATOM 2862 N N . SER C 1 64 ? 48.964 52.769 13.036 1.00 43.99 64 SER C N 1
ATOM 2863 C CA . SER C 1 64 ? 50.319 53.272 13.147 1.00 46.45 64 SER C CA 1
ATOM 2864 C C . SER C 1 64 ? 51.207 52.198 13.772 1.00 50.27 64 SER C C 1
ATOM 2865 O O . SER C 1 64 ? 50.764 51.088 14.084 1.00 46.68 64 SER C O 1
ATOM 2868 N N . ASN C 1 65 ? 52.479 52.534 13.970 1.00 50.99 65 ASN C N 1
ATOM 2869 C CA . ASN C 1 65 ? 53.397 51.565 14.546 1.00 47.42 65 ASN C CA 1
ATOM 2870 C C . ASN C 1 65 ? 53.282 51.492 16.059 1.00 49.37 65 ASN C C 1
ATOM 2871 O O . ASN C 1 65 ? 53.897 50.606 16.667 1.00 46.57 65 ASN C O 1
ATOM 2876 N N . ASP C 1 66 ? 52.490 52.379 16.669 1.00 45.04 66 ASP 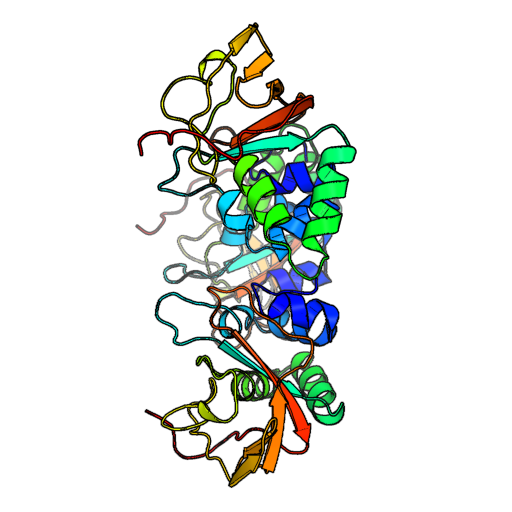C N 1
ATOM 2877 C CA . ASP C 1 66 ? 52.146 52.300 18.091 1.00 48.92 66 ASP C CA 1
ATOM 2878 C C . ASP C 1 66 ? 50.674 52.654 18.271 1.00 48.64 66 ASP C C 1
ATOM 2879 O O . ASP C 1 66 ? 50.312 53.835 18.351 1.00 43.61 66 ASP C O 1
ATOM 2884 N N . PRO C 1 67 ? 49.794 51.657 18.310 1.00 43.10 67 PRO C N 1
ATOM 2885 C CA . PRO C 1 67 ? 48.365 51.959 18.514 1.00 43.56 67 PRO C CA 1
ATOM 2886 C C . PRO C 1 67 ? 47.944 52.121 19.969 1.00 44.93 67 PRO C C 1
ATOM 2887 O O . PRO C 1 67 ? 46.744 52.053 20.255 1.00 40.49 67 PRO C O 1
ATOM 2891 N N . SER C 1 68 ? 48.890 52.334 20.891 1.00 44.51 68 SER C N 1
ATOM 2892 C CA . SER C 1 68 ? 48.528 52.404 22.306 1.00 45.88 68 SER C CA 1
ATOM 2893 C C . SER C 1 68 ? 47.496 53.508 22.574 1.00 43.17 68 SER C C 1
ATOM 2894 O O . SER C 1 68 ? 46.565 53.313 23.370 1.00 39.31 68 SER C O 1
ATOM 2897 N N . GLN C 1 69 ? 47.600 54.647 21.874 1.00 37.83 69 GLN C N 1
ATOM 2898 C CA . GLN C 1 69 ? 46.657 55.740 22.107 1.00 43.31 69 GLN C CA 1
ATOM 2899 C C . GLN C 1 69 ? 45.277 55.441 21.514 1.00 40.25 69 GLN C C 1
ATOM 2900 O O . GLN C 1 69 ? 44.251 55.903 22.050 1.00 37.17 69 GLN C O 1
ATOM 2906 N N . ALA C 1 70 ? 45.221 54.677 20.415 1.00 38.79 70 ALA C N 1
ATOM 2907 C CA . ALA C 1 70 ? 43.925 54.213 19.919 1.00 35.34 70 ALA C CA 1
ATOM 2908 C C . ALA C 1 70 ? 43.262 53.283 20.919 1.00 35.53 70 ALA C C 1
ATOM 2909 O O . ALA C 1 70 ? 42.046 53.363 21.132 1.00 31.36 70 ALA C O 1
ATOM 2911 N N . ILE C 1 71 ? 44.047 52.386 21.518 1.00 34.26 71 ILE C N 1
ATOM 2912 C CA . ILE C 1 71 ? 43.520 51.459 22.513 1.00 35.29 71 ILE C CA 1
ATOM 2913 C C . ILE C 1 71 ? 43.005 52.228 23.721 1.00 35.86 71 ILE C C 1
ATOM 2914 O O . ILE C 1 71 ? 41.878 52.008 24.189 1.00 32.71 71 ILE C O 1
ATOM 2919 N N . LYS C 1 72 ? 43.802 53.180 24.216 1.00 32.97 72 LYS C N 1
ATOM 2920 C CA . LYS C 1 72 ? 43.394 53.952 25.387 1.00 33.44 72 LYS C CA 1
ATOM 2921 C C . LYS C 1 72 ? 42.097 54.715 25.122 1.00 33.65 72 LYS C C 1
ATOM 2922 O O . LYS C 1 72 ? 41.186 54.741 25.964 1.00 34.77 72 LYS C O 1
ATOM 2928 N N . THR C 1 73 ? 41.995 55.347 23.956 1.00 31.23 73 THR C N 1
ATOM 2929 C CA . THR C 1 73 ? 40.785 56.088 23.616 1.00 32.60 73 THR C CA 1
ATOM 2930 C C . THR C 1 73 ? 39.572 55.156 23.546 1.00 31.03 73 THR C C 1
ATOM 2931 O O . THR C 1 73 ? 38.499 55.475 24.062 1.00 27.94 73 THR C O 1
ATOM 2935 N N . LEU C 1 74 ? 39.725 54.005 22.890 1.00 28.87 74 LEU C N 1
ATOM 2936 C CA . LEU C 1 74 ? 38.594 53.097 22.762 1.00 32.64 74 LEU C CA 1
ATOM 2937 C C . LEU C 1 74 ? 38.170 52.585 24.136 1.00 29.06 74 LEU C C 1
ATOM 2938 O O . LEU C 1 74 ? 36.971 52.476 24.428 1.00 27.78 74 LEU C O 1
ATOM 2943 N N . GLU C 1 75 ? 39.145 52.331 25.012 1.00 29.83 75 GLU C N 1
ATOM 2944 C CA . GLU C 1 75 ? 38.824 51.943 26.383 1.00 31.84 75 GLU C CA 1
ATOM 2945 C C . GLU C 1 75 ? 38.015 53.019 27.090 1.00 32.08 75 GLU C C 1
ATOM 2946 O O . GLU C 1 75 ? 37.066 52.708 27.827 1.00 28.62 75 GLU C O 1
ATOM 2952 N N . SER C 1 76 ? 38.362 54.293 26.866 1.00 32.03 76 SER C N 1
ATOM 2953 C CA . SER C 1 76 ? 37.629 55.394 27.487 1.00 31.46 76 SER C CA 1
ATOM 2954 C C . SER C 1 76 ? 36.217 55.535 26.947 1.00 28.83 76 SER C C 1
ATOM 2955 O O . SER C 1 76 ? 35.390 56.188 27.586 1.00 28.05 76 SER C O 1
ATOM 2958 N N . LEU C 1 77 ? 35.916 54.940 25.794 1.00 27.59 77 LEU C N 1
ATOM 2959 C CA . LEU C 1 77 ? 34.593 55.046 25.189 1.00 25.72 77 LEU C CA 1
ATOM 2960 C C . LEU C 1 77 ? 33.681 53.867 25.511 1.00 26.92 77 LEU C C 1
ATOM 2961 O O . LEU C 1 77 ? 32.555 53.840 25.021 1.00 28.33 77 LEU C O 1
ATOM 2966 N N . ILE C 1 78 ? 34.150 52.872 26.257 1.00 27.36 78 ILE C N 1
ATOM 2967 C CA . ILE C 1 78 ? 33.377 51.660 26.517 1.00 24.74 78 ILE C CA 1
ATOM 2968 C C . ILE C 1 78 ? 33.227 51.517 28.032 1.00 25.13 78 ILE C C 1
ATOM 2969 O O . ILE C 1 78 ? 34.228 51.432 28.759 1.00 27.73 78 ILE C O 1
ATOM 2974 N N . LEU C 1 79 ? 31.983 51.494 28.497 1.00 27.80 79 LEU C N 1
ATOM 2975 C CA . LEU C 1 79 ? 31.651 51.431 29.922 1.00 27.10 79 LEU C CA 1
ATOM 2976 C C . LEU C 1 79 ? 31.124 50.041 30.215 1.00 24.16 79 LEU C C 1
ATOM 2977 O O . LEU C 1 79 ? 30.133 49.631 29.594 1.00 24.99 79 LEU C O 1
ATOM 2982 N N . PRO C 1 80 ? 31.698 49.297 31.128 1.00 27.69 80 PRO C N 1
ATOM 2983 C CA . PRO C 1 80 ? 31.132 47.978 31.441 1.00 27.67 80 PRO C CA 1
ATOM 2984 C C . PRO C 1 80 ? 29.956 48.097 32.406 1.00 29.29 80 PRO C C 1
ATOM 2985 O O . PRO C 1 80 ? 29.844 47.336 33.378 1.00 32.06 80 PRO C O 1
ATOM 2989 N N . PHE C 1 81 ? 29.112 49.092 32.162 1.00 26.97 81 PHE C N 1
ATOM 2990 C CA . PHE C 1 81 ? 27.877 49.317 32.904 1.00 27.22 81 PHE C CA 1
ATOM 2991 C C . PHE C 1 81 ? 26.760 49.588 31.916 1.00 27.86 81 PHE C C 1
ATOM 2992 O O . PHE C 1 81 ? 27.002 50.119 30.827 1.00 26.94 81 PHE C O 1
ATOM 3000 N N . TYR C 1 82 ? 25.523 49.299 32.350 1.00 28.71 82 TYR C N 1
ATOM 3001 C CA . TYR C 1 82 ? 24.310 49.627 31.610 1.00 29.27 82 TYR C CA 1
ATOM 3002 C C . TYR C 1 82 ? 23.792 50.957 32.138 1.00 29.19 82 TYR C C 1
ATOM 3003 O O . TYR C 1 82 ? 23.360 51.046 33.288 1.00 29.34 82 TYR C O 1
ATOM 3012 N N . ILE C 1 83 ? 23.900 52.003 31.334 1.00 28.57 83 ILE C N 1
ATOM 3013 C CA . ILE C 1 83 ? 23.492 53.345 31.749 1.00 31.12 83 ILE C CA 1
ATOM 3014 C C . ILE C 1 83 ? 22.495 53.836 30.716 1.00 30.24 83 ILE C C 1
ATOM 3015 O O . ILE C 1 83 ? 22.907 54.473 29.744 1.00 31.25 83 ILE C O 1
ATOM 3020 N N . PRO C 1 84 ? 21.208 53.529 30.836 1.00 31.99 84 PRO C N 1
ATOM 3021 C CA . PRO C 1 84 ? 20.281 53.865 29.746 1.00 35.11 84 PRO C CA 1
ATOM 3022 C C . PRO C 1 84 ? 19.896 55.344 29.676 1.00 37.88 84 PRO C C 1
ATOM 3023 O O . PRO C 1 84 ? 19.673 55.856 28.573 1.00 42.52 84 PRO C O 1
ATOM 3027 N N . THR C 1 85 ? 19.831 56.056 30.794 1.00 38.05 85 THR C N 1
ATOM 3028 C CA . THR C 1 85 ? 19.346 57.431 30.820 1.00 41.04 85 THR C CA 1
ATOM 3029 C C . THR C 1 85 ? 20.262 58.336 31.628 1.00 41.28 85 THR C C 1
ATOM 3030 O O . THR C 1 85 ? 21.165 57.868 32.332 1.00 39.86 85 THR C O 1
ATOM 3034 N N . PRO C 1 86 ? 20.079 59.659 31.521 1.00 43.69 86 PRO C N 1
ATOM 3035 C CA . PRO C 1 86 ? 20.865 60.575 32.359 1.00 41.54 86 PRO C CA 1
ATOM 3036 C C . PRO C 1 86 ? 20.753 60.279 33.832 1.00 42.79 86 PRO C C 1
ATOM 3037 O O . PRO C 1 86 ? 21.721 60.485 34.577 1.00 43.76 86 PRO C O 1
ATOM 3041 N N . ALA C 1 87 ? 19.594 59.807 34.282 1.00 44.77 87 ALA C N 1
ATOM 3042 C CA . ALA C 1 87 ? 19.433 59.531 35.700 1.00 45.25 87 ALA C CA 1
ATOM 3043 C C . ALA C 1 87 ? 20.480 58.533 36.173 1.00 50.62 87 ALA C C 1
ATOM 3044 O O . ALA C 1 87 ? 21.113 58.746 37.215 1.00 50.86 87 ALA C O 1
ATOM 3046 N N . GLU C 1 88 ? 20.778 57.510 35.354 1.00 48.85 88 GLU C N 1
ATOM 3047 C CA . GLU C 1 88 ? 21.710 56.465 35.783 1.00 46.65 88 GLU C CA 1
ATOM 3048 C C . GLU C 1 88 ? 23.167 56.871 35.639 1.00 44.60 88 GLU C C 1
ATOM 3049 O O . GLU C 1 88 ? 24.045 56.112 36.054 1.00 43.95 88 GLU C O 1
ATOM 3055 N N . PHE C 1 89 ? 23.458 58.038 35.068 1.00 44.11 89 PHE C N 1
ATOM 3056 C CA . PHE C 1 89 ? 24.836 58.517 34.985 1.00 46.76 89 PHE C CA 1
ATOM 3057 C C . PHE C 1 89 ? 25.229 59.138 36.325 1.00 49.63 89 PHE C C 1
ATOM 3058 O O . PHE C 1 89 ? 25.446 60.341 36.457 1.00 49.16 89 PHE C O 1
ATOM 3066 N N . THR C 1 90 ? 25.336 58.281 37.331 1.00 48.58 90 THR C N 1
ATOM 3067 C CA . THR C 1 90 ? 25.749 58.683 38.668 1.00 47.74 90 THR C CA 1
ATOM 3068 C C . THR C 1 90 ? 26.494 57.510 39.269 1.00 43.12 90 THR C C 1
ATOM 3069 O O . THR C 1 90 ? 26.435 56.390 38.760 1.00 46.41 90 THR C O 1
ATOM 3073 N N . GLY C 1 91 ? 27.181 57.770 40.363 1.00 41.02 91 GLY C N 1
ATOM 3074 C CA . GLY C 1 91 ? 27.752 56.712 41.172 1.00 37.65 91 GLY C CA 1
ATOM 3075 C C . GLY C 1 91 ? 29.116 56.253 40.683 1.00 37.14 91 GLY C C 1
ATOM 3076 O O . GLY C 1 91 ? 29.827 56.952 39.955 1.00 40.44 91 GLY C O 1
ATOM 3077 N N . GLU C 1 92 ? 29.501 55.061 41.145 1.00 36.43 92 GLU C N 1
ATOM 3078 C CA . GLU C 1 92 ? 30.829 54.513 40.870 1.00 37.11 92 GLU C CA 1
ATOM 3079 C C . GLU C 1 92 ? 30.804 53.802 39.519 1.00 36.23 92 GLU C C 1
ATOM 3080 O O . GLU C 1 92 ? 30.818 52.572 39.419 1.00 35.73 92 GLU C O 1
ATOM 3086 N N . ILE C 1 93 ? 30.787 54.621 38.460 1.00 34.00 93 ILE C N 1
ATOM 3087 C CA . ILE C 1 93 ? 30.781 54.119 37.090 1.00 31.91 93 ILE C CA 1
ATOM 3088 C C . ILE C 1 93 ? 31.904 54.787 36.301 1.00 34.40 93 ILE C C 1
ATOM 3089 O O . ILE C 1 93 ? 32.422 55.843 36.673 1.00 34.62 93 ILE C O 1
ATOM 3094 N N . GLY C 1 94 ? 32.276 54.146 35.204 1.00 32.05 94 GLY C N 1
ATOM 3095 C CA . GLY C 1 94 ? 33.306 54.662 34.329 1.00 32.41 94 GLY C CA 1
ATOM 3096 C C . GLY C 1 94 ? 33.624 53.649 33.260 1.00 31.07 94 GLY C C 1
ATOM 3097 O O . GLY C 1 94 ? 33.009 52.577 33.177 1.00 25.96 94 GLY C O 1
ATOM 3098 N N . SER C 1 95 ? 34.601 54.020 32.426 1.00 30.93 95 SER C N 1
ATOM 3099 C CA . SER C 1 95 ? 35.020 53.240 31.273 1.00 27.80 95 SER C CA 1
ATOM 3100 C C . SER C 1 95 ? 36.036 52.163 31.652 1.00 29.98 95 SER C C 1
ATOM 3101 O O . SER C 1 95 ? 36.453 52.031 32.801 1.00 32.27 95 SER C O 1
ATOM 3104 N N . TYR C 1 96 ? 36.532 51.456 30.643 1.00 28.89 96 TYR C N 1
ATOM 3105 C CA . TYR C 1 96 ? 37.638 50.532 30.846 1.00 31.37 96 TYR C CA 1
ATOM 3106 C C . TYR C 1 96 ? 38.970 51.233 31.141 1.00 32.11 96 TYR C C 1
ATOM 3107 O O . TYR C 1 96 ? 39.956 50.543 31.412 1.00 35.31 96 TYR C O 1
ATOM 3116 N N . THR C 1 97 ? 39.061 52.561 31.082 1.00 31.23 97 THR C N 1
ATOM 3117 C CA . THR C 1 97 ? 40.227 53.187 31.708 1.00 35.05 97 THR C CA 1
ATOM 3118 C C . THR C 1 97 ? 40.140 53.217 33.234 1.00 38.38 97 THR C C 1
ATOM 3119 O O . THR C 1 97 ? 41.138 53.548 33.882 1.00 33.94 97 THR C O 1
ATOM 3123 N N . GLY C 1 98 ? 38.979 52.905 33.826 1.00 35.85 98 GLY C N 1
ATOM 3124 C CA . GLY C 1 98 ? 38.849 52.926 35.281 1.00 34.55 98 GLY C CA 1
ATOM 3125 C C . GLY C 1 98 ? 38.608 54.284 35.899 1.00 33.35 98 GLY C C 1
ATOM 3126 O O . GLY C 1 98 ? 38.501 54.379 37.123 1.00 35.41 98 GLY C O 1
ATOM 3127 N N . VAL C 1 99 ? 38.559 55.337 35.108 1.00 33.61 99 VAL C N 1
ATOM 3128 C CA . VAL C 1 99 ? 38.400 56.685 35.633 1.00 39.21 99 VAL C CA 1
ATOM 3129 C C . VAL C 1 99 ? 36.934 56.916 35.971 1.00 39.27 99 VAL C C 1
ATOM 3130 O O . VAL C 1 99 ? 36.047 56.697 35.137 1.00 33.44 99 VAL C O 1
ATOM 3134 N N . LYS C 1 100 ? 36.676 57.371 37.192 1.00 38.64 100 LYS C N 1
ATOM 3135 C CA . LYS C 1 100 ? 35.311 57.651 37.585 1.00 39.29 100 LYS C CA 1
ATOM 3136 C C . LYS C 1 100 ? 34.801 58.831 36.771 1.00 42.26 100 LYS C C 1
ATOM 3137 O O . LYS C 1 100 ? 35.491 59.844 36.618 1.00 44.50 100 LYS C O 1
ATOM 3143 N N . LEU C 1 101 ? 33.598 58.691 36.238 1.00 35.56 101 LEU C N 1
ATOM 3144 C CA . LEU C 1 101 ? 32.960 59.770 35.505 1.00 42.83 101 LEU C CA 1
ATOM 3145 C C . LEU C 1 101 ? 32.216 60.651 36.493 1.00 39.92 101 LEU C C 1
ATOM 3146 O O . LEU C 1 101 ? 31.615 60.156 37.446 1.00 41.33 101 LEU C O 1
ATOM 3151 N N . GLU C 1 102 ? 32.292 61.959 36.293 1.00 40.43 102 GLU C N 1
ATOM 3152 C CA . GLU C 1 102 ? 31.554 62.878 37.147 1.00 44.52 102 GLU C CA 1
ATOM 3153 C C . GLU C 1 102 ? 30.727 63.795 36.275 1.00 45.97 102 GLU C C 1
ATOM 3154 O O . GLU C 1 102 ? 31.238 64.411 35.333 1.00 45.09 102 GLU C O 1
ATOM 3160 N N . VAL C 1 103 ? 29.448 63.858 36.581 1.00 48.90 103 VAL C N 1
ATOM 3161 C CA . VAL C 1 103 ? 28.538 64.674 35.802 1.00 50.61 103 VAL C CA 1
ATOM 3162 C C . VAL C 1 103 ? 28.727 66.123 36.189 1.00 53.02 103 VAL C C 1
ATOM 3163 O O . VAL C 1 103 ? 28.729 66.473 37.374 1.00 52.85 103 VAL C O 1
ATOM 3167 N N . GLU C 1 104 ? 28.837 66.981 35.201 1.00 52.66 104 GLU C N 1
ATOM 3168 C CA . GLU C 1 104 ? 28.722 68.360 35.626 1.00 54.98 104 GLU C CA 1
ATOM 3169 C C . GLU C 1 104 ? 27.293 68.875 35.603 1.00 56.50 104 GLU C C 1
ATOM 3170 O O . GLU C 1 104 ? 26.868 69.587 36.534 1.00 61.56 104 GLU C O 1
ATOM 3176 N N . LYS C 1 105 ? 26.565 68.516 34.541 1.00 54.95 105 LYS C N 1
ATOM 3177 C CA . LYS C 1 105 ? 25.314 69.113 34.124 1.00 53.57 105 LYS C CA 1
ATOM 3178 C C . LYS C 1 105 ? 24.420 67.973 33.707 1.00 55.57 105 LYS C C 1
ATOM 3179 O O . LYS C 1 105 ? 24.837 67.136 32.881 1.00 53.80 105 LYS C O 1
ATOM 3185 N N . THR C 1 106 ? 23.151 68.046 34.084 1.00 52.63 106 THR C N 1
ATOM 3186 C CA . THR C 1 106 ? 22.188 67.092 33.572 1.00 54.97 106 THR C CA 1
ATOM 3187 C C . THR C 1 106 ? 20.997 67.801 32.931 1.00 60.20 106 THR C C 1
ATOM 3188 O O . THR C 1 106 ? 20.588 68.888 33.350 1.00 62.08 106 THR C O 1
ATOM 3192 N N . GLU C 1 107 ? 20.447 67.181 31.893 1.00 56.41 107 GLU C N 1
ATOM 3193 C CA . GLU C 1 107 ? 19.133 67.560 31.384 1.00 54.46 107 GLU C CA 1
ATOM 3194 C C . GLU C 1 107 ? 18.249 66.319 31.247 1.00 57.05 107 GLU C C 1
ATOM 3195 O O . GLU C 1 107 ? 18.625 65.229 31.704 1.00 58.46 107 GLU C O 1
ATOM 3201 N N . ALA C 1 108 ? 17.078 66.462 30.609 1.00 55.99 108 ALA C N 1
ATOM 3202 C CA . ALA C 1 108 ? 16.184 65.313 30.475 1.00 55.20 108 ALA C CA 1
ATOM 3203 C C . ALA C 1 108 ? 16.804 64.236 29.595 1.00 53.54 108 ALA C C 1
ATOM 3204 O O . ALA C 1 108 ? 16.625 63.042 29.852 1.00 55.83 108 ALA C O 1
ATOM 3206 N N . ASN C 1 109 ? 17.541 64.636 28.555 1.00 51.40 109 ASN C N 1
ATOM 3207 C CA . ASN C 1 109 ? 18.057 63.691 27.576 1.00 47.19 109 ASN C CA 1
ATOM 3208 C C . ASN C 1 109 ? 19.505 64.003 27.218 1.00 46.51 109 ASN C C 1
ATOM 3209 O O . ASN C 1 109 ? 19.928 63.875 26.062 1.00 47.27 109 ASN C O 1
ATOM 3214 N N . LYS C 1 110 ? 20.288 64.420 28.202 1.00 46.12 110 LYS C N 1
ATOM 3215 C CA . LYS C 1 110 ? 21.652 64.832 27.936 1.00 46.18 110 LYS C CA 1
ATOM 3216 C C . LYS C 1 110 ? 22.388 64.839 29.258 1.00 47.79 110 LYS C C 1
ATOM 3217 O O . LYS C 1 110 ? 21.813 65.162 30.299 1.00 49.16 110 LYS C O 1
ATOM 3223 N N . VAL C 1 111 ? 23.654 64.469 29.210 1.00 41.17 111 VAL C N 1
ATOM 3224 C CA . VAL C 1 111 ? 24.555 64.628 30.337 1.00 45.57 111 VAL C CA 1
ATOM 3225 C C . VAL C 1 111 ? 25.794 65.331 29.821 1.00 44.59 111 VAL C C 1
ATOM 3226 O O . VAL C 1 111 ? 26.216 65.100 28.684 1.00 42.08 111 VAL C O 1
ATOM 3230 N N . ILE C 1 112 ? 26.376 66.196 30.643 1.00 46.85 112 ILE C N 1
ATOM 3231 C CA . ILE C 1 112 ? 27.662 66.798 30.322 1.00 44.10 112 ILE C CA 1
ATOM 3232 C C . ILE C 1 112 ? 28.626 66.438 31.431 1.00 44.90 112 ILE C C 1
ATOM 3233 O O . ILE C 1 112 ? 28.340 66.680 32.609 1.00 48.74 112 ILE C O 1
ATOM 3238 N N . LEU C 1 113 ? 29.757 65.861 31.056 1.00 41.88 113 LEU C N 1
ATOM 3239 C CA . LEU C 1 113 ? 30.708 65.344 32.023 1.00 46.05 113 LEU C CA 1
ATOM 3240 C C . LEU C 1 113 ? 31.787 66.372 32.314 1.00 48.98 113 LEU C C 1
ATOM 3241 O O . LEU C 1 113 ? 32.115 67.215 31.478 1.00 42.74 113 LEU C O 1
ATOM 3246 N N . LYS C 1 114 ? 32.344 66.275 33.514 1.00 49.67 114 LYS C N 1
ATOM 3247 C CA . LYS C 1 114 ? 33.579 66.961 33.839 1.00 48.88 114 LYS C CA 1
ATOM 3248 C C . LYS C 1 114 ? 34.736 66.237 33.170 1.00 49.81 114 LYS C C 1
ATOM 3249 O O . LYS C 1 114 ? 34.567 65.187 32.544 1.00 49.18 114 LYS C O 1
ATOM 3255 N N . ASN C 1 115 ? 35.931 66.815 33.302 1.00 47.27 115 ASN C N 1
ATOM 3256 C CA . ASN C 1 115 ? 37.170 66.161 32.877 1.00 46.37 115 ASN C CA 1
ATOM 3257 C C . ASN C 1 115 ? 37.148 65.853 31.375 1.00 46.91 115 ASN C C 1
ATOM 3258 O O . ASN C 1 115 ? 37.439 64.739 30.935 1.00 47.91 115 ASN C O 1
ATOM 3263 N N . GLY C 1 116 ? 36.819 66.871 30.578 1.00 46.58 116 GLY C N 1
ATOM 3264 C CA . GLY C 1 116 ? 36.777 66.725 29.136 1.00 45.44 116 GLY C CA 1
ATOM 3265 C C . GLY C 1 116 ? 35.567 67.365 28.493 1.00 42.89 116 GLY C C 1
ATOM 3266 O O . GLY C 1 116 ? 35.529 67.535 27.272 1.00 45.72 116 GLY C O 1
ATOM 3267 N N . GLU C 1 117 ? 34.582 67.737 29.312 1.00 44.04 117 GLU C N 1
ATOM 3268 C CA . GLU C 1 117 ? 33.341 68.365 28.847 1.00 45.09 117 GLU C CA 1
ATOM 3269 C C . GLU C 1 117 ? 32.635 67.530 27.780 1.00 46.57 117 GLU C C 1
ATOM 3270 O O . GLU C 1 117 ? 32.001 68.058 26.864 1.00 43.05 117 GLU C O 1
ATOM 3276 N N . ALA C 1 118 ? 32.670 66.209 27.964 1.00 46.57 118 ALA C N 1
ATOM 3277 C CA . ALA C 1 118 ? 31.923 65.290 27.116 1.00 42.35 118 ALA C CA 1
ATOM 3278 C C . ALA C 1 118 ? 30.435 65.601 27.156 1.00 40.58 118 ALA C C 1
ATOM 3279 O O . ALA C 1 118 ? 29.803 65.578 28.219 1.00 42.85 118 ALA C O 1
ATOM 3281 N N . VAL C 1 119 ? 29.865 65.890 26.000 1.00 39.81 119 VAL C N 1
ATOM 3282 C CA . VAL C 1 119 ? 28.437 66.121 25.886 1.00 41.99 119 VAL C CA 1
ATOM 3283 C C . VAL C 1 119 ? 27.804 64.879 25.264 1.00 40.96 119 VAL C C 1
ATOM 3284 O O . VAL C 1 119 ? 28.091 64.550 24.104 1.00 38.61 119 VAL C O 1
ATOM 3288 N N . LEU C 1 120 ? 26.958 64.189 26.040 1.00 39.62 120 LEU C N 1
ATOM 3289 C CA . LEU C 1 120 ? 26.455 62.854 25.713 1.00 38.22 120 LEU C CA 1
ATOM 3290 C C . LEU C 1 120 ? 24.931 62.847 25.596 1.00 36.51 120 LEU C C 1
ATOM 3291 O O . LEU C 1 120 ? 24.224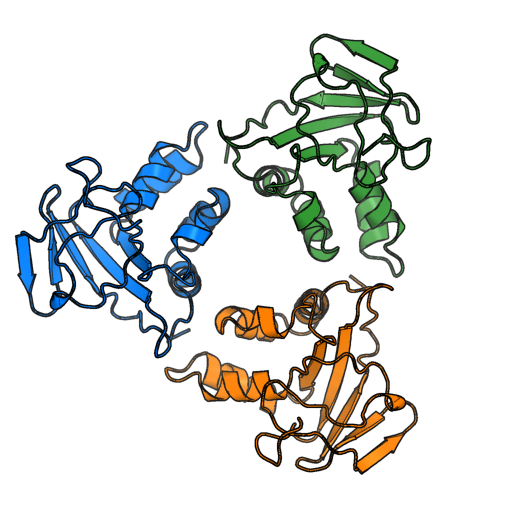 63.248 26.532 1.00 39.89 120 LEU C O 1
ATOM 3296 N N . VAL C 1 121 ? 24.426 62.363 24.462 1.00 33.12 121 VAL C N 1
ATOM 3297 C CA . VAL C 1 121 ? 22.987 62.218 24.239 1.00 36.28 121 VAL C CA 1
ATOM 3298 C C . VAL C 1 121 ? 22.714 60.779 23.814 1.00 40.00 121 VAL C C 1
ATOM 3299 O O . VAL C 1 121 ? 23.496 60.216 23.024 1.00 35.22 121 VAL C O 1
ATOM 3303 N N . PRO C 1 122 ? 21.677 60.135 24.353 1.00 37.29 122 PRO C N 1
ATOM 3304 C CA . PRO C 1 122 ? 21.345 58.778 23.913 1.00 37.27 122 PRO C CA 1
ATOM 3305 C C . PRO C 1 122 ? 21.134 58.729 22.406 1.00 41.52 122 PRO C C 1
ATOM 3306 O O . PRO C 1 122 ? 20.510 59.618 21.820 1.00 39.39 122 PRO C O 1
ATOM 3310 N N . ALA C 1 123 ? 21.663 57.674 21.778 1.00 37.28 123 ALA C N 1
ATOM 3311 C CA . ALA C 1 123 ? 21.491 57.496 20.342 1.00 39.45 123 ALA C CA 1
ATOM 3312 C C . ALA C 1 123 ? 20.015 57.304 20.022 1.00 41.30 123 ALA C C 1
ATOM 3313 O O . ALA C 1 123 ? 19.331 56.489 20.648 1.00 43.80 123 ALA C O 1
ATOM 3315 N N . ALA C 1 124 ? 19.494 58.129 19.112 1.00 39.52 124 ALA C N 1
ATOM 3316 C CA . ALA C 1 124 ? 18.058 58.093 18.835 1.00 42.75 124 ALA C CA 1
ATOM 3317 C C . ALA C 1 124 ? 17.638 56.766 18.223 1.00 43.45 124 ALA C C 1
ATOM 3318 O O . ALA C 1 124 ? 16.464 56.384 18.317 1.00 46.53 124 ALA C O 1
ATOM 3320 N N . ASP C 1 125 ? 18.561 56.107 17.514 1.00 35.91 125 ASP C N 1
ATOM 3321 C CA . ASP C 1 125 ? 18.299 54.887 16.763 1.00 38.33 125 ASP C CA 1
ATOM 3322 C C . ASP C 1 125 ? 18.881 53.616 17.383 1.00 39.24 125 ASP C C 1
ATOM 3323 O O . ASP C 1 125 ? 19.155 52.661 16.641 1.00 36.64 125 ASP C O 1
ATOM 3328 N N . PHE C 1 126 ? 19.150 53.593 18.692 1.00 39.00 126 PHE C N 1
ATOM 3329 C CA . PHE C 1 126 ? 19.641 52.374 19.345 1.00 37.22 126 PHE C CA 1
ATOM 3330 C C . PHE C 1 126 ? 18.633 51.918 20.380 1.00 40.16 126 PHE C C 1
ATOM 3331 O O . PHE C 1 126 ? 18.427 52.601 21.391 1.00 33.19 126 PHE C O 1
ATOM 3339 N N . LYS C 1 127 ? 17.983 50.780 20.153 1.00 34.95 127 LYS C N 1
ATOM 3340 C CA . LYS C 1 127 ? 17.058 50.297 21.176 1.00 38.27 127 LYS C CA 1
ATOM 3341 C C . LYS C 1 127 ? 17.482 48.842 21.404 1.00 38.00 127 LYS C C 1
ATOM 3342 O O . LYS C 1 127 ? 17.432 48.023 20.462 1.00 36.91 127 LYS C O 1
ATOM 3348 N N . PRO C 1 128 ? 17.940 48.454 22.597 1.00 32.42 128 PRO C N 1
ATOM 3349 C CA . PRO C 1 128 ? 18.289 47.035 22.837 1.00 33.01 128 PRO C CA 1
ATOM 3350 C C . PRO C 1 128 ? 17.095 46.080 22.864 1.00 38.63 128 PRO C C 1
ATOM 3351 O O . PRO C 1 128 ? 15.956 46.459 23.139 1.00 35.25 128 PRO C O 1
ATOM 3355 N N . PHE C 1 129 ? 17.401 44.796 22.673 1.00 37.21 129 PHE C N 1
ATOM 3356 C CA . PHE C 1 129 ? 16.443 43.740 22.975 1.00 39.98 129 PHE C CA 1
ATOM 3357 C C . PHE C 1 129 ? 16.035 43.833 24.440 1.00 40.64 129 PHE C C 1
ATOM 3358 O O . PHE C 1 129 ? 16.852 44.186 25.297 1.00 38.09 129 PHE C O 1
ATOM 3366 N N . PRO C 1 130 ? 14.810 43.430 24.769 1.00 42.65 130 PRO C N 1
ATOM 3367 C CA . PRO C 1 130 ? 14.353 43.567 26.157 1.00 43.66 130 PRO C CA 1
ATOM 3368 C C . PRO C 1 130 ? 15.259 42.889 27.168 1.00 41.46 130 PRO C C 1
ATOM 3369 O O . PRO C 1 130 ? 15.418 43.415 28.277 1.00 42.81 130 PRO C O 1
ATOM 3373 N N . ASP C 1 131 ? 15.907 41.780 26.825 1.00 43.25 131 ASP C N 1
ATOM 3374 C CA . ASP C 1 131 ? 16.794 41.104 27.773 1.00 45.61 131 ASP C CA 1
ATOM 3375 C C . ASP C 1 131 ? 18.284 41.440 27.606 1.00 45.55 131 ASP C C 1
ATOM 3376 O O . ASP C 1 131 ? 19.126 40.757 28.203 1.00 43.41 131 ASP C O 1
ATOM 3381 N N . ARG C 1 132 ? 18.638 42.425 26.789 1.00 42.82 132 ARG C N 1
ATOM 3382 C CA . ARG C 1 132 ? 20.025 42.869 26.642 1.00 36.73 132 ARG C CA 1
ATOM 3383 C C . ARG C 1 132 ? 20.266 44.175 27.398 1.00 32.05 132 ARG C C 1
ATOM 3384 O O . ARG C 1 132 ? 19.524 45.145 27.225 1.00 36.58 132 ARG C O 1
ATOM 3392 N N . ARG C 1 133 ? 21.294 44.202 28.234 1.00 26.29 133 ARG C N 1
ATOM 3393 C CA . ARG C 1 133 ? 21.599 45.388 29.045 1.00 30.59 133 ARG C CA 1
ATOM 3394 C C . ARG C 1 133 ? 22.664 46.224 28.328 1.00 31.81 133 ARG C C 1
ATOM 3395 O O . ARG C 1 133 ? 23.822 46.304 28.733 1.00 27.37 133 ARG C O 1
ATOM 3403 N N . LEU C 1 134 ? 22.233 46.843 27.227 1.00 27.14 134 LEU C N 1
ATOM 3404 C CA . LEU C 1 134 ? 23.119 47.547 26.320 1.00 26.38 134 LEU C CA 1
ATOM 3405 C C . LEU C 1 134 ? 22.616 48.956 26.137 1.00 30.08 134 LEU C C 1
ATOM 3406 O O . LEU C 1 134 ? 21.402 49.174 26.036 1.00 28.86 134 LEU C O 1
ATOM 3411 N N . ALA C 1 135 ? 23.550 49.901 26.014 1.00 25.92 135 ALA C N 1
ATOM 3412 C CA . ALA C 1 135 ? 23.178 51.292 25.770 1.00 27.12 135 ALA C CA 1
ATOM 3413 C C . ALA C 1 135 ? 24.214 51.949 24.866 1.00 26.81 135 ALA C C 1
ATOM 3414 O O . ALA C 1 135 ? 25.396 51.632 24.930 1.00 25.63 135 ALA C O 1
ATOM 3416 N N . VAL C 1 136 ? 23.772 52.883 24.037 1.00 28.22 136 VAL C N 1
ATOM 3417 C CA . VAL C 1 136 ? 24.674 53.643 23.171 1.00 25.28 136 VAL C CA 1
ATOM 3418 C C . VAL C 1 136 ? 24.371 55.126 23.338 1.00 28.37 136 VAL C C 1
ATOM 3419 O O . VAL C 1 136 ? 23.217 55.550 23.188 1.00 27.54 136 VAL C O 1
ATOM 3423 N N . TRP C 1 137 ? 25.400 55.908 23.635 1.00 28.57 137 TRP C N 1
ATOM 3424 C CA . TRP C 1 137 ? 25.287 57.357 23.715 1.00 29.49 137 TRP C CA 1
ATOM 3425 C C . TRP C 1 137 ? 26.138 57.975 22.624 1.00 31.51 137 TRP C C 1
ATOM 3426 O O . TRP C 1 137 ? 27.144 57.390 22.192 1.00 30.82 137 TRP C O 1
ATOM 3437 N N . ILE C 1 138 ? 25.719 59.147 22.164 1.00 31.66 138 ILE C N 1
ATOM 3438 C CA . ILE C 1 138 ? 26.492 59.898 21.190 1.00 35.51 138 ILE C CA 1
ATOM 3439 C C . ILE C 1 138 ? 27.166 61.072 21.882 1.00 33.59 138 ILE C C 1
ATOM 3440 O O . ILE C 1 138 ? 26.498 61.887 22.530 1.00 36.64 138 ILE C O 1
ATOM 3445 N N . MET C 1 139 ? 28.491 61.131 21.765 1.00 34.00 139 MET C N 1
ATOM 3446 C CA . MET C 1 139 ? 29.280 62.240 22.293 1.00 34.63 139 MET C CA 1
ATOM 3447 C C . MET C 1 139 ? 29.349 63.319 21.218 1.00 36.74 139 MET C C 1
ATOM 3448 O O . MET C 1 139 ? 29.969 63.118 20.165 1.00 35.67 139 MET C O 1
ATOM 3453 N N . GLU C 1 140 ? 28.652 64.436 21.459 1.00 40.48 140 GLU C N 1
ATOM 3454 C CA . GLU C 1 140 ? 28.580 65.495 20.460 1.00 42.27 140 GLU C CA 1
ATOM 3455 C C . GLU C 1 140 ? 29.805 66.396 20.482 1.00 42.65 140 GLU C C 1
ATOM 3456 O O . GLU C 1 140 ? 30.209 66.910 19.427 1.00 44.29 140 GLU C O 1
ATOM 3462 N N . SER C 1 141 ? 30.439 66.544 21.638 1.00 41.65 141 SER C N 1
ATOM 3463 C CA . SER C 1 141 ? 31.634 67.366 21.771 1.00 46.33 141 SER C CA 1
ATOM 3464 C C . SER C 1 141 ? 32.341 66.945 23.045 1.00 46.04 141 SER C C 1
ATOM 3465 O O . SER C 1 141 ? 31.762 66.265 23.902 1.00 42.92 141 SER C O 1
ATOM 3468 N N . GLY C 1 142 ? 33.597 67.374 23.162 1.00 42.93 142 GLY C N 1
ATOM 3469 C CA . GLY C 1 142 ? 34.420 67.035 24.301 1.00 44.59 142 GLY C CA 1
ATOM 3470 C C . GLY C 1 142 ? 35.154 65.725 24.128 1.00 46.85 142 GLY C C 1
ATOM 3471 O O . GLY C 1 142 ? 35.265 65.165 23.033 1.00 43.17 142 GLY C O 1
ATOM 3472 N N . SER C 1 143 ? 35.685 65.232 25.244 1.00 44.16 143 SER C N 1
ATOM 3473 C CA . SER C 1 143 ? 36.409 63.967 25.238 1.00 45.74 143 SER C CA 1
ATOM 3474 C C . SER C 1 143 ? 36.124 63.221 26.532 1.00 45.16 143 SER C C 1
ATOM 3475 O O . SER C 1 143 ? 35.920 63.830 27.589 1.00 43.38 143 SER C O 1
ATOM 3478 N N . MET C 1 144 ? 36.080 61.896 26.424 1.00 43.12 144 MET C N 1
ATOM 3479 C CA . MET C 1 144 ? 35.901 61.047 27.594 1.00 41.62 144 MET C CA 1
ATOM 3480 C C . MET C 1 144 ? 37.165 61.052 28.450 1.00 45.46 144 MET C C 1
ATOM 3481 O O . MET C 1 144 ? 38.286 61.083 27.915 1.00 43.10 144 MET C O 1
ATOM 3486 N N . PRO C 1 145 ? 37.019 61.006 29.770 1.00 40.51 145 PRO C N 1
ATOM 3487 C CA . PRO C 1 145 ? 38.181 61.026 30.661 1.00 42.77 145 PRO C CA 1
ATOM 3488 C C . PRO C 1 145 ? 39.162 59.905 30.352 1.00 44.07 145 PRO C C 1
ATOM 3489 O O . PRO C 1 145 ? 38.784 58.733 30.234 1.00 39.26 145 PRO C O 1
ATOM 3493 N N . LEU C 1 146 ? 40.436 60.277 30.249 1.00 43.45 146 LEU C N 1
ATOM 3494 C CA . LEU C 1 146 ? 41.545 59.349 30.076 1.00 44.32 146 LEU C CA 1
ATOM 3495 C C . LEU C 1 146 ? 42.208 59.043 31.408 1.00 44.53 146 LEU C C 1
ATOM 3496 O O . LEU C 1 146 ? 42.643 57.912 31.653 1.00 42.73 146 LEU C O 1
ATOM 3501 N N . GLU C 1 147 ? 42.268 60.080 32.243 1.00 45.27 147 GLU C N 1
ATOM 3502 C CA . GLU C 1 147 ? 43.007 60.217 33.487 1.00 48.92 147 GLU C CA 1
ATOM 3503 C C . GLU C 1 147 ? 42.075 60.650 34.608 1.00 44.07 147 GLU C C 1
ATOM 3504 O O . GLU C 1 147 ? 41.184 61.488 34.406 1.00 49.86 147 GLU C O 1
ATOM 3510 N N . GLY C 1 148 ? 42.330 60.168 35.807 1.00 47.16 148 GLY C N 1
ATOM 3511 C CA . GLY C 1 148 ? 41.616 60.683 36.946 1.00 41.16 148 GLY C CA 1
ATOM 3512 C C . GLY C 1 148 ? 41.481 59.660 38.043 1.00 43.05 148 GLY C C 1
ATOM 3513 O O . GLY C 1 148 ? 41.897 58.501 37.907 1.00 45.03 148 GLY C O 1
ATOM 3514 N N . PRO C 1 149 ? 40.879 60.076 39.155 1.00 40.18 149 PRO C N 1
ATOM 3515 C CA . PRO C 1 149 ? 40.627 59.158 40.254 1.00 42.82 149 PRO C CA 1
ATOM 3516 C C . PRO C 1 149 ? 39.728 58.023 39.793 1.00 45.66 149 PRO C C 1
ATOM 3517 O O . PRO C 1 149 ? 38.768 58.247 39.036 1.00 43.70 149 PRO C O 1
ATOM 3521 N N . PRO C 1 150 ? 40.016 56.797 40.215 1.00 40.97 150 PRO C N 1
ATOM 3522 C CA . PRO C 1 150 ? 39.251 55.637 39.743 1.00 43.26 150 PRO C CA 1
ATOM 3523 C C . PRO C 1 150 ? 37.930 55.464 40.475 1.00 41.56 150 PRO C C 1
ATOM 3524 O O . PRO C 1 150 ? 37.786 55.849 41.634 1.00 43.79 150 PRO C O 1
ATOM 3528 N N . TYR C 1 151 ? 36.946 54.885 39.779 1.00 39.96 151 TYR C N 1
ATOM 3529 C CA . TYR C 1 151 ? 35.722 54.482 40.468 1.00 39.70 151 TYR C CA 1
ATOM 3530 C C . TYR C 1 151 ? 35.967 53.197 41.254 1.00 39.45 151 TYR C C 1
ATOM 3531 O O . TYR C 1 151 ? 36.842 52.404 40.918 1.00 38.62 151 TYR C O 1
ATOM 3540 N N . LYS C 1 152 ? 35.148 52.954 42.281 1.00 43.64 152 LYS C N 1
ATOM 3541 C CA . LYS C 1 152 ? 35.372 51.741 43.061 1.00 41.93 152 LYS C CA 1
ATOM 3542 C C . LYS C 1 152 ? 34.647 50.568 42.430 1.00 40.72 152 LYS C C 1
ATOM 3543 O O . LYS C 1 152 ? 33.606 50.729 41.790 1.00 40.02 152 LYS C O 1
ATOM 3549 N N . ARG C 1 153 ? 35.257 49.395 42.551 1.00 39.59 153 ARG C N 1
ATOM 3550 C CA . ARG C 1 153 ? 34.882 48.223 41.771 1.00 41.57 153 ARG C CA 1
ATOM 3551 C C . ARG C 1 153 ? 34.368 47.090 42.640 1.00 40.84 153 ARG C C 1
ATOM 3552 O O . ARG C 1 153 ? 34.858 46.932 43.750 1.00 45.27 153 ARG C O 1
#